Protein AF-A0A9D6YDX5-F1 (afdb_monomer_lite)

Foldseek 3Di:
DPVVVVVVVVVVVVVVVVVVVVVVPDDDPDDDDDDDDDDDDDDDDDDDDDPPPPPPCVPVVLLPDALVRQLVVVVVVPDDPLVNLVSSLCRLLVVLVVLVVVLVVVLVPDPPVVCPVCPPPSSVSGDPVSVLSNVVSVLNSVVVSCVPVNQCSVCVVCPQCVLLVVDPSRLSSVLVSLVVVLVSVVVNLCSVCVPPDDPVSVVVVVVSVVVSVVVCPVSDDPVSVVVVCCCPPLLVVLVVLLCLQLVDDPQLSVQLSVLLVVQCVVPPPPSSSVCVQVPVVPPPPVVSLVSSCVVLPDPSSVSSQLSLAQLLSLLSVCCVVQVHDSVLSNVLSVLVVVLLVVLQVLLPDPVDDQVRLLVVLLVSLVVNLVVLCVSRPPVRSVSRVVLPVVSVVSNRQWRWDGRRHDIDTDHSPDDPPPDPPDPPPDDDDD

Sequence (430 aa):
MKLPRLLLLGSLALNVVLLGWLVRRAPANAAVAAGGLPETNGHLTRSTGGSGAAPATSMSYWLGLDAAAMQQKLQPLNLPPEVVESLVISRIFARYNERRRELSTAAMKFPWWQTVTAWPARLALLTPAQQKELRELEAAARNEVLQRLGPGALDRDGTIATRYSFVPAKRAVLLGALLRDYEDIKAELKDETRGIRTAADREKEKFLEAERQRDIAALLSPAERDIFEHRTASAAAVMQNRLGVFEPTEAEYRAVFAIFREFEADHPGVMALQAWGQRLGASENGEYEEKIHQILGDARYADWMLSGQGYAQSLSRLAPQLNLSPATVKGVAVLLDNTLKRSREIGGDGAMEVPQKLSALANLAAQARSEVTARLGPTGAGALLSQLSWLDLIAQGNAVTVTGHATSWSPVNRVPPGRRPAPNVQTPRQ

pLDDT: mean 78.43, std 17.99, range [28.58, 98.19]

Structure (mmCIF, N/CA/C/O backbone):
data_AF-A0A9D6YDX5-F1
#
_entry.id   AF-A0A9D6YDX5-F1
#
loop_
_atom_site.group_PDB
_atom_site.id
_atom_site.type_symbol
_atom_site.label_atom_id
_atom_site.label_alt_id
_atom_site.label_comp_id
_atom_site.label_asym_id
_atom_site.label_entity_id
_atom_site.label_seq_id
_atom_site.pdbx_PDB_ins_code
_atom_site.Cartn_x
_atom_site.Cartn_y
_atom_site.Cartn_z
_atom_site.occupancy
_atom_site.B_iso_or_equiv
_atom_site.auth_seq_id
_atom_site.auth_comp_id
_atom_site.auth_asym_id
_atom_site.auth_atom_id
_atom_site.pdbx_PDB_model_num
ATOM 1 N N . MET A 1 1 ? 42.861 27.867 -4.071 1.00 44.00 1 MET A N 1
ATOM 2 C CA . MET A 1 1 ? 41.933 26.952 -4.788 1.00 44.00 1 MET A CA 1
ATOM 3 C C . MET A 1 1 ? 42.560 25.587 -5.164 1.00 44.00 1 MET A C 1
ATOM 5 O O . MET A 1 1 ? 42.292 25.085 -6.247 1.00 44.00 1 MET A O 1
ATOM 9 N N . LYS A 1 2 ? 43.368 24.932 -4.304 1.00 42.94 2 LYS A N 1
ATOM 10 C CA . LYS A 1 2 ? 43.976 23.608 -4.617 1.00 42.94 2 LYS A CA 1
ATOM 11 C C . LYS A 1 2 ? 43.556 22.458 -3.680 1.00 42.94 2 LYS A C 1
ATOM 13 O O . LYS A 1 2 ? 43.727 21.302 -4.044 1.00 42.94 2 LYS A O 1
ATOM 18 N N . LEU A 1 3 ? 42.917 22.756 -2.546 1.00 39.28 3 LEU A N 1
ATOM 19 C CA . LEU A 1 3 ? 42.404 21.752 -1.602 1.00 39.28 3 LEU A CA 1
ATOM 20 C C . LEU A 1 3 ? 41.284 20.828 -2.147 1.00 39.28 3 LEU A C 1
ATOM 22 O O . LEU A 1 3 ? 41.350 19.629 -1.888 1.00 39.28 3 LEU A O 1
ATOM 26 N N . PRO A 1 4 ? 40.290 21.296 -2.937 1.00 51.34 4 PRO A N 1
ATOM 27 C CA . PRO A 1 4 ? 39.169 20.431 -3.330 1.00 51.34 4 PRO A CA 1
ATOM 28 C C . PRO A 1 4 ? 39.546 19.370 -4.380 1.00 51.34 4 PRO A C 1
ATOM 30 O O . PRO A 1 4 ? 38.902 18.330 -4.462 1.00 51.34 4 PRO A O 1
ATOM 33 N N . ARG A 1 5 ? 40.621 19.585 -5.155 1.00 50.78 5 ARG A N 1
ATOM 34 C CA . ARG A 1 5 ? 41.106 18.608 -6.149 1.00 50.78 5 ARG A CA 1
ATOM 35 C C . ARG A 1 5 ? 41.888 17.455 -5.511 1.00 50.78 5 ARG A C 1
ATOM 37 O O . ARG A 1 5 ? 41.810 16.335 -6.002 1.00 50.78 5 ARG A O 1
ATOM 44 N N . LEU A 1 6 ? 42.583 17.708 -4.399 1.00 51.88 6 LEU A N 1
ATOM 45 C CA . LEU A 1 6 ? 43.300 16.673 -3.646 1.00 51.88 6 LEU A CA 1
ATOM 46 C C . LEU A 1 6 ? 42.338 15.751 -2.879 1.00 51.88 6 LEU A C 1
ATOM 48 O O . LEU A 1 6 ? 42.566 14.546 -2.825 1.00 51.88 6 LEU A O 1
ATOM 52 N N . LEU A 1 7 ? 41.219 16.284 -2.374 1.00 53.78 7 LEU A N 1
ATOM 53 C CA . LEU A 1 7 ? 40.188 15.487 -1.693 1.00 53.78 7 LEU A CA 1
ATOM 54 C C . LEU A 1 7 ? 39.414 14.564 -2.652 1.00 53.78 7 LEU A C 1
ATOM 56 O O . LEU A 1 7 ? 39.114 13.424 -2.301 1.00 53.78 7 LEU A O 1
ATOM 60 N N . LEU A 1 8 ? 39.148 15.013 -3.884 1.00 55.00 8 LEU A N 1
ATOM 61 C CA . LEU A 1 8 ? 38.507 14.185 -4.915 1.00 55.00 8 LEU A CA 1
ATOM 62 C C . LEU A 1 8 ? 39.412 13.046 -5.407 1.00 55.00 8 LEU A C 1
ATOM 64 O O . LEU A 1 8 ? 38.940 11.922 -5.563 1.00 55.00 8 LEU A O 1
ATOM 68 N N . LEU A 1 9 ? 40.711 13.307 -5.593 1.00 54.41 9 LEU A N 1
ATOM 69 C CA . LEU A 1 9 ? 41.678 12.266 -5.964 1.00 54.41 9 LEU A CA 1
ATOM 70 C C . LEU A 1 9 ? 41.889 11.246 -4.833 1.00 54.41 9 LEU A C 1
ATOM 72 O O . LEU A 1 9 ? 41.983 10.051 -5.106 1.00 54.41 9 LEU A O 1
ATOM 76 N N . GLY A 1 10 ? 41.876 11.694 -3.572 1.00 50.62 10 GLY A N 1
ATOM 77 C CA . GLY A 1 10 ? 41.927 10.806 -2.407 1.00 50.62 10 GLY A CA 1
ATOM 78 C C . GLY A 1 10 ? 40.703 9.890 -2.294 1.00 50.62 10 GLY A C 1
ATOM 79 O O . GLY A 1 10 ? 40.853 8.694 -2.062 1.00 50.62 10 GLY A O 1
ATOM 80 N N . SER A 1 11 ? 39.498 10.420 -2.533 1.00 55.69 11 SER A N 1
ATOM 81 C CA . SER A 1 11 ? 38.244 9.647 -2.512 1.00 55.69 11 SER A CA 1
ATOM 82 C C . SER A 1 11 ? 38.195 8.571 -3.605 1.00 55.69 11 SER A C 1
ATOM 84 O O . SER A 1 11 ? 37.779 7.437 -3.360 1.00 55.69 11 SER A O 1
ATOM 86 N N . LEU A 1 12 ? 38.687 8.887 -4.807 1.00 56.47 12 LEU A N 1
ATOM 87 C CA . LEU A 1 12 ? 38.668 7.951 -5.931 1.00 56.47 12 LEU A CA 1
ATOM 88 C C . LEU A 1 12 ? 39.662 6.795 -5.735 1.00 56.47 12 LEU A C 1
ATOM 90 O O . LEU A 1 12 ? 39.328 5.647 -6.021 1.00 56.47 12 LEU A O 1
ATOM 94 N N . ALA A 1 13 ? 40.839 7.074 -5.164 1.00 57.22 13 ALA A N 1
ATOM 95 C CA . ALA A 1 13 ? 41.800 6.040 -4.781 1.00 57.22 13 ALA A CA 1
ATOM 96 C C . ALA A 1 13 ? 41.257 5.132 -3.661 1.00 57.22 13 ALA A C 1
ATOM 98 O O . ALA A 1 13 ? 41.429 3.914 -3.721 1.00 57.22 13 ALA A O 1
ATOM 99 N N . LEU A 1 14 ? 40.540 5.700 -2.684 1.00 56.59 14 LEU A N 1
ATOM 100 C CA . LEU A 1 14 ? 39.949 4.937 -1.582 1.00 56.59 14 LEU A CA 1
ATOM 101 C C . LEU A 1 14 ? 38.867 3.961 -2.073 1.00 56.59 14 LEU A C 1
ATOM 103 O O . LEU A 1 14 ? 38.840 2.808 -1.647 1.00 56.59 14 LEU A O 1
ATOM 107 N N . ASN A 1 15 ? 38.025 4.390 -3.018 1.00 61.69 15 ASN A N 1
ATOM 108 C CA . ASN A 1 15 ? 36.965 3.552 -3.586 1.00 61.69 15 ASN A CA 1
ATOM 109 C C . ASN A 1 15 ? 37.515 2.380 -4.415 1.00 61.69 15 ASN A C 1
ATOM 111 O O . ASN A 1 15 ? 36.969 1.281 -4.349 1.00 61.69 15 ASN A O 1
ATOM 115 N N . VAL A 1 16 ? 38.622 2.572 -5.144 1.00 68.06 16 VAL A N 1
ATOM 116 C CA . VAL A 1 16 ? 39.278 1.495 -5.913 1.00 68.06 16 VAL A CA 1
ATOM 117 C C . VAL A 1 16 ? 39.936 0.466 -4.988 1.00 68.06 16 VAL A C 1
ATOM 119 O O . VAL A 1 16 ? 39.831 -0.737 -5.233 1.00 68.06 16 VAL A O 1
ATOM 122 N N . VAL A 1 17 ? 40.552 0.911 -3.888 1.00 73.44 17 VAL A N 1
ATOM 123 C CA . VAL A 1 17 ? 41.122 0.011 -2.870 1.00 73.44 17 VAL A CA 1
ATOM 124 C C . VAL A 1 17 ? 40.023 -0.785 -2.160 1.00 73.44 17 VAL A C 1
ATOM 126 O O . VAL A 1 17 ? 40.185 -1.987 -1.951 1.00 73.44 17 VAL A O 1
ATOM 129 N N . LEU A 1 18 ? 38.882 -0.158 -1.850 1.00 62.31 18 LEU A N 1
ATOM 130 C CA . LEU A 1 18 ? 37.748 -0.830 -1.210 1.00 62.31 18 LEU A CA 1
ATOM 131 C C . LEU A 1 18 ? 37.125 -1.902 -2.122 1.00 62.31 18 LEU A C 1
ATOM 133 O O . LEU A 1 18 ? 36.820 -3.000 -1.658 1.00 62.31 18 LEU A O 1
ATOM 137 N N . LEU A 1 19 ? 37.001 -1.616 -3.424 1.00 59.59 19 LEU A N 1
ATOM 138 C CA . LEU A 1 19 ? 36.507 -2.571 -4.422 1.00 59.59 19 LEU A CA 1
ATOM 139 C C . LEU A 1 19 ? 37.469 -3.755 -4.597 1.00 59.59 19 LEU A C 1
ATOM 141 O O . LEU A 1 19 ? 37.036 -4.906 -4.606 1.00 59.59 19 LEU A O 1
ATOM 145 N N . GLY A 1 20 ? 38.778 -3.490 -4.659 1.00 60.62 20 GLY A N 1
ATOM 146 C CA . GLY A 1 20 ? 39.800 -4.538 -4.712 1.00 60.62 20 GLY A CA 1
ATOM 147 C C . GLY A 1 20 ? 39.833 -5.407 -3.450 1.00 60.62 20 GLY A C 1
ATOM 148 O O . GLY A 1 20 ? 40.055 -6.613 -3.534 1.00 60.62 20 GLY A O 1
ATOM 149 N N . TRP A 1 21 ? 39.564 -4.822 -2.281 1.00 73.38 21 TRP A N 1
ATOM 150 C CA . TRP A 1 21 ? 39.498 -5.548 -1.014 1.00 73.38 21 TRP A CA 1
ATOM 151 C C . TRP A 1 21 ? 38.234 -6.410 -0.889 1.00 73.38 21 TRP A C 1
ATOM 153 O O . TRP A 1 21 ? 38.330 -7.552 -0.446 1.00 73.38 21 TRP A O 1
ATOM 163 N N . LEU A 1 22 ? 37.074 -5.920 -1.343 1.00 59.09 22 LEU A N 1
ATOM 164 C CA . LEU A 1 22 ? 35.812 -6.676 -1.364 1.00 59.09 22 LEU A CA 1
ATOM 165 C C . LEU A 1 22 ? 35.863 -7.879 -2.315 1.00 59.09 22 LEU A C 1
ATOM 167 O O . LEU A 1 22 ? 35.433 -8.967 -1.940 1.00 59.09 22 LEU A O 1
ATOM 171 N N . VAL A 1 23 ? 36.470 -7.723 -3.496 1.00 67.12 23 VAL A N 1
ATOM 172 C CA . VAL A 1 23 ? 36.681 -8.832 -4.448 1.00 67.12 23 VAL A CA 1
ATOM 173 C C . VAL A 1 23 ? 37.625 -9.895 -3.875 1.00 67.12 23 VAL A C 1
ATOM 175 O O . VAL A 1 23 ? 37.469 -11.082 -4.148 1.00 67.12 23 VAL A O 1
ATOM 178 N N . ARG A 1 24 ? 38.574 -9.497 -3.022 1.00 61.38 24 ARG A N 1
ATOM 179 C CA . ARG A 1 24 ? 39.544 -10.408 -2.398 1.00 61.38 24 ARG A CA 1
ATOM 180 C C . ARG A 1 24 ? 39.019 -11.101 -1.132 1.00 61.38 24 ARG A C 1
ATOM 182 O O . ARG A 1 24 ? 39.686 -12.004 -0.633 1.00 61.38 24 ARG A O 1
ATOM 189 N N . ARG A 1 25 ? 37.858 -10.690 -0.605 1.00 47.09 25 ARG A N 1
ATOM 190 C CA . ARG A 1 25 ? 37.268 -11.212 0.645 1.00 47.09 25 ARG A CA 1
ATOM 191 C C . ARG A 1 25 ? 35.988 -12.030 0.468 1.00 47.09 25 ARG A C 1
ATOM 193 O O . ARG A 1 25 ? 35.411 -12.433 1.476 1.00 47.09 25 ARG A O 1
ATOM 200 N N . ALA A 1 26 ? 35.551 -12.304 -0.760 1.00 39.41 26 ALA A N 1
ATOM 201 C CA . ALA A 1 26 ? 34.449 -13.236 -0.981 1.00 39.41 26 ALA A CA 1
ATOM 202 C C . ALA A 1 26 ? 34.843 -14.640 -0.458 1.00 39.41 26 ALA A C 1
ATOM 204 O O . ALA A 1 26 ? 35.875 -15.169 -0.878 1.00 39.41 26 ALA A O 1
ATOM 205 N N . PRO A 1 27 ? 34.086 -15.239 0.482 1.00 36.31 27 PRO A N 1
ATOM 206 C CA . PRO A 1 27 ? 34.429 -16.535 1.046 1.00 36.31 27 PRO A CA 1
ATOM 207 C C . PRO A 1 27 ? 34.172 -17.640 0.018 1.00 36.31 27 PRO A C 1
ATOM 209 O O . PRO A 1 27 ? 33.046 -17.850 -0.429 1.00 36.31 27 PRO A O 1
ATOM 212 N N . ALA A 1 28 ? 35.230 -18.370 -0.328 1.00 39.97 28 ALA A N 1
ATOM 213 C CA . ALA A 1 28 ? 35.133 -19.640 -1.025 1.00 39.97 28 ALA A CA 1
ATOM 214 C C . ALA A 1 28 ? 34.564 -20.689 -0.060 1.00 39.97 28 ALA A C 1
ATOM 216 O O . ALA A 1 28 ? 35.298 -21.257 0.739 1.00 39.97 28 ALA A O 1
ATOM 217 N N . ASN A 1 29 ? 33.257 -20.935 -0.131 1.00 35.91 29 ASN A N 1
ATOM 218 C CA . ASN A 1 29 ? 32.634 -22.129 0.431 1.00 35.91 29 ASN A CA 1
ATOM 219 C C . ASN A 1 29 ? 31.702 -22.749 -0.612 1.00 35.91 29 ASN A C 1
ATOM 221 O O . ASN A 1 29 ? 30.505 -22.489 -0.640 1.00 35.91 29 ASN A O 1
ATOM 225 N N . ALA A 1 30 ? 32.292 -23.585 -1.460 1.00 34.34 30 ALA A N 1
ATOM 226 C CA . ALA A 1 30 ? 31.651 -24.752 -2.055 1.00 34.34 30 ALA A CA 1
ATOM 227 C C . ALA A 1 30 ? 32.771 -25.727 -2.441 1.00 34.34 30 ALA A C 1
ATOM 229 O O . ALA A 1 30 ? 33.290 -25.717 -3.554 1.00 34.34 30 ALA A O 1
ATOM 230 N N . ALA A 1 31 ? 33.212 -26.509 -1.458 1.00 32.56 31 ALA A N 1
ATOM 231 C CA . ALA A 1 31 ? 34.087 -27.647 -1.670 1.00 32.56 31 ALA A CA 1
ATOM 232 C C . ALA A 1 31 ? 33.276 -28.804 -2.263 1.00 32.56 31 ALA A C 1
ATOM 234 O O . ALA A 1 31 ? 32.309 -29.225 -1.636 1.00 32.56 31 ALA A O 1
ATOM 235 N N . VAL A 1 32 ? 33.716 -29.362 -3.396 1.00 31.34 32 VAL A N 1
ATOM 236 C CA . VAL A 1 32 ? 33.567 -30.795 -3.693 1.00 31.34 32 VAL A CA 1
ATOM 237 C C . VAL A 1 32 ? 34.824 -31.302 -4.412 1.00 31.34 32 VAL A C 1
ATOM 239 O O . VAL A 1 32 ? 35.166 -30.845 -5.496 1.00 31.34 32 VAL A O 1
ATOM 242 N N . ALA A 1 33 ? 35.437 -32.286 -3.751 1.00 30.83 33 ALA A N 1
ATOM 243 C CA . ALA A 1 33 ? 36.289 -33.372 -4.234 1.00 30.83 33 ALA A CA 1
ATOM 244 C C . ALA A 1 33 ? 37.685 -33.066 -4.810 1.00 30.83 33 ALA A C 1
ATOM 246 O O . ALA A 1 33 ? 37.884 -32.708 -5.966 1.00 30.83 33 ALA A O 1
ATOM 247 N N . ALA A 1 34 ? 38.660 -33.373 -3.953 1.00 33.81 34 ALA A N 1
ATOM 248 C CA . ALA A 1 34 ? 40.052 -33.641 -4.260 1.00 33.81 34 ALA A CA 1
ATOM 249 C C . ALA A 1 34 ? 40.237 -34.846 -5.200 1.00 33.81 34 ALA A C 1
ATOM 251 O O . ALA A 1 34 ? 39.536 -35.850 -5.089 1.00 33.81 34 ALA A O 1
ATOM 252 N N . GLY A 1 35 ? 41.271 -34.769 -6.037 1.00 28.58 35 GLY A N 1
ATOM 253 C CA . GLY A 1 35 ? 41.788 -35.899 -6.799 1.00 28.58 35 GLY A CA 1
ATOM 254 C C . GLY A 1 35 ? 43.079 -35.555 -7.542 1.00 28.58 35 GLY A C 1
ATOM 255 O O . GLY A 1 35 ? 43.017 -35.149 -8.691 1.00 28.58 35 GLY A O 1
ATOM 256 N N . GLY A 1 36 ? 44.221 -35.732 -6.866 1.00 28.66 36 GLY A N 1
ATOM 257 C CA . GLY A 1 36 ? 45.515 -36.124 -7.451 1.00 28.66 36 GLY A CA 1
ATOM 258 C C . GLY A 1 36 ? 46.243 -35.153 -8.392 1.00 28.66 36 GLY A C 1
ATOM 259 O O . GLY A 1 36 ? 45.898 -35.023 -9.560 1.00 28.66 36 GLY A O 1
ATOM 260 N N . LEU A 1 37 ? 47.356 -34.585 -7.913 1.00 32.78 37 LEU A N 1
ATOM 261 C CA . LEU A 1 37 ? 48.461 -34.123 -8.768 1.00 32.78 37 LEU A CA 1
ATOM 262 C C . LEU A 1 37 ? 49.157 -35.334 -9.426 1.00 32.78 37 LEU A C 1
ATOM 264 O O . LEU A 1 37 ? 49.139 -36.433 -8.866 1.00 32.78 37 LEU A O 1
ATOM 268 N N . PRO A 1 38 ? 49.858 -35.117 -10.551 1.00 37.09 38 PRO A N 1
ATOM 269 C CA . PRO A 1 38 ? 51.302 -35.022 -10.381 1.00 37.09 38 PRO A CA 1
ATOM 270 C C . PRO A 1 38 ? 51.949 -33.840 -11.106 1.00 37.09 38 PRO A C 1
ATOM 272 O O . PRO A 1 38 ? 51.473 -33.312 -12.110 1.00 37.09 38 PRO A O 1
ATOM 275 N N . GLU A 1 39 ? 53.077 -33.460 -10.522 1.00 37.47 39 GLU A N 1
ATOM 276 C CA . GLU A 1 39 ? 54.054 -32.483 -10.970 1.00 37.47 39 GLU A CA 1
ATOM 277 C C . GLU A 1 39 ? 54.495 -32.699 -12.421 1.00 37.47 39 GLU A C 1
ATOM 279 O O . GLU A 1 39 ? 54.775 -33.815 -12.853 1.00 37.47 39 GLU A O 1
ATOM 284 N N . THR A 1 40 ? 54.686 -31.599 -13.147 1.00 35.19 40 THR A N 1
AT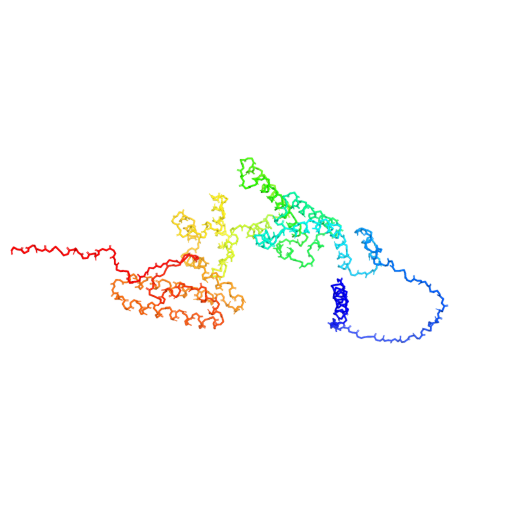OM 285 C CA . THR A 1 40 ? 55.653 -31.551 -14.245 1.00 35.19 40 THR A CA 1
ATOM 286 C C . THR A 1 40 ? 56.418 -30.236 -14.187 1.00 35.19 40 THR A C 1
ATOM 288 O O . THR A 1 40 ? 55.889 -29.151 -14.420 1.00 35.19 40 THR A O 1
ATOM 291 N N . ASN A 1 41 ? 57.700 -30.366 -13.846 1.00 40.75 41 ASN A N 1
ATOM 292 C CA . ASN A 1 41 ? 58.721 -29.342 -13.988 1.00 40.75 41 ASN A CA 1
ATOM 293 C C . ASN A 1 41 ? 58.885 -28.995 -15.474 1.00 40.75 41 ASN A C 1
ATOM 295 O O . ASN A 1 41 ? 59.467 -29.761 -16.239 1.00 40.75 41 ASN A O 1
ATOM 299 N N . GLY A 1 42 ? 58.371 -27.832 -15.875 1.00 33.16 42 GLY A N 1
ATOM 300 C CA . GLY A 1 42 ? 58.569 -27.244 -17.195 1.00 33.16 42 GLY A CA 1
ATOM 301 C C . GLY A 1 42 ? 59.388 -25.966 -17.082 1.00 33.16 42 GLY A C 1
ATOM 302 O O . GLY A 1 42 ? 58.869 -24.907 -16.738 1.00 33.16 42 GLY A O 1
ATOM 303 N N . HIS A 1 43 ? 60.681 -26.083 -17.360 1.00 37.25 43 HIS A N 1
ATOM 304 C CA . HIS A 1 43 ? 61.642 -24.993 -17.475 1.00 37.25 43 HIS A CA 1
ATOM 305 C C . HIS A 1 43 ? 61.143 -23.966 -18.515 1.00 37.25 43 HIS A C 1
ATOM 307 O O . HIS A 1 43 ? 61.219 -24.215 -19.714 1.00 37.25 43 HIS A O 1
ATOM 313 N N . LEU A 1 44 ? 60.644 -22.803 -18.083 1.00 35.56 44 LEU A N 1
ATOM 314 C CA . LEU A 1 44 ? 60.426 -21.666 -18.982 1.00 35.56 44 LEU A CA 1
ATOM 315 C C . LEU A 1 44 ? 61.603 -20.703 -18.854 1.00 35.56 44 LEU A C 1
ATOM 317 O O . LEU A 1 44 ? 61.714 -19.896 -17.932 1.00 35.56 44 LEU A O 1
ATOM 321 N N . THR A 1 45 ? 62.514 -20.856 -19.809 1.00 35.53 45 THR A N 1
ATOM 322 C CA . THR A 1 45 ? 63.542 -19.899 -20.208 1.00 35.53 45 THR A CA 1
ATOM 323 C C . THR A 1 45 ? 63.005 -18.470 -20.190 1.00 35.53 45 THR A C 1
ATOM 325 O O . THR A 1 45 ? 62.076 -18.117 -20.916 1.00 35.53 45 THR A O 1
ATOM 328 N N . ARG A 1 46 ? 63.637 -17.633 -19.363 1.00 36.03 46 ARG A N 1
ATOM 329 C CA . ARG A 1 46 ? 63.467 -16.181 -19.337 1.00 36.03 46 ARG A CA 1
ATOM 330 C C . ARG A 1 46 ? 63.959 -15.615 -20.672 1.00 36.03 46 ARG A C 1
ATOM 332 O O . ARG A 1 46 ? 65.150 -15.384 -20.843 1.00 36.03 46 ARG A O 1
ATOM 339 N N . SER A 1 47 ? 63.038 -15.412 -21.611 1.00 38.66 47 SER A N 1
ATOM 340 C CA . SER A 1 47 ? 63.289 -14.612 -22.808 1.00 38.66 47 SER A CA 1
ATOM 341 C C . SER A 1 47 ? 63.357 -13.140 -22.407 1.00 38.66 47 SER A C 1
ATOM 343 O O . SER A 1 47 ? 62.362 -12.511 -22.052 1.00 38.66 47 SER A O 1
ATOM 345 N N . THR A 1 48 ? 64.573 -12.610 -22.399 1.00 42.22 48 THR A N 1
ATOM 346 C CA . THR A 1 48 ? 64.857 -11.179 -22.439 1.00 42.22 48 THR A CA 1
ATOM 347 C C . THR A 1 48 ? 64.663 -10.700 -23.874 1.00 42.22 48 THR A C 1
ATOM 349 O O . THR A 1 48 ? 65.516 -10.947 -24.724 1.00 42.22 48 THR A O 1
ATOM 352 N N . GLY A 1 49 ? 63.557 -10.017 -24.160 1.00 38.16 49 GLY A N 1
ATOM 353 C CA . GLY A 1 49 ? 63.346 -9.422 -25.477 1.00 38.16 49 GLY A CA 1
ATOM 354 C C . GLY A 1 49 ? 61.995 -8.735 -25.610 1.00 38.16 49 GLY A C 1
ATOM 355 O O . GLY A 1 49 ? 60.964 -9.393 -25.616 1.00 38.16 49 GLY A O 1
ATOM 356 N N . GLY A 1 50 ? 62.021 -7.410 -25.755 1.00 32.88 50 GLY A N 1
ATOM 357 C CA . GLY A 1 50 ? 60.866 -6.618 -26.169 1.00 32.88 50 GLY A CA 1
ATOM 358 C C . GLY A 1 50 ? 60.167 -5.892 -25.029 1.00 32.88 50 GLY A C 1
ATOM 359 O O . GLY A 1 50 ? 59.122 -6.317 -24.548 1.00 32.88 50 GLY A O 1
ATOM 360 N N . SER A 1 51 ? 60.699 -4.722 -24.672 1.00 43.16 51 SER A N 1
ATOM 361 C CA . SER A 1 51 ? 59.906 -3.632 -24.101 1.00 43.16 51 SER A CA 1
ATOM 362 C C . SER A 1 51 ? 58.895 -3.168 -25.160 1.00 43.16 51 SER A C 1
ATOM 364 O O . SER A 1 51 ? 59.087 -2.167 -25.845 1.00 43.16 51 SER A O 1
ATOM 366 N N . GLY A 1 52 ? 57.849 -3.964 -25.372 1.00 36.16 52 GLY A N 1
ATOM 367 C CA . GLY A 1 52 ? 56.626 -3.514 -26.008 1.00 36.16 52 GLY A CA 1
ATOM 368 C C . GLY A 1 52 ? 55.859 -2.762 -24.940 1.00 36.16 52 GLY A C 1
ATOM 369 O O . GLY A 1 52 ? 55.302 -3.381 -24.036 1.00 36.16 52 GLY A O 1
ATOM 370 N N . ALA A 1 53 ? 55.892 -1.433 -25.000 1.00 39.31 53 ALA A N 1
ATOM 371 C CA . ALA A 1 53 ? 55.046 -0.589 -24.177 1.00 39.31 53 ALA A CA 1
ATOM 372 C C . ALA A 1 53 ? 53.614 -1.142 -24.225 1.00 39.31 53 ALA A C 1
ATOM 374 O O . ALA A 1 53 ? 52.983 -1.133 -25.282 1.00 39.31 53 ALA A O 1
ATOM 375 N N . ALA A 1 54 ? 53.116 -1.654 -23.095 1.00 40.56 54 ALA A N 1
ATOM 376 C CA . ALA A 1 54 ? 51.698 -1.926 -22.950 1.00 40.56 54 ALA A CA 1
ATOM 377 C C . ALA A 1 54 ? 50.991 -0.601 -23.263 1.00 40.56 54 ALA A C 1
ATOM 379 O O . ALA A 1 54 ? 51.269 0.401 -22.592 1.00 40.56 54 ALA A O 1
ATOM 380 N N . PRO A 1 55 ? 50.168 -0.535 -24.320 1.00 46.66 55 PRO A N 1
ATOM 381 C CA . PRO A 1 55 ? 49.625 0.733 -24.740 1.00 46.66 55 PRO A CA 1
ATOM 382 C C . PRO A 1 55 ? 48.748 1.250 -23.600 1.00 46.66 55 PRO A C 1
ATOM 384 O O . PRO A 1 55 ? 47.845 0.553 -23.130 1.00 46.66 55 PRO A O 1
ATOM 387 N N . ALA A 1 56 ? 48.978 2.493 -23.177 1.00 43.53 56 ALA A N 1
ATOM 388 C CA . ALA A 1 56 ? 48.105 3.262 -22.285 1.00 43.53 56 ALA A CA 1
ATOM 389 C C . ALA A 1 56 ? 46.730 3.572 -22.935 1.00 43.53 56 ALA A C 1
ATOM 391 O O . ALA A 1 56 ? 46.098 4.591 -22.670 1.00 43.53 56 ALA A O 1
ATOM 392 N N . THR A 1 57 ? 46.270 2.683 -23.814 1.00 53.88 57 THR A N 1
ATOM 393 C CA . THR A 1 57 ? 45.123 2.797 -24.710 1.00 53.88 57 THR A CA 1
ATOM 394 C C . THR A 1 57 ? 44.031 1.796 -24.337 1.00 53.88 57 THR A C 1
ATOM 396 O O . THR A 1 57 ? 43.045 1.695 -25.051 1.00 53.88 57 THR A O 1
ATOM 399 N N . SER A 1 58 ? 44.155 1.040 -23.240 1.00 66.25 58 SER A N 1
ATOM 400 C CA . SER A 1 58 ? 43.174 -0.005 -22.931 1.00 66.25 58 SER A CA 1
ATOM 401 C C . SER A 1 58 ? 41.798 0.583 -22.604 1.00 66.25 58 SER A C 1
ATOM 403 O O . SER A 1 58 ? 40.826 0.255 -23.271 1.00 66.25 58 SER A O 1
ATOM 405 N N . MET A 1 59 ? 41.682 1.507 -21.648 1.00 67.00 59 MET A N 1
ATOM 406 C CA . MET A 1 59 ? 40.364 1.975 -21.192 1.00 67.00 59 MET A CA 1
ATOM 407 C C . MET A 1 59 ? 39.690 2.972 -22.148 1.00 67.00 59 MET A C 1
ATOM 409 O O . MET A 1 59 ? 38.486 2.883 -22.376 1.00 67.00 59 MET A O 1
ATOM 413 N N . SER A 1 60 ? 40.448 3.886 -22.755 1.00 77.44 60 SER A N 1
ATOM 414 C CA . SER A 1 60 ? 39.933 4.847 -23.743 1.00 77.44 60 SER A CA 1
ATOM 415 C C . SER A 1 60 ? 39.464 4.169 -25.033 1.00 77.44 60 SER A C 1
ATOM 417 O O . SER A 1 60 ? 38.468 4.599 -25.611 1.00 77.44 60 SER A O 1
ATOM 419 N N . TYR A 1 61 ? 40.109 3.070 -25.439 1.00 83.31 61 TYR A N 1
ATOM 420 C CA . TYR A 1 61 ? 39.640 2.231 -26.541 1.00 83.31 61 TYR A CA 1
ATOM 421 C C . TYR A 1 61 ? 38.267 1.623 -26.243 1.00 83.31 61 TYR A C 1
ATOM 423 O O . TYR A 1 61 ? 37.339 1.803 -27.028 1.00 83.31 61 TYR A O 1
ATOM 431 N N . TRP A 1 62 ? 38.101 0.977 -25.082 1.00 80.56 62 TRP A N 1
ATOM 432 C CA . TRP A 1 62 ? 36.821 0.370 -24.695 1.00 80.56 62 TRP A CA 1
ATOM 433 C C . TRP A 1 62 ? 35.697 1.402 -24.547 1.00 80.56 62 TRP A C 1
ATOM 435 O O . TRP A 1 62 ? 34.568 1.135 -24.950 1.00 80.56 62 TRP A O 1
ATOM 445 N N . LEU A 1 63 ? 36.001 2.596 -24.030 1.00 80.06 63 LEU A N 1
ATOM 446 C CA . LEU A 1 63 ? 35.034 3.694 -23.907 1.00 80.06 63 LEU A CA 1
ATOM 447 C C . LEU A 1 63 ? 34.650 4.325 -25.257 1.00 80.06 63 LEU A C 1
ATOM 449 O O . LEU A 1 63 ? 33.603 4.966 -25.344 1.00 80.06 63 LEU A O 1
ATOM 453 N N . GLY A 1 64 ? 35.475 4.156 -26.294 1.00 81.00 64 GLY A N 1
ATOM 454 C CA . GLY A 1 64 ? 35.217 4.654 -27.647 1.00 81.00 64 GLY A CA 1
ATOM 455 C C . GLY A 1 64 ? 34.326 3.741 -28.495 1.00 81.00 64 GLY A C 1
ATOM 456 O O . GLY A 1 64 ? 33.648 4.231 -29.393 1.00 81.00 64 GLY A O 1
ATOM 457 N N . LEU A 1 65 ? 34.275 2.438 -28.199 1.00 86.25 65 LEU A N 1
ATOM 458 C CA . LEU A 1 65 ? 33.456 1.468 -28.941 1.00 86.25 65 LEU A CA 1
ATOM 459 C C . LEU A 1 65 ? 31.968 1.759 -28.778 1.00 86.25 65 LEU A C 1
ATOM 461 O O . LEU A 1 65 ? 31.546 2.134 -27.693 1.00 86.25 65 LEU A O 1
ATOM 465 N N . ASP A 1 66 ? 31.146 1.560 -29.803 1.00 86.31 66 ASP A N 1
ATOM 466 C CA . ASP A 1 66 ? 29.692 1.544 -29.620 1.00 86.31 66 ASP A CA 1
ATOM 467 C C . ASP A 1 66 ? 29.233 0.244 -28.922 1.00 86.31 66 ASP A C 1
ATOM 469 O O . ASP A 1 66 ? 30.027 -0.661 -28.654 1.00 86.31 66 ASP A O 1
ATOM 473 N N . ALA A 1 67 ? 27.948 0.155 -28.570 1.00 85.62 67 ALA A N 1
ATOM 474 C CA . ALA A 1 67 ? 27.410 -1.001 -27.852 1.00 85.62 67 ALA A CA 1
ATOM 475 C C . ALA A 1 67 ? 27.574 -2.321 -28.636 1.00 85.62 67 ALA A C 1
ATOM 477 O O . ALA A 1 67 ? 27.864 -3.359 -28.040 1.00 85.62 67 ALA A O 1
ATOM 478 N N . ALA A 1 68 ? 27.443 -2.279 -29.967 1.00 86.19 68 ALA A N 1
ATOM 479 C CA . ALA A 1 68 ? 27.544 -3.451 -30.834 1.00 86.19 68 ALA A CA 1
ATOM 480 C C . ALA A 1 68 ? 28.991 -3.949 -30.966 1.00 86.19 68 ALA A C 1
ATOM 482 O O . ALA A 1 68 ? 29.268 -5.131 -30.759 1.00 86.19 68 ALA A O 1
ATOM 483 N N . ALA A 1 69 ? 29.930 -3.044 -31.243 1.00 87.62 69 ALA A N 1
ATOM 484 C CA . ALA A 1 69 ? 31.351 -3.346 -31.321 1.00 87.62 69 ALA A CA 1
ATOM 485 C C . ALA A 1 69 ? 31.903 -3.786 -29.959 1.00 87.62 69 ALA A C 1
ATOM 487 O O . ALA A 1 69 ? 32.772 -4.657 -29.898 1.00 87.62 69 ALA A O 1
ATOM 488 N N . MET A 1 70 ? 31.381 -3.228 -28.861 1.00 87.38 70 MET A N 1
ATOM 489 C CA . MET A 1 70 ? 31.698 -3.683 -27.510 1.00 87.38 70 MET A CA 1
ATOM 490 C C . MET A 1 70 ? 31.223 -5.122 -27.289 1.00 87.38 70 MET A C 1
ATOM 492 O O . MET A 1 70 ? 32.029 -5.960 -26.895 1.00 87.38 70 MET A O 1
ATOM 496 N N . GLN A 1 71 ? 29.967 -5.445 -27.605 1.00 86.19 71 GLN A N 1
ATOM 497 C CA . GLN A 1 71 ? 29.436 -6.804 -27.462 1.00 86.19 71 GLN A CA 1
ATOM 498 C C . GLN A 1 71 ? 30.254 -7.829 -28.263 1.00 86.19 71 GLN A C 1
ATOM 500 O O . GLN A 1 71 ? 30.687 -8.838 -27.707 1.00 86.19 71 GLN A O 1
ATOM 505 N N . GLN A 1 72 ? 30.535 -7.545 -29.538 1.00 87.62 72 GLN A N 1
ATOM 506 C CA . GLN A 1 72 ? 31.321 -8.427 -30.412 1.00 87.62 72 GLN A CA 1
ATOM 507 C C . GLN A 1 72 ? 32.740 -8.671 -29.885 1.00 87.62 72 GLN A C 1
ATOM 509 O O . GLN A 1 72 ? 33.263 -9.776 -29.998 1.00 87.62 72 GLN A O 1
ATOM 514 N N . LYS A 1 73 ? 33.371 -7.653 -29.291 1.00 88.19 73 LYS A N 1
ATOM 515 C CA . LYS A 1 73 ? 34.729 -7.766 -28.738 1.00 88.19 73 LYS A CA 1
ATOM 516 C C . LYS A 1 73 ? 34.776 -8.429 -27.366 1.00 88.19 73 LYS A C 1
ATOM 518 O O . LYS A 1 73 ? 35.812 -8.987 -27.020 1.00 88.19 73 LYS A O 1
ATOM 523 N N . LEU A 1 74 ? 33.687 -8.378 -26.599 1.00 87.69 74 LEU A N 1
ATOM 524 C CA . LEU A 1 74 ? 33.587 -9.027 -25.290 1.00 87.69 74 LEU A CA 1
ATOM 525 C C . LEU A 1 74 ? 33.218 -10.516 -25.393 1.00 87.69 74 LEU A C 1
ATOM 527 O O . LEU A 1 74 ? 33.665 -11.297 -24.558 1.00 87.69 74 LEU A O 1
ATOM 531 N N . GLN A 1 75 ? 32.466 -10.924 -26.422 1.00 83.50 75 GLN A N 1
ATOM 532 C CA . GLN A 1 75 ? 32.084 -12.325 -26.658 1.00 83.50 75 GLN A CA 1
ATOM 533 C C . GLN A 1 75 ? 33.252 -13.336 -26.649 1.00 83.50 75 GLN A C 1
ATOM 535 O O . GLN A 1 75 ? 33.125 -14.355 -25.970 1.00 83.50 75 GLN A O 1
ATOM 540 N N . PRO A 1 76 ? 34.397 -13.102 -27.324 1.00 89.81 76 PRO A N 1
ATOM 541 C CA . PRO A 1 76 ? 35.498 -14.069 -27.337 1.00 89.81 76 PRO A CA 1
ATOM 542 C C . PRO A 1 76 ? 36.301 -14.117 -26.027 1.00 89.81 76 PRO A C 1
ATOM 544 O O . PRO A 1 76 ? 37.142 -14.996 -25.869 1.00 89.81 76 PRO A O 1
ATOM 547 N N . LEU A 1 77 ? 36.074 -13.194 -25.084 1.00 87.00 77 LEU A N 1
ATOM 548 C CA . LEU A 1 77 ? 36.860 -13.090 -23.846 1.00 87.00 77 LEU A CA 1
ATOM 549 C C . LEU A 1 77 ? 36.408 -14.063 -22.743 1.00 87.00 77 LEU A C 1
ATOM 551 O O . LEU A 1 77 ? 36.942 -14.006 -21.638 1.00 87.00 77 LEU A O 1
ATOM 555 N N . ASN A 1 78 ? 35.434 -14.936 -23.031 1.00 85.00 78 ASN A N 1
ATOM 556 C CA . ASN A 1 78 ? 34.877 -15.927 -22.102 1.00 85.00 78 ASN A CA 1
ATOM 557 C C . ASN A 1 78 ? 34.463 -15.328 -20.740 1.00 85.00 78 ASN A C 1
ATOM 559 O O . ASN A 1 78 ? 34.609 -15.948 -19.687 1.00 85.00 78 ASN A O 1
ATOM 563 N N . LEU A 1 79 ? 33.984 -14.081 -20.764 1.00 88.62 79 LEU A N 1
ATOM 564 C CA . LEU A 1 79 ? 33.444 -13.407 -19.590 1.00 88.62 79 LEU A CA 1
ATOM 565 C C . LEU A 1 79 ? 32.057 -13.975 -19.257 1.00 88.62 79 LEU A C 1
ATOM 567 O O . LEU A 1 79 ? 31.338 -14.386 -20.172 1.00 88.62 79 LEU A O 1
ATOM 571 N N . PRO A 1 80 ? 31.633 -13.937 -17.981 1.00 89.38 80 PRO A N 1
ATOM 572 C CA . PRO A 1 80 ? 30.264 -14.284 -17.624 1.00 89.38 80 PRO A CA 1
ATOM 573 C C . PRO A 1 80 ? 29.258 -13.455 -18.450 1.00 89.38 80 PRO A C 1
ATOM 575 O O . PRO A 1 80 ? 29.452 -12.238 -18.567 1.00 89.38 80 PRO A O 1
ATOM 578 N N . PRO A 1 81 ? 28.178 -14.058 -18.991 1.00 85.06 81 PRO A N 1
ATOM 579 C CA . PRO A 1 81 ? 27.196 -13.355 -19.825 1.00 85.06 81 PRO A CA 1
ATOM 580 C C . PRO A 1 81 ? 26.642 -12.091 -19.161 1.00 85.06 81 PRO A C 1
ATOM 582 O O . PRO A 1 81 ? 26.554 -11.037 -19.783 1.00 85.06 81 PRO A O 1
ATOM 585 N N . GLU A 1 82 ? 26.399 -12.160 -17.853 1.00 85.50 82 GLU A N 1
ATOM 586 C CA . GLU A 1 82 ? 25.926 -11.044 -17.033 1.00 85.50 82 GLU A CA 1
ATOM 587 C C . GLU A 1 82 ? 26.891 -9.848 -17.032 1.00 85.50 82 GLU A C 1
ATOM 589 O O . GLU A 1 82 ? 26.465 -8.691 -16.989 1.00 85.50 82 GLU A O 1
ATOM 594 N N . VAL A 1 83 ? 28.203 -10.095 -17.077 1.00 87.19 83 VAL A N 1
ATOM 595 C CA . VAL A 1 83 ? 29.220 -9.034 -17.125 1.00 87.19 83 VAL A CA 1
ATOM 596 C C . VAL A 1 83 ? 29.202 -8.366 -18.495 1.00 87.19 83 VAL A C 1
ATOM 598 O O . VAL A 1 83 ? 29.217 -7.137 -18.571 1.00 87.19 83 VAL A O 1
ATOM 601 N N . VAL A 1 84 ? 29.105 -9.157 -19.569 1.00 87.75 84 VAL A N 1
ATOM 602 C CA . VAL A 1 84 ? 29.006 -8.643 -20.943 1.00 87.75 84 VAL A CA 1
ATOM 603 C C . VAL A 1 84 ? 27.749 -7.792 -21.106 1.00 87.75 84 VAL A C 1
ATOM 605 O O . VAL A 1 84 ? 27.841 -6.649 -21.549 1.00 87.75 84 VAL A O 1
ATOM 608 N N . GLU A 1 85 ? 26.594 -8.294 -20.670 1.00 88.88 85 GLU A N 1
ATOM 609 C CA . GLU A 1 85 ? 25.331 -7.552 -20.691 1.00 88.88 85 GLU A CA 1
ATOM 610 C C . GLU A 1 85 ? 25.421 -6.256 -19.883 1.00 88.88 85 GLU A C 1
ATOM 612 O O . GLU A 1 85 ? 25.024 -5.202 -20.370 1.00 88.88 85 GLU A O 1
ATOM 617 N N . SER A 1 86 ? 26.014 -6.290 -18.684 1.00 87.88 86 SER A N 1
ATOM 618 C CA . SER A 1 86 ? 26.190 -5.093 -17.851 1.00 87.88 86 SER A CA 1
ATOM 619 C C . SER A 1 86 ? 26.983 -3.994 -18.550 1.00 87.88 86 SER A C 1
ATOM 621 O O . SER A 1 86 ? 26.618 -2.817 -18.490 1.00 87.88 86 SER A O 1
ATOM 623 N N . LEU A 1 87 ? 28.071 -4.377 -19.220 1.00 88.88 87 LEU A N 1
ATOM 624 C CA . LEU A 1 87 ? 28.936 -3.450 -19.942 1.00 88.88 87 LEU A CA 1
ATOM 625 C C . LEU A 1 87 ? 28.224 -2.873 -21.167 1.00 88.88 87 LEU A C 1
ATOM 627 O O . LEU A 1 87 ? 28.265 -1.660 -21.377 1.00 88.88 87 LEU A O 1
ATOM 631 N N . VAL A 1 88 ? 27.502 -3.708 -21.918 1.00 90.06 88 VAL A N 1
ATOM 632 C CA . VAL A 1 88 ? 26.725 -3.274 -23.087 1.00 90.06 88 VAL A CA 1
ATOM 633 C C . VAL A 1 88 ? 25.576 -2.348 -22.675 1.00 90.06 88 VAL A C 1
ATOM 635 O O . VAL A 1 88 ? 25.442 -1.269 -23.248 1.00 90.06 88 VAL A O 1
ATOM 638 N N . ILE A 1 89 ? 24.804 -2.691 -21.637 1.00 89.81 89 ILE A N 1
ATOM 639 C CA . ILE A 1 89 ? 23.754 -1.825 -21.070 1.00 89.81 89 ILE A CA 1
ATOM 640 C C . ILE A 1 89 ? 24.360 -0.493 -20.630 1.00 89.81 89 ILE A C 1
ATOM 642 O O . ILE A 1 89 ? 23.882 0.571 -21.023 1.00 89.81 89 ILE A O 1
ATOM 646 N N . SER A 1 90 ? 25.447 -0.534 -19.856 1.00 88.50 90 SER A N 1
ATOM 647 C CA . SER A 1 90 ? 26.132 0.678 -19.394 1.00 88.50 90 S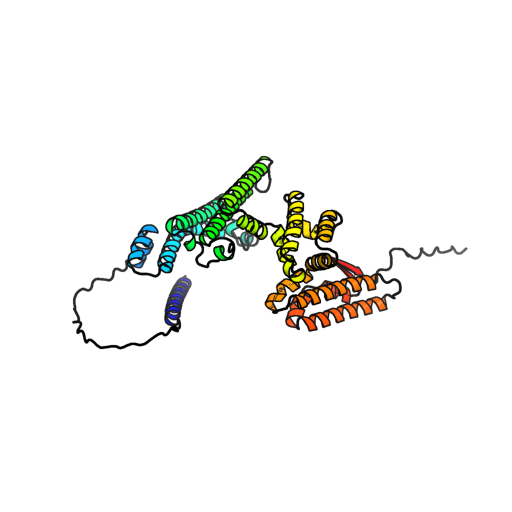ER A CA 1
ATOM 648 C C . SER A 1 90 ? 26.565 1.551 -20.566 1.00 88.50 90 SER A C 1
ATOM 650 O O . SER A 1 90 ? 26.470 2.776 -20.487 1.00 88.50 90 SER A O 1
ATOM 652 N N . ARG A 1 91 ? 26.994 0.939 -21.675 1.00 89.75 91 ARG A N 1
ATOM 653 C CA . ARG A 1 91 ? 27.398 1.661 -22.877 1.00 89.75 91 ARG A CA 1
ATOM 654 C C . ARG A 1 91 ? 26.223 2.294 -23.616 1.00 89.75 91 ARG A C 1
ATOM 656 O O . ARG A 1 91 ? 26.338 3.455 -24.006 1.00 89.75 91 ARG A O 1
ATOM 663 N N . ILE A 1 92 ? 25.111 1.573 -23.757 1.00 90.69 92 ILE A N 1
ATOM 664 C CA . ILE A 1 92 ? 23.860 2.107 -24.312 1.00 90.69 92 ILE A CA 1
ATOM 665 C C . ILE A 1 92 ? 23.451 3.338 -23.501 1.00 90.69 92 ILE A C 1
ATOM 667 O O . ILE A 1 92 ? 23.408 4.444 -24.034 1.00 90.69 92 ILE A O 1
ATOM 671 N N . PHE A 1 93 ? 23.284 3.196 -22.183 1.00 88.88 93 PHE A N 1
ATOM 672 C CA . PHE A 1 93 ? 22.883 4.308 -21.320 1.00 88.88 93 PHE A CA 1
ATOM 673 C C . PHE A 1 93 ? 23.906 5.450 -21.287 1.00 88.88 93 PHE A C 1
ATOM 675 O O . PHE A 1 93 ? 23.503 6.606 -21.187 1.00 88.88 93 PHE A O 1
ATOM 682 N N . ALA A 1 94 ? 25.212 5.180 -21.399 1.00 88.06 94 ALA A N 1
ATOM 683 C CA . ALA A 1 94 ? 26.239 6.224 -21.422 1.00 88.06 94 ALA A CA 1
ATOM 684 C C . ALA A 1 94 ? 26.029 7.237 -22.558 1.00 88.06 94 ALA A C 1
ATOM 686 O O . ALA A 1 94 ? 26.227 8.429 -22.331 1.00 88.06 94 ALA A O 1
ATOM 687 N N . ARG A 1 95 ? 25.570 6.783 -23.733 1.00 85.50 95 ARG A N 1
ATOM 688 C CA . ARG A 1 95 ? 25.263 7.650 -24.882 1.00 85.50 95 ARG A CA 1
ATOM 689 C C . ARG A 1 95 ? 24.129 8.631 -24.578 1.00 85.50 95 ARG A C 1
ATOM 691 O O . ARG A 1 95 ? 24.212 9.800 -24.931 1.00 85.50 95 ARG A O 1
ATOM 698 N N . TYR A 1 96 ? 23.092 8.166 -23.890 1.00 89.12 96 TYR A N 1
ATOM 699 C CA . TYR A 1 96 ? 21.951 8.999 -23.504 1.00 89.12 96 TYR A CA 1
ATOM 700 C C . TYR A 1 96 ? 22.248 9.847 -22.254 1.00 89.12 96 TYR A C 1
ATOM 702 O O . TYR A 1 96 ? 21.680 10.922 -22.067 1.00 89.12 96 TYR A O 1
ATOM 710 N N . ASN A 1 97 ? 23.164 9.395 -21.392 1.00 85.56 97 ASN A N 1
ATOM 711 C CA . ASN A 1 97 ? 23.475 10.045 -20.120 1.00 85.56 97 ASN A CA 1
ATOM 712 C C . ASN A 1 97 ? 24.139 11.416 -20.268 1.00 85.56 97 ASN A C 1
ATOM 714 O O . ASN A 1 97 ? 23.987 12.232 -19.362 1.00 85.56 97 ASN A O 1
ATOM 718 N N . GLU A 1 98 ? 24.856 11.688 -21.359 1.00 85.12 98 GLU A N 1
ATOM 719 C CA . GLU A 1 98 ? 25.415 13.021 -21.620 1.00 85.12 98 GLU A CA 1
ATOM 720 C C . GLU A 1 98 ? 24.296 14.065 -21.675 1.00 85.12 98 GLU A C 1
ATOM 722 O O . GLU A 1 98 ? 24.236 14.963 -20.832 1.00 85.12 98 GLU A O 1
ATOM 727 N N . ARG A 1 99 ? 23.313 13.848 -22.553 1.00 89.62 99 ARG A N 1
ATOM 728 C CA . ARG A 1 99 ? 22.169 14.746 -22.690 1.00 89.62 99 ARG A CA 1
ATOM 729 C C . ARG A 1 99 ? 21.308 14.810 -21.428 1.00 89.62 99 ARG A C 1
ATOM 731 O O . ARG A 1 99 ? 20.904 15.888 -20.996 1.00 89.62 99 ARG A O 1
ATOM 738 N N . ARG A 1 100 ? 21.093 13.675 -20.752 1.00 87.00 100 ARG A N 1
ATOM 739 C CA . ARG A 1 100 ? 20.372 13.653 -19.464 1.00 87.00 100 ARG A CA 1
ATOM 740 C C . ARG A 1 100 ? 21.072 14.487 -18.391 1.00 87.00 100 ARG A C 1
ATOM 742 O O . ARG A 1 100 ? 20.396 15.146 -17.598 1.00 87.00 100 ARG A O 1
ATOM 749 N N . ARG A 1 101 ? 22.410 14.474 -18.342 1.00 86.06 101 ARG A N 1
ATOM 750 C CA . ARG A 1 101 ? 23.196 15.279 -17.392 1.00 86.06 101 ARG A CA 1
ATOM 751 C C . ARG A 1 101 ? 23.111 16.763 -17.707 1.00 86.06 101 ARG A C 1
ATOM 753 O O . ARG A 1 101 ? 23.037 17.549 -16.766 1.00 86.06 101 ARG A O 1
ATOM 760 N N . GLU A 1 102 ? 23.083 17.150 -18.978 1.00 88.12 102 GLU A N 1
ATOM 761 C CA . GLU A 1 102 ? 22.867 18.545 -19.380 1.00 88.12 102 GLU A CA 1
ATOM 762 C C . GLU A 1 102 ? 21.513 19.057 -18.885 1.00 88.12 102 GLU A C 1
ATOM 764 O O . GLU A 1 102 ? 21.458 20.076 -18.193 1.00 88.12 102 GLU A O 1
ATOM 769 N N . LEU A 1 103 ? 20.440 18.303 -19.153 1.00 86.25 103 LEU A N 1
ATOM 770 C CA . LEU A 1 103 ? 19.091 18.617 -18.678 1.00 86.25 103 LEU A CA 1
ATOM 771 C C . LEU A 1 103 ? 19.040 18.665 -17.143 1.00 86.25 103 LEU A C 1
ATOM 773 O O . LEU A 1 103 ? 18.584 19.646 -16.559 1.00 86.25 103 LEU A O 1
ATOM 777 N N . SER A 1 104 ? 19.603 17.664 -16.464 1.00 81.00 104 SER A N 1
ATOM 778 C CA . SER A 1 104 ? 19.645 17.630 -14.994 1.00 81.00 104 SER A CA 1
ATOM 779 C C . SER A 1 104 ? 20.436 18.802 -14.402 1.00 81.00 104 SER A C 1
ATOM 781 O O . SER A 1 104 ? 20.049 19.360 -13.380 1.00 81.00 104 SER A O 1
ATOM 783 N N . THR A 1 105 ? 21.529 19.211 -15.049 1.00 84.38 105 THR A N 1
ATOM 784 C CA . THR A 1 105 ? 22.349 20.353 -14.622 1.00 84.38 105 THR A CA 1
ATOM 785 C C . THR A 1 105 ? 21.614 21.670 -14.854 1.00 84.38 105 THR A C 1
ATOM 787 O O . THR A 1 105 ? 21.711 22.576 -14.028 1.00 84.38 105 THR A O 1
ATOM 790 N N . ALA A 1 106 ? 20.835 21.783 -15.933 1.00 81.31 106 ALA A N 1
ATOM 791 C CA . ALA A 1 106 ? 19.951 22.923 -16.153 1.00 81.31 106 ALA A CA 1
ATOM 792 C C . ALA A 1 106 ? 18.909 23.046 -15.027 1.00 81.31 106 ALA A C 1
ATOM 794 O O . ALA A 1 106 ? 18.725 24.139 -14.494 1.00 81.31 106 ALA A O 1
ATOM 795 N N . ALA A 1 107 ? 18.341 21.924 -14.569 1.00 75.75 107 ALA A N 1
ATOM 796 C CA . ALA A 1 107 ? 17.451 21.876 -13.403 1.00 75.75 107 ALA A CA 1
ATOM 797 C C . ALA A 1 107 ? 18.134 22.228 -12.062 1.00 75.75 107 ALA A C 1
ATOM 799 O O . ALA A 1 107 ? 17.456 22.537 -11.085 1.00 75.75 107 ALA A O 1
ATOM 800 N N . MET A 1 108 ? 19.470 22.209 -11.985 1.00 72.31 108 MET A N 1
ATOM 801 C CA . MET A 1 108 ? 20.229 22.599 -10.786 1.00 72.31 108 MET A CA 1
ATOM 802 C C . MET A 1 108 ? 20.611 24.084 -10.753 1.00 72.31 108 MET A C 1
ATOM 804 O O . MET A 1 108 ? 21.082 24.559 -9.724 1.00 72.31 108 MET A O 1
ATOM 808 N N . LYS A 1 109 ? 20.419 24.827 -11.852 1.00 79.81 109 LYS A N 1
ATOM 809 C CA . LYS A 1 109 ? 20.741 26.265 -11.927 1.00 79.81 109 LYS A CA 1
ATOM 810 C C . LYS A 1 109 ? 19.681 27.163 -11.284 1.00 79.81 109 LYS A C 1
ATOM 812 O O . LYS A 1 109 ? 19.896 28.369 -11.179 1.00 79.81 109 LYS A O 1
ATOM 817 N N . PHE A 1 110 ? 18.555 26.597 -10.860 1.00 75.94 110 PHE A N 1
ATOM 818 C CA . PHE A 1 110 ? 17.505 27.346 -10.186 1.00 75.94 110 PHE A CA 1
ATOM 819 C C . PHE A 1 110 ? 17.974 27.794 -8.787 1.00 75.94 110 PHE A C 1
ATOM 821 O O . PHE A 1 110 ? 18.574 27.000 -8.056 1.00 75.94 110 PHE A O 1
ATOM 828 N N . PRO A 1 111 ? 17.718 29.054 -8.388 1.00 79.06 111 PRO A N 1
ATOM 829 C CA . PRO A 1 111 ? 17.984 29.535 -7.037 1.00 79.06 111 PRO A CA 1
ATOM 830 C C . PRO A 1 111 ? 17.367 28.634 -5.963 1.00 79.06 111 PRO A C 1
ATOM 832 O O . PRO A 1 111 ? 16.278 28.094 -6.151 1.00 79.06 111 PRO A O 1
ATOM 835 N N . TRP A 1 112 ? 18.020 28.522 -4.800 1.00 75.25 112 TRP A N 1
ATOM 836 C CA . TRP A 1 112 ? 17.604 27.590 -3.743 1.00 75.25 112 TRP A CA 1
ATOM 837 C C . TRP A 1 112 ? 16.127 27.753 -3.339 1.00 75.25 112 TRP A C 1
ATOM 839 O O . TRP A 1 112 ? 15.447 26.750 -3.143 1.00 75.25 112 TRP A O 1
ATOM 849 N N . TRP A 1 113 ? 15.598 28.981 -3.320 1.00 76.12 113 TRP A N 1
ATOM 850 C CA . TRP A 1 113 ? 14.200 29.284 -2.987 1.00 76.12 113 TRP A CA 1
ATOM 851 C C . TRP A 1 113 ? 13.181 28.773 -4.023 1.00 76.12 113 TRP A C 1
ATOM 853 O O . TRP A 1 113 ? 12.044 28.497 -3.658 1.00 76.12 113 TRP A O 1
ATOM 863 N N . GLN A 1 114 ? 13.581 28.567 -5.283 1.00 69.38 114 GLN A N 1
ATOM 864 C CA . GLN A 1 114 ? 12.760 27.902 -6.309 1.00 69.38 114 GLN A CA 1
ATOM 865 C C . GLN A 1 114 ? 12.862 26.371 -6.235 1.00 69.38 114 GLN A C 1
ATOM 867 O O . GLN A 1 114 ? 12.028 25.662 -6.788 1.00 69.38 114 GLN A O 1
ATOM 872 N N . THR A 1 115 ? 13.867 25.841 -5.530 1.00 64.81 115 THR A N 1
ATOM 873 C CA . THR A 1 115 ? 14.073 24.392 -5.374 1.00 64.81 115 THR A CA 1
ATOM 874 C C . THR A 1 115 ? 13.388 23.793 -4.143 1.00 64.81 115 THR A C 1
ATOM 876 O O . THR A 1 115 ? 13.297 22.570 -4.054 1.00 64.81 115 THR A O 1
ATOM 879 N N . VAL A 1 116 ? 12.895 24.625 -3.211 1.00 59.34 116 VAL A N 1
ATOM 880 C CA . VAL A 1 116 ? 12.233 24.174 -1.969 1.00 59.34 116 VAL A CA 1
ATOM 881 C C . VAL A 1 116 ? 10.882 23.515 -2.259 1.00 59.34 116 VAL A C 1
ATOM 883 O O . VAL A 1 116 ? 10.582 22.464 -1.704 1.00 59.34 116 VAL A O 1
ATOM 886 N N . THR A 1 117 ? 10.084 24.089 -3.162 1.00 58.19 117 THR A N 1
ATOM 887 C CA . THR A 1 117 ? 8.766 23.554 -3.553 1.00 58.19 117 THR A CA 1
ATOM 888 C C . THR A 1 117 ? 8.856 22.356 -4.497 1.00 58.19 117 THR A C 1
ATOM 890 O O . THR A 1 117 ? 7.918 21.572 -4.584 1.00 58.19 117 THR A O 1
ATOM 893 N N . ALA A 1 118 ? 9.986 22.192 -5.186 1.00 56.72 118 ALA A N 1
ATOM 894 C CA . ALA A 1 118 ? 10.232 21.105 -6.131 1.00 56.72 118 ALA A CA 1
ATOM 895 C C . ALA A 1 118 ? 10.955 19.903 -5.500 1.00 56.72 118 ALA A C 1
ATOM 897 O O . ALA A 1 118 ? 11.472 19.050 -6.217 1.00 56.72 118 ALA A O 1
ATOM 898 N N . TRP A 1 119 ? 11.044 19.817 -4.171 1.00 47.75 119 TRP A N 1
ATOM 899 C CA . TRP A 1 119 ? 11.635 18.660 -3.499 1.00 47.75 119 TRP A CA 1
ATOM 900 C C . TRP A 1 119 ? 10.551 17.610 -3.197 1.00 47.75 119 TRP A C 1
ATOM 902 O O . TRP A 1 119 ? 9.504 17.977 -2.669 1.00 47.75 119 TRP A O 1
ATOM 912 N N . PRO A 1 120 ? 10.747 16.316 -3.527 1.00 52.88 120 PRO A N 1
ATOM 913 C CA . PRO A 1 120 ? 11.980 15.674 -4.004 1.00 52.88 120 PRO A CA 1
ATOM 914 C C . PRO A 1 120 ? 12.204 15.718 -5.533 1.00 52.88 120 PRO A C 1
ATOM 916 O O . PRO A 1 120 ? 13.285 15.365 -6.005 1.00 52.88 120 PRO A O 1
ATOM 919 N N . ALA A 1 121 ? 11.224 16.154 -6.325 1.00 65.19 121 ALA A N 1
ATOM 920 C CA . ALA A 1 121 ? 11.236 16.06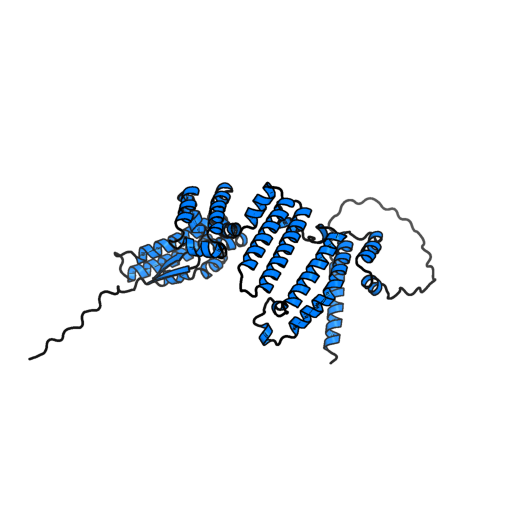4 -7.788 1.00 65.19 121 ALA A CA 1
ATOM 921 C C . ALA A 1 121 ? 11.844 17.296 -8.498 1.00 65.19 121 ALA A C 1
ATOM 923 O O . ALA A 1 121 ? 11.159 17.979 -9.252 1.00 65.19 121 ALA A O 1
ATOM 924 N N . ARG A 1 122 ? 13.149 17.570 -8.331 1.00 68.50 122 ARG A N 1
ATOM 925 C CA . ARG A 1 122 ? 13.817 18.732 -8.978 1.00 68.50 122 ARG A CA 1
ATOM 926 C C . ARG A 1 122 ? 13.706 18.754 -10.507 1.00 68.50 122 ARG A C 1
ATOM 928 O O . ARG A 1 122 ? 13.774 19.817 -11.111 1.00 68.50 122 ARG A O 1
ATOM 935 N N . LEU A 1 123 ? 13.513 17.593 -11.131 1.00 71.00 123 LEU A N 1
ATOM 936 C CA . LEU A 1 123 ? 13.267 17.473 -12.570 1.00 71.00 123 LEU A CA 1
ATOM 937 C C . LEU A 1 123 ? 11.917 18.077 -12.997 1.00 71.00 123 LEU A C 1
ATOM 939 O O . LEU A 1 123 ? 11.752 18.399 -14.167 1.00 71.00 123 LEU A O 1
ATOM 943 N N . ALA A 1 124 ? 10.991 18.317 -12.064 1.00 71.62 124 ALA A N 1
ATOM 944 C CA . ALA A 1 124 ? 9.748 19.043 -12.321 1.00 71.62 124 ALA A CA 1
ATOM 945 C C . ALA A 1 124 ? 9.976 20.531 -12.655 1.00 71.62 124 ALA A C 1
ATOM 947 O O . ALA A 1 124 ? 9.078 21.175 -13.184 1.00 71.62 124 ALA A O 1
ATOM 948 N N . LEU A 1 125 ? 11.172 21.075 -12.379 1.00 76.88 125 LEU A N 1
ATOM 949 C CA . LEU A 1 125 ? 11.566 22.441 -12.759 1.00 76.88 125 LEU A CA 1
ATOM 950 C C . LEU A 1 125 ? 11.963 22.567 -14.239 1.00 76.88 125 LEU A C 1
ATOM 952 O O . LEU A 1 125 ? 12.143 23.677 -14.736 1.00 76.88 125 LEU A O 1
ATOM 956 N N . LEU A 1 126 ? 12.138 21.442 -14.939 1.00 81.75 126 LEU A N 1
ATOM 957 C CA . LEU A 1 126 ? 12.382 21.432 -16.378 1.00 81.75 126 LEU A CA 1
ATOM 958 C C . LEU A 1 126 ? 11.151 21.925 -17.139 1.00 81.75 126 LEU A C 1
ATOM 960 O O . LEU A 1 126 ? 10.017 21.718 -16.706 1.00 81.75 126 LEU A O 1
ATOM 964 N N . THR A 1 127 ? 11.371 22.528 -18.308 1.00 84.06 127 THR A N 1
ATOM 965 C CA . THR A 1 127 ? 10.262 22.872 -19.207 1.00 84.06 127 THR A CA 1
ATOM 966 C C . THR A 1 127 ? 9.559 21.599 -19.701 1.00 84.06 127 THR A C 1
ATOM 968 O O . THR A 1 127 ? 10.199 20.547 -19.772 1.00 84.06 127 THR A O 1
ATOM 971 N N . PRO A 1 128 ? 8.281 21.662 -20.120 1.00 80.88 128 PRO A N 1
ATOM 972 C CA . PRO A 1 128 ? 7.583 20.495 -20.670 1.00 80.88 128 PRO A CA 1
ATOM 973 C C . PRO A 1 128 ? 8.345 19.820 -21.821 1.00 80.88 128 PRO A C 1
ATOM 975 O O . PRO A 1 128 ? 8.438 18.598 -21.876 1.00 80.88 128 PRO A O 1
ATOM 978 N N . ALA A 1 129 ? 8.991 20.609 -22.689 1.00 84.94 129 ALA A N 1
ATOM 979 C CA . ALA A 1 129 ? 9.827 20.092 -23.772 1.00 84.94 129 ALA A CA 1
ATOM 980 C C . ALA A 1 129 ? 11.061 19.327 -23.257 1.00 84.94 129 ALA A C 1
ATOM 982 O O . ALA A 1 129 ? 11.395 18.271 -23.781 1.00 84.94 129 ALA A O 1
ATOM 983 N N . GLN A 1 130 ? 11.715 19.824 -22.204 1.00 86.81 130 GLN A N 1
ATOM 984 C CA . GLN A 1 130 ? 12.856 19.147 -21.580 1.00 86.81 130 GLN A CA 1
ATOM 985 C C . GLN A 1 130 ? 12.439 17.880 -20.820 1.00 86.81 130 GLN A C 1
ATOM 987 O O . GLN A 1 130 ? 13.192 16.909 -20.782 1.00 86.81 130 GLN A O 1
ATOM 992 N N . GLN A 1 131 ? 11.250 17.874 -20.211 1.00 83.75 131 GLN A N 1
ATOM 993 C CA . GLN A 1 131 ? 10.690 16.681 -19.574 1.00 83.75 131 GLN A CA 1
ATOM 994 C C . GLN A 1 131 ? 10.342 15.612 -20.614 1.00 83.75 131 GLN A C 1
ATOM 996 O O . GLN A 1 131 ? 10.685 14.448 -20.419 1.00 83.75 131 GLN A O 1
ATOM 1001 N N . LYS A 1 132 ? 9.732 16.013 -21.737 1.00 86.38 132 LYS A N 1
ATOM 1002 C CA . LYS A 1 132 ? 9.487 15.139 -22.889 1.00 86.38 132 LYS A CA 1
ATOM 1003 C C . LYS A 1 132 ? 10.790 14.558 -23.435 1.00 86.38 132 LYS A C 1
ATOM 1005 O O . LYS A 1 132 ? 10.907 13.343 -23.529 1.00 86.38 132 LYS A O 1
ATOM 1010 N N . GLU A 1 133 ? 11.798 15.396 -23.675 1.00 89.62 133 GLU A N 1
ATOM 1011 C CA . GLU A 1 133 ? 13.117 14.945 -24.133 1.00 89.62 133 GLU A CA 1
ATOM 1012 C C . GLU A 1 133 ? 13.743 13.934 -23.153 1.00 89.62 133 GLU A C 1
ATOM 1014 O O . GLU A 1 133 ? 14.298 12.918 -23.563 1.00 89.62 133 GLU A O 1
ATOM 1019 N N . LEU A 1 134 ? 13.620 14.157 -21.840 1.00 87.12 134 LEU A N 1
ATOM 1020 C CA . LEU A 1 134 ? 14.123 13.215 -20.839 1.00 87.12 134 LEU A CA 1
ATOM 1021 C C . LEU A 1 134 ? 13.423 11.847 -20.913 1.00 87.12 134 LEU A C 1
ATOM 1023 O O . LEU A 1 134 ? 14.104 10.824 -20.794 1.00 87.12 134 LEU A O 1
ATOM 1027 N N . ARG A 1 135 ? 12.097 11.831 -21.115 1.00 85.81 135 ARG A N 1
ATOM 1028 C CA . ARG A 1 135 ? 11.308 10.601 -21.311 1.00 85.81 135 ARG A CA 1
ATOM 1029 C C . ARG A 1 135 ? 11.725 9.881 -22.594 1.00 85.81 135 ARG A C 1
ATOM 1031 O O . ARG A 1 135 ? 12.029 8.693 -22.545 1.00 85.81 135 ARG A O 1
ATOM 1038 N N . GLU A 1 136 ? 11.857 10.605 -23.704 1.00 89.00 136 GLU A N 1
ATOM 1039 C CA . GLU A 1 136 ? 12.294 10.061 -24.998 1.00 89.00 136 GLU A CA 1
ATOM 1040 C C . GLU A 1 136 ? 13.693 9.433 -24.929 1.00 89.00 136 GLU A C 1
ATOM 1042 O O . GLU A 1 136 ? 13.914 8.344 -25.457 1.00 89.00 136 GLU A O 1
ATOM 1047 N N . LEU A 1 137 ? 14.640 10.074 -24.233 1.00 90.81 137 LEU A N 1
ATOM 1048 C CA . LEU A 1 137 ? 15.986 9.527 -24.030 1.00 90.81 137 LEU A CA 1
ATOM 1049 C C . LEU A 1 137 ? 15.962 8.229 -23.210 1.00 90.81 137 LEU A C 1
ATOM 1051 O O . LEU A 1 137 ? 16.737 7.312 -23.489 1.00 90.81 137 LEU A O 1
ATOM 1055 N N . GLU A 1 138 ? 15.101 8.139 -22.192 1.00 87.81 138 GLU A N 1
ATOM 1056 C CA . GLU A 1 138 ? 14.956 6.918 -21.396 1.00 87.81 138 GLU A CA 1
ATOM 1057 C C . GLU A 1 138 ? 14.276 5.795 -22.190 1.00 87.81 138 GLU A C 1
ATOM 1059 O O . GLU A 1 138 ? 14.764 4.660 -22.172 1.00 87.81 138 GLU A O 1
ATOM 1064 N N . ALA A 1 139 ? 13.208 6.109 -22.925 1.00 87.25 139 ALA A N 1
ATOM 1065 C CA . ALA A 1 139 ? 12.518 5.167 -23.800 1.00 87.25 139 ALA A CA 1
ATOM 1066 C C . ALA A 1 139 ? 13.456 4.631 -24.894 1.00 87.25 139 ALA A C 1
ATOM 1068 O O . ALA A 1 139 ? 13.562 3.419 -25.085 1.00 87.25 139 ALA A O 1
ATOM 1069 N N . ALA A 1 140 ? 14.224 5.507 -25.551 1.00 90.38 140 ALA A N 1
ATOM 1070 C CA . ALA A 1 140 ? 15.182 5.122 -26.586 1.00 90.38 140 ALA A CA 1
ATOM 1071 C C . ALA A 1 140 ? 16.274 4.180 -26.053 1.00 90.38 140 ALA A C 1
ATOM 1073 O O . ALA A 1 140 ? 16.552 3.151 -26.670 1.00 90.38 140 ALA A O 1
ATOM 1074 N N . ALA A 1 141 ? 16.848 4.480 -24.881 1.00 90.00 141 ALA A N 1
ATOM 1075 C CA . ALA A 1 141 ? 17.847 3.617 -24.252 1.00 90.00 141 ALA A CA 1
ATOM 1076 C C . ALA A 1 141 ? 17.280 2.228 -23.910 1.00 90.00 141 ALA A C 1
ATOM 1078 O O . ALA A 1 141 ? 17.925 1.210 -24.164 1.00 90.00 141 ALA A O 1
ATOM 1079 N N . ARG A 1 142 ? 16.063 2.169 -23.353 1.00 87.62 142 ARG A N 1
ATOM 1080 C CA . ARG A 1 142 ? 15.389 0.905 -23.005 1.00 87.62 142 ARG A CA 1
ATOM 1081 C C . ARG A 1 142 ? 15.044 0.081 -24.240 1.00 87.62 142 ARG A C 1
ATOM 1083 O O . ARG A 1 142 ? 15.278 -1.125 -24.232 1.00 87.62 142 ARG A O 1
ATOM 1090 N N . ASN A 1 143 ? 14.548 0.721 -25.294 1.00 89.38 143 ASN A N 1
ATOM 1091 C CA . ASN A 1 143 ? 14.246 0.065 -26.563 1.00 89.38 143 ASN A CA 1
ATOM 1092 C C . ASN A 1 143 ? 15.506 -0.510 -27.209 1.00 89.38 143 ASN A C 1
ATOM 1094 O O . ASN A 1 143 ? 15.482 -1.644 -27.682 1.00 89.38 143 ASN A O 1
ATOM 1098 N N . GLU A 1 144 ? 16.628 0.210 -27.158 1.00 90.94 144 GLU A N 1
ATOM 1099 C CA . GLU A 1 144 ? 17.905 -0.319 -27.636 1.00 90.94 144 GLU A CA 1
ATOM 1100 C C . GLU A 1 144 ? 18.355 -1.546 -26.820 1.00 90.94 144 GLU A C 1
ATOM 1102 O O . GLU A 1 144 ? 18.807 -2.536 -27.399 1.00 90.94 144 GLU A O 1
ATOM 1107 N N . VAL A 1 145 ? 18.174 -1.541 -25.493 1.00 90.44 145 VAL A N 1
ATOM 1108 C CA . VAL A 1 145 ? 18.445 -2.725 -24.656 1.00 90.44 145 VAL A CA 1
ATOM 1109 C C . VAL A 1 145 ? 17.528 -3.893 -25.028 1.00 90.44 145 VAL A C 1
ATOM 1111 O O . VAL A 1 145 ? 18.024 -5.001 -25.231 1.00 90.44 145 VAL A O 1
ATOM 1114 N N . LEU A 1 146 ? 16.219 -3.662 -25.170 1.00 87.62 146 LEU A N 1
ATOM 1115 C CA . LEU A 1 146 ? 15.255 -4.697 -25.561 1.00 87.62 146 LEU A CA 1
ATOM 1116 C C . LEU A 1 146 ? 15.591 -5.321 -26.913 1.00 87.62 146 LEU A C 1
ATOM 1118 O O . LEU A 1 146 ? 15.571 -6.542 -27.041 1.00 87.62 146 LEU A O 1
ATOM 1122 N N . GLN A 1 147 ? 15.923 -4.501 -27.909 1.00 88.19 147 GLN A N 1
ATOM 1123 C CA . GLN A 1 147 ? 16.247 -4.970 -29.255 1.00 88.19 147 GLN A CA 1
ATOM 1124 C C . GLN A 1 147 ? 17.555 -5.767 -29.298 1.00 88.19 147 GLN A C 1
ATOM 1126 O O . GLN A 1 147 ? 17.657 -6.733 -30.050 1.00 88.19 147 GLN A O 1
ATOM 1131 N N . ARG A 1 148 ? 18.564 -5.370 -28.509 1.00 88.50 148 ARG A N 1
ATOM 1132 C CA . ARG A 1 148 ? 19.907 -5.972 -28.569 1.00 88.50 148 ARG A CA 1
ATOM 1133 C C . ARG A 1 148 ? 20.104 -7.156 -27.633 1.00 88.50 148 ARG A C 1
ATOM 1135 O O . ARG A 1 148 ? 20.775 -8.115 -28.002 1.00 88.50 148 ARG A O 1
ATOM 1142 N N . LEU A 1 149 ? 19.589 -7.054 -26.414 1.00 88.19 149 LEU A N 1
ATOM 1143 C CA . LEU A 1 149 ? 19.847 -8.002 -25.327 1.00 88.19 149 LEU A CA 1
ATOM 1144 C C . LEU A 1 149 ? 18.584 -8.764 -24.905 1.00 88.19 149 LEU A C 1
ATOM 1146 O O . LEU A 1 149 ? 18.662 -9.761 -24.192 1.00 88.19 149 LEU A O 1
ATOM 1150 N N . GLY A 1 150 ? 17.413 -8.329 -25.372 1.00 86.75 150 GLY A N 1
ATOM 1151 C CA . GLY A 1 150 ? 16.139 -8.948 -25.045 1.00 86.75 150 GLY A CA 1
ATOM 1152 C C . GLY A 1 150 ? 15.584 -8.541 -23.672 1.00 86.75 150 GLY A C 1
ATOM 1153 O O . GLY A 1 150 ? 16.183 -7.749 -22.942 1.00 86.75 150 GLY A O 1
ATOM 1154 N N . PRO A 1 151 ? 14.418 -9.093 -23.290 1.00 84.00 151 PRO A N 1
ATOM 1155 C CA . PRO A 1 151 ? 13.696 -8.669 -22.090 1.00 84.00 151 PRO A CA 1
ATOM 1156 C C . PRO A 1 151 ? 14.431 -8.951 -20.772 1.00 84.00 151 PRO A C 1
ATOM 1158 O O . PRO A 1 151 ? 14.342 -8.157 -19.842 1.00 84.00 151 PRO A O 1
ATOM 1161 N N . GLY A 1 152 ? 15.202 -10.040 -20.685 1.00 83.06 152 GLY A N 1
ATOM 1162 C CA . GLY A 1 152 ? 15.927 -10.396 -19.453 1.00 83.06 152 GLY A CA 1
ATOM 1163 C C . GLY A 1 152 ? 16.941 -9.333 -19.012 1.00 83.06 152 GLY A C 1
ATOM 1164 O O . GLY A 1 152 ? 17.136 -9.120 -17.820 1.00 83.06 152 GLY A O 1
ATOM 1165 N N . ALA A 1 153 ? 17.511 -8.591 -19.964 1.00 86.06 153 ALA A N 1
ATOM 1166 C CA . ALA A 1 153 ? 18.480 -7.535 -19.690 1.00 86.06 153 ALA A CA 1
ATOM 1167 C C . ALA A 1 153 ? 17.869 -6.292 -19.016 1.00 86.06 153 ALA A C 1
ATOM 1169 O O . ALA A 1 153 ? 18.588 -5.540 -18.356 1.00 86.06 153 ALA A O 1
ATOM 1170 N N . LEU A 1 154 ? 16.555 -6.070 -19.161 1.00 83.94 154 LEU A N 1
ATOM 1171 C CA . LEU A 1 154 ? 15.839 -4.983 -18.483 1.00 83.94 154 LEU A CA 1
ATOM 1172 C C . LEU A 1 154 ? 15.387 -5.336 -17.058 1.00 83.94 154 LEU A C 1
ATOM 1174 O O . LEU A 1 154 ? 15.001 -4.428 -16.324 1.00 83.94 154 LEU A O 1
ATOM 1178 N N . ASP A 1 155 ? 15.436 -6.613 -16.672 1.00 86.88 155 ASP A N 1
ATOM 1179 C CA . ASP A 1 155 ? 14.902 -7.122 -15.403 1.00 86.88 155 ASP A CA 1
ATOM 1180 C C . ASP A 1 155 ? 15.915 -8.013 -14.674 1.00 86.88 155 ASP A C 1
ATOM 1182 O O . ASP A 1 155 ? 15.647 -9.157 -14.311 1.00 86.88 155 ASP A O 1
ATOM 1186 N N . ARG A 1 156 ? 17.131 -7.494 -14.496 1.00 80.31 156 ARG A N 1
ATOM 1187 C CA . ARG A 1 156 ? 18.261 -8.265 -13.948 1.00 80.31 156 ARG A CA 1
ATOM 1188 C C . ARG A 1 156 ? 18.062 -8.696 -12.498 1.00 80.31 156 ARG A C 1
ATOM 1190 O O . ARG A 1 156 ? 18.624 -9.701 -12.082 1.00 80.31 156 ARG A O 1
ATOM 1197 N N . ASP A 1 157 ? 17.300 -7.921 -11.737 1.00 82.38 157 ASP A N 1
ATOM 1198 C CA . ASP A 1 157 ? 16.933 -8.220 -10.354 1.00 82.38 157 ASP A CA 1
ATOM 1199 C C . ASP A 1 157 ? 15.631 -9.034 -10.249 1.00 82.38 157 ASP A C 1
ATOM 1201 O O . ASP A 1 157 ? 15.215 -9.389 -9.147 1.00 82.38 157 ASP A O 1
ATOM 1205 N N . GLY A 1 158 ? 14.988 -9.343 -11.383 1.00 85.50 158 GLY A N 1
ATOM 1206 C CA . GLY A 1 158 ? 13.726 -10.075 -11.442 1.00 85.50 158 GLY A CA 1
ATOM 1207 C C . GLY A 1 158 ? 12.552 -9.322 -10.815 1.00 85.50 158 GLY A C 1
ATOM 1208 O O . GLY A 1 158 ? 11.535 -9.940 -10.486 1.00 85.50 158 GLY A O 1
ATOM 1209 N N . THR A 1 159 ? 12.669 -8.011 -10.586 1.00 86.94 159 THR A N 1
ATOM 1210 C CA . THR A 1 159 ? 11.624 -7.218 -9.928 1.00 86.94 159 THR A CA 1
ATOM 1211 C C . THR A 1 159 ? 10.353 -7.130 -10.766 1.00 86.94 159 THR A C 1
ATOM 1213 O O . THR A 1 159 ? 9.248 -7.211 -10.218 1.00 86.94 159 THR A O 1
ATOM 1216 N N . ILE A 1 160 ? 10.478 -7.006 -12.088 1.00 85.94 160 ILE A N 1
ATOM 1217 C CA . ILE A 1 160 ? 9.346 -6.952 -13.016 1.00 85.94 160 ILE A CA 1
ATOM 1218 C C . ILE A 1 160 ? 8.699 -8.335 -13.124 1.00 85.94 160 ILE A C 1
ATOM 1220 O O . ILE A 1 160 ? 7.478 -8.448 -12.997 1.00 85.94 160 ILE A O 1
ATOM 1224 N N . ALA A 1 161 ? 9.500 -9.391 -13.277 1.00 88.25 161 ALA A N 1
ATOM 1225 C CA . ALA A 1 161 ? 9.030 -10.772 -13.285 1.00 88.25 161 ALA A CA 1
ATOM 1226 C C . ALA A 1 161 ? 8.313 -11.144 -11.979 1.00 88.25 161 ALA A C 1
ATOM 1228 O O . ALA A 1 161 ? 7.266 -11.783 -12.015 1.00 88.25 161 ALA A O 1
ATOM 1229 N N . THR A 1 162 ? 8.813 -10.686 -10.830 1.00 87.81 162 THR A N 1
ATOM 1230 C CA . THR A 1 162 ? 8.167 -10.908 -9.528 1.00 87.81 162 THR A CA 1
ATOM 1231 C C . THR A 1 162 ? 6.835 -10.164 -9.430 1.00 87.81 162 THR A C 1
ATOM 1233 O O . THR A 1 162 ? 5.836 -10.731 -8.985 1.00 87.81 162 THR A O 1
ATOM 1236 N N . ARG A 1 163 ? 6.785 -8.903 -9.884 1.00 84.75 163 ARG A N 1
ATOM 1237 C CA . ARG A 1 163 ? 5.554 -8.094 -9.897 1.00 84.75 163 ARG A CA 1
ATOM 1238 C C . ARG A 1 163 ? 4.456 -8.745 -10.742 1.00 84.75 163 ARG A C 1
ATOM 1240 O O . ARG A 1 163 ? 3.296 -8.784 -10.325 1.00 84.75 163 ARG A O 1
ATOM 1247 N N . TYR A 1 164 ? 4.827 -9.283 -11.900 1.00 90.56 164 TYR A N 1
ATOM 1248 C CA . TYR A 1 164 ? 3.916 -9.955 -12.825 1.00 90.56 164 TYR A CA 1
ATOM 1249 C C . TYR A 1 164 ? 4.144 -11.471 -12.852 1.00 90.56 164 TYR A C 1
ATOM 1251 O O . TYR A 1 164 ? 4.149 -12.091 -13.908 1.00 90.56 164 TYR A O 1
ATOM 1259 N N . SER A 1 165 ? 4.287 -12.087 -11.676 1.00 90.44 165 SER A N 1
ATOM 1260 C CA . SER A 1 165 ? 4.577 -13.523 -11.522 1.00 90.44 165 SER A CA 1
ATOM 1261 C C . SER A 1 165 ? 3.517 -14.476 -12.089 1.00 90.44 165 SER A C 1
ATOM 1263 O O . SER A 1 165 ? 3.766 -15.671 -12.210 1.00 90.44 165 SER A O 1
ATOM 1265 N N . PHE A 1 166 ? 2.338 -13.959 -12.443 1.00 90.19 166 PHE A N 1
ATOM 1266 C CA . PHE A 1 166 ? 1.260 -14.708 -13.095 1.00 90.19 166 PHE A CA 1
ATOM 1267 C C . PHE A 1 166 ? 1.476 -14.889 -14.607 1.00 90.19 166 PHE A C 1
ATOM 1269 O O . PHE A 1 166 ? 0.718 -15.621 -15.234 1.00 90.19 166 PHE A O 1
ATOM 1276 N N . VAL A 1 167 ? 2.493 -14.244 -15.193 1.00 93.00 167 VAL A N 1
ATOM 1277 C CA . VAL A 1 167 ? 2.912 -14.440 -16.588 1.00 93.00 167 VAL A CA 1
ATOM 1278 C C . VAL A 1 167 ? 4.376 -14.893 -16.652 1.00 93.00 167 VAL A C 1
ATOM 1280 O O . VAL A 1 167 ? 5.166 -14.584 -15.759 1.00 93.00 167 VAL A O 1
ATOM 1283 N N . PRO A 1 168 ? 4.799 -15.589 -17.723 1.00 93.12 168 PRO A N 1
ATOM 1284 C CA . PRO A 1 168 ? 6.203 -15.933 -17.934 1.00 93.12 168 PRO A CA 1
ATOM 1285 C C . PRO A 1 168 ? 7.109 -14.696 -17.918 1.00 93.12 168 PRO A C 1
ATOM 1287 O O . PRO A 1 168 ? 6.762 -13.674 -18.510 1.00 93.12 168 PRO A O 1
ATOM 1290 N N . ALA A 1 169 ? 8.308 -14.811 -17.338 1.00 87.69 169 ALA A N 1
ATOM 1291 C CA . ALA A 1 169 ? 9.222 -13.685 -17.094 1.00 87.69 169 ALA A CA 1
ATOM 1292 C C . ALA A 1 169 ? 9.464 -12.784 -18.322 1.00 87.69 169 ALA A C 1
ATOM 1294 O O . ALA A 1 169 ? 9.423 -11.562 -18.222 1.00 87.69 169 ALA A O 1
ATOM 1295 N N . LYS A 1 170 ? 9.630 -13.361 -19.520 1.00 87.88 170 LYS A N 1
ATOM 1296 C CA . LYS A 1 170 ? 9.786 -12.563 -20.751 1.00 87.88 170 LYS A CA 1
ATOM 1297 C C . LYS A 1 170 ? 8.548 -11.708 -21.061 1.00 87.88 170 LYS A C 1
ATOM 1299 O O . LYS A 1 170 ? 8.699 -10.552 -21.442 1.00 87.88 170 LYS A O 1
ATOM 1304 N N . ARG A 1 171 ? 7.336 -12.250 -20.875 1.00 91.31 171 ARG A N 1
ATOM 1305 C CA . ARG A 1 171 ? 6.073 -11.510 -21.057 1.00 91.31 171 ARG A CA 1
ATOM 1306 C C . ARG A 1 171 ? 5.826 -10.509 -19.928 1.00 91.31 171 ARG A C 1
ATOM 1308 O O . ARG A 1 171 ? 5.298 -9.444 -20.212 1.00 91.31 171 ARG A O 1
ATOM 1315 N N . ALA A 1 172 ? 6.267 -10.791 -18.700 1.00 89.50 172 ALA A N 1
ATOM 1316 C CA . ALA A 1 172 ? 6.233 -9.830 -17.592 1.00 89.50 172 ALA A CA 1
ATOM 1317 C C . ALA A 1 172 ? 6.988 -8.538 -17.932 1.00 89.50 172 ALA A C 1
ATOM 1319 O O . ALA A 1 172 ? 6.473 -7.441 -17.722 1.00 89.50 172 ALA A O 1
ATOM 1320 N N . VAL A 1 173 ? 8.191 -8.664 -18.499 1.00 89.25 173 VAL A N 1
ATOM 1321 C CA . VAL A 1 173 ? 8.992 -7.503 -18.909 1.00 89.25 173 VAL A CA 1
ATOM 1322 C C . VAL A 1 173 ? 8.332 -6.739 -20.054 1.00 89.25 173 VAL A C 1
ATOM 1324 O O . VAL A 1 173 ? 8.276 -5.513 -20.001 1.00 89.25 173 VAL A O 1
ATOM 1327 N N . LEU A 1 174 ? 7.785 -7.441 -21.052 1.00 89.75 174 LEU A N 1
ATOM 1328 C CA . LEU A 1 174 ? 7.046 -6.804 -22.148 1.00 89.75 174 LEU A CA 1
ATOM 1329 C C . LEU A 1 174 ? 5.789 -6.080 -21.651 1.00 89.75 174 LEU A C 1
ATOM 1331 O O . LEU A 1 174 ? 5.540 -4.957 -22.069 1.00 89.75 174 LEU A O 1
ATOM 1335 N N . LEU A 1 175 ? 5.045 -6.672 -20.713 1.00 91.44 175 LEU A N 1
ATOM 1336 C CA . LEU A 1 175 ? 3.891 -6.031 -20.080 1.00 91.44 175 LEU A CA 1
ATOM 1337 C C . LEU A 1 175 ? 4.322 -4.781 -19.304 1.00 91.44 175 LEU A C 1
ATOM 1339 O O . LEU A 1 175 ? 3.686 -3.737 -19.398 1.00 91.44 175 LEU A O 1
ATOM 1343 N N . GLY A 1 176 ? 5.426 -4.865 -18.560 1.00 89.31 176 GLY A N 1
ATOM 1344 C CA . GLY A 1 176 ? 5.989 -3.725 -17.842 1.00 89.31 176 GLY A CA 1
ATOM 1345 C C . GLY A 1 176 ? 6.468 -2.592 -18.757 1.00 89.31 176 GLY A C 1
ATOM 1346 O O . GLY A 1 176 ? 6.353 -1.430 -18.368 1.00 89.31 176 GLY A O 1
ATOM 1347 N N . ALA A 1 177 ? 6.990 -2.917 -19.943 1.00 88.44 177 ALA A N 1
ATOM 1348 C CA . ALA A 1 177 ? 7.348 -1.941 -20.971 1.00 88.44 177 ALA A CA 1
ATOM 1349 C C . ALA A 1 177 ? 6.092 -1.299 -21.579 1.00 88.44 177 ALA A C 1
ATOM 1351 O O . ALA A 1 177 ? 5.948 -0.085 -21.502 1.00 88.44 177 ALA A O 1
ATOM 1352 N N . LEU A 1 178 ? 5.132 -2.114 -22.031 1.00 91.00 178 LEU A N 1
ATOM 1353 C CA . LEU A 1 178 ? 3.858 -1.662 -22.596 1.00 91.00 178 LEU A CA 1
ATOM 1354 C C . LEU A 1 178 ? 3.135 -0.675 -21.672 1.00 91.00 178 LEU A C 1
ATOM 1356 O O . LEU A 1 178 ? 2.756 0.416 -22.080 1.00 91.00 178 LEU A O 1
ATOM 1360 N N . LEU A 1 179 ? 2.961 -1.041 -20.398 1.00 91.19 179 LEU A N 1
ATOM 1361 C CA . LEU A 1 179 ? 2.263 -0.189 -19.433 1.00 91.19 179 LEU A CA 1
ATOM 1362 C C . LEU A 1 179 ? 2.982 1.141 -19.213 1.00 91.19 179 LEU A C 1
ATOM 1364 O O . LEU A 1 179 ? 2.326 2.155 -19.008 1.00 91.19 179 LEU A O 1
ATOM 1368 N N . ARG A 1 180 ? 4.315 1.147 -19.262 1.00 88.12 180 ARG A N 1
ATOM 1369 C CA . ARG A 1 180 ? 5.102 2.371 -19.129 1.00 88.12 180 ARG A CA 1
ATOM 1370 C C . ARG A 1 180 ? 4.924 3.288 -20.330 1.00 88.12 180 ARG A C 1
ATOM 1372 O O . ARG A 1 180 ? 4.715 4.474 -20.118 1.00 88.12 180 ARG A O 1
ATOM 1379 N N . ASP A 1 181 ? 4.944 2.738 -21.540 1.00 88.19 181 ASP A N 1
ATOM 1380 C CA . ASP A 1 181 ? 4.751 3.516 -22.766 1.00 88.19 181 ASP A CA 1
ATOM 1381 C C . ASP A 1 181 ? 3.387 4.230 -22.743 1.00 88.19 181 ASP A C 1
ATOM 1383 O O . ASP A 1 181 ? 3.293 5.422 -23.030 1.00 88.19 181 ASP A O 1
ATOM 1387 N N . TYR A 1 182 ? 2.333 3.543 -22.287 1.00 91.00 182 TYR A N 1
ATOM 1388 C CA . TYR A 1 182 ? 1.017 4.164 -22.097 1.00 91.00 182 TYR A CA 1
ATOM 1389 C C . TYR A 1 182 ? 0.997 5.240 -21.004 1.00 91.00 182 TYR A C 1
ATOM 1391 O O . TYR A 1 182 ? 0.320 6.255 -21.171 1.00 91.00 182 TYR A O 1
ATOM 1399 N N . GLU A 1 183 ? 1.713 5.053 -19.891 1.00 88.00 183 GLU A N 1
ATOM 1400 C CA . GLU A 1 183 ? 1.844 6.097 -18.865 1.00 88.00 183 GLU A CA 1
ATOM 1401 C C . GLU A 1 183 ? 2.603 7.326 -19.392 1.00 88.00 183 GLU A C 1
ATOM 1403 O O . GLU A 1 183 ? 2.226 8.454 -19.072 1.00 88.00 183 GLU A O 1
ATOM 1408 N N . ASP A 1 184 ? 3.610 7.136 -20.250 1.00 85.25 184 ASP A N 1
ATOM 1409 C CA . ASP A 1 184 ? 4.343 8.230 -20.892 1.00 85.25 184 ASP A CA 1
ATOM 1410 C C . ASP A 1 184 ? 3.446 9.021 -21.863 1.00 85.25 184 ASP A C 1
ATOM 1412 O O . ASP A 1 184 ? 3.435 10.255 -21.814 1.00 85.25 184 ASP A O 1
ATOM 1416 N N . ILE A 1 185 ? 2.619 8.339 -22.668 1.00 87.94 185 ILE A N 1
ATOM 1417 C CA . ILE A 1 185 ? 1.627 8.990 -23.548 1.00 87.94 185 ILE A CA 1
ATOM 1418 C C . ILE A 1 185 ? 0.565 9.732 -22.719 1.00 87.94 185 ILE A C 1
ATOM 1420 O O . ILE A 1 185 ? 0.203 10.869 -23.032 1.00 87.94 185 ILE A O 1
ATOM 1424 N N . LYS A 1 186 ? 0.079 9.132 -21.621 1.00 86.69 186 LYS A N 1
ATOM 1425 C CA . LYS A 1 186 ? -0.864 9.791 -20.697 1.00 86.69 186 LYS A CA 1
ATOM 1426 C C . LYS A 1 186 ? -0.249 11.039 -20.060 1.00 86.69 186 LYS A C 1
ATOM 1428 O O . LYS A 1 186 ? -0.942 12.047 -19.902 1.00 86.69 186 LYS A O 1
ATOM 1433 N N . ALA A 1 187 ? 1.032 10.992 -19.700 1.00 83.50 187 ALA A N 1
ATOM 1434 C CA . ALA A 1 187 ? 1.748 12.144 -19.165 1.00 83.50 187 ALA A CA 1
ATOM 1435 C C . ALA A 1 187 ? 1.865 13.269 -20.205 1.00 83.50 187 ALA A C 1
ATOM 1437 O O . ALA A 1 187 ? 1.606 14.422 -19.869 1.00 83.50 187 ALA A O 1
ATOM 1438 N N . GLU A 1 188 ? 2.173 12.945 -21.463 1.00 83.75 188 GLU A N 1
ATOM 1439 C CA . GLU A 1 188 ? 2.208 13.925 -22.555 1.00 83.75 188 GLU A CA 1
ATOM 1440 C C . GLU A 1 188 ? 0.843 14.590 -22.774 1.00 83.75 188 GLU A C 1
ATOM 1442 O O . GLU A 1 188 ? 0.754 15.816 -22.788 1.00 83.75 188 GLU A O 1
ATOM 1447 N N . LEU A 1 189 ? -0.238 13.808 -22.826 1.00 85.44 189 LEU A N 1
ATOM 1448 C CA . LEU A 1 189 ? -1.593 14.346 -22.966 1.00 85.44 189 LEU A CA 1
ATOM 1449 C C . LEU A 1 189 ? -1.975 15.269 -21.792 1.00 85.44 189 LEU A C 1
ATOM 1451 O O . LEU A 1 189 ? -2.613 16.313 -21.962 1.00 85.44 189 LEU A O 1
ATOM 1455 N N . LYS A 1 190 ? -1.555 14.921 -20.573 1.00 83.81 190 LYS A N 1
ATOM 1456 C CA . LYS A 1 190 ? -1.751 15.769 -19.392 1.00 83.81 190 LYS A CA 1
ATOM 1457 C C . LYS A 1 190 ? -0.948 17.075 -19.475 1.00 83.81 190 LYS A C 1
ATOM 1459 O O . LYS A 1 190 ? -1.461 18.125 -19.080 1.00 83.81 190 LYS A O 1
ATOM 1464 N N . ASP A 1 191 ? 0.279 17.021 -19.986 1.00 81.12 191 ASP A N 1
ATOM 1465 C CA . ASP A 1 191 ? 1.128 18.198 -20.187 1.00 81.12 191 ASP A CA 1
ATOM 1466 C C . ASP A 1 191 ? 0.529 19.136 -21.258 1.00 81.12 191 ASP A C 1
ATOM 1468 O O . ASP A 1 191 ? 0.504 20.357 -21.069 1.00 81.12 191 ASP A O 1
ATOM 1472 N N . GLU A 1 192 ? -0.022 18.579 -22.344 1.00 82.38 192 GLU A N 1
ATOM 1473 C CA . GLU A 1 192 ? -0.697 19.326 -23.417 1.00 82.38 192 GLU A CA 1
ATOM 1474 C C . GLU A 1 192 ? -1.945 20.065 -22.922 1.00 82.38 192 GLU A C 1
ATOM 1476 O O . GLU A 1 192 ? -2.143 21.242 -23.232 1.00 82.38 192 GLU A O 1
ATOM 1481 N N . THR A 1 193 ? -2.763 19.399 -22.105 1.00 81.94 193 THR A N 1
ATOM 1482 C CA . THR A 1 193 ? -4.014 19.969 -21.578 1.00 81.94 193 THR A CA 1
ATOM 1483 C C . THR A 1 193 ? -3.790 21.053 -20.523 1.00 81.94 193 THR A C 1
ATOM 1485 O O . THR A 1 193 ? -4.712 21.808 -20.212 1.00 81.94 193 THR A O 1
ATOM 1488 N N . ARG A 1 194 ? -2.581 21.164 -19.946 1.00 76.06 194 ARG A N 1
ATOM 1489 C CA . ARG A 1 194 ? -2.239 22.120 -18.866 1.00 76.06 194 ARG A CA 1
ATOM 1490 C C . ARG A 1 194 ? -3.266 22.140 -17.721 1.00 76.06 194 ARG A C 1
ATOM 1492 O O . ARG A 1 194 ? -3.479 23.168 -17.080 1.00 76.06 194 ARG A O 1
ATOM 1499 N N . GLY A 1 195 ? -3.914 21.002 -17.469 1.00 71.31 195 GLY A N 1
ATOM 1500 C CA . GLY A 1 195 ? -4.946 20.843 -16.443 1.00 71.31 195 GLY A CA 1
ATOM 1501 C C . GLY A 1 195 ? -6.374 21.231 -16.852 1.00 71.31 195 GLY A C 1
ATOM 1502 O O . GLY A 1 195 ? -7.287 21.001 -16.063 1.00 71.31 195 GLY A O 1
ATOM 1503 N N . ILE A 1 196 ? -6.605 21.757 -18.061 1.00 78.25 196 ILE A N 1
ATOM 1504 C CA . ILE A 1 196 ? -7.948 22.042 -18.587 1.00 78.25 196 ILE A CA 1
ATOM 1505 C C . ILE A 1 196 ? -8.296 20.993 -19.642 1.00 78.25 196 ILE A C 1
ATOM 1507 O O . ILE A 1 196 ? -7.723 20.967 -20.725 1.00 78.25 196 ILE A O 1
ATOM 1511 N N . ARG A 1 197 ? -9.266 20.130 -19.328 1.00 81.50 197 ARG A N 1
ATOM 1512 C CA . ARG A 1 197 ? -9.704 19.054 -20.225 1.00 81.50 197 ARG A CA 1
ATOM 1513 C C . ARG A 1 197 ? -10.821 19.528 -21.146 1.00 81.50 197 ARG A C 1
ATOM 1515 O O . ARG A 1 197 ? -11.902 19.889 -20.675 1.00 81.50 197 ARG A O 1
ATOM 1522 N N . THR A 1 198 ? -10.603 19.465 -22.454 1.00 86.94 198 THR A N 1
ATOM 1523 C CA . THR A 1 198 ? -11.660 19.692 -23.446 1.00 86.94 198 THR A CA 1
ATOM 1524 C C . THR A 1 198 ? -12.479 18.416 -23.691 1.00 86.94 198 THR A C 1
ATOM 1526 O O . THR A 1 198 ? -12.198 17.344 -23.149 1.00 86.94 198 THR A O 1
ATOM 1529 N N . ALA A 1 199 ? -13.548 18.509 -24.489 1.00 85.19 199 ALA A N 1
ATOM 1530 C CA . ALA A 1 199 ? -14.274 17.322 -24.947 1.00 85.19 199 ALA A CA 1
ATOM 1531 C C . ALA A 1 199 ? -13.413 16.446 -25.878 1.00 85.19 199 ALA A C 1
ATOM 1533 O O . ALA A 1 199 ? -13.474 15.225 -25.785 1.00 85.19 199 ALA A O 1
ATOM 1534 N N . ALA A 1 200 ? -12.571 17.061 -26.716 1.00 85.50 200 ALA A N 1
ATOM 1535 C CA . ALA A 1 200 ? -11.666 16.342 -27.608 1.00 85.50 200 ALA A CA 1
ATOM 1536 C C . ALA A 1 200 ? -10.597 15.557 -26.831 1.00 85.50 200 ALA A C 1
ATOM 1538 O O . ALA A 1 200 ? -10.295 14.421 -27.186 1.00 85.50 200 ALA A O 1
ATOM 1539 N N . ASP A 1 201 ? -10.078 16.119 -25.735 1.00 85.19 201 ASP A N 1
ATOM 1540 C CA . ASP A 1 201 ? -9.097 15.424 -24.890 1.00 85.19 201 ASP A CA 1
ATOM 1541 C C . ASP A 1 201 ? -9.705 14.192 -24.217 1.00 85.19 201 ASP A C 1
ATOM 1543 O O . ASP A 1 201 ? -9.065 13.149 -24.156 1.00 85.19 201 ASP A O 1
ATOM 1547 N N . ARG A 1 202 ? -10.974 14.270 -23.794 1.00 83.69 202 ARG A N 1
ATOM 1548 C CA . ARG A 1 202 ? -11.699 13.113 -23.245 1.00 83.69 202 ARG A CA 1
ATOM 1549 C C . ARG A 1 202 ? -11.866 11.989 -24.266 1.00 83.69 202 ARG A C 1
ATOM 1551 O O . ARG A 1 202 ? -11.760 10.823 -23.901 1.00 83.69 202 ARG A O 1
ATOM 1558 N N . GLU A 1 203 ? -12.113 12.313 -25.533 1.00 88.12 203 GLU A N 1
ATOM 1559 C CA . GLU A 1 203 ? -12.188 11.299 -26.593 1.00 88.12 203 GLU A CA 1
ATOM 1560 C C . GLU A 1 203 ? -10.812 10.689 -26.901 1.00 88.12 203 GLU A C 1
ATOM 1562 O O . GLU A 1 203 ? -10.713 9.474 -27.066 1.00 88.12 203 GLU A O 1
ATOM 1567 N N . LYS A 1 204 ? -9.733 11.487 -26.877 1.00 87.62 204 LYS A N 1
ATOM 1568 C CA . LYS A 1 204 ? -8.358 10.964 -26.967 1.00 87.62 204 LYS A CA 1
ATOM 1569 C C . LYS A 1 204 ? -8.023 10.028 -25.803 1.00 87.62 204 LYS A C 1
ATOM 1571 O O . LYS A 1 204 ? -7.471 8.959 -26.035 1.00 87.62 204 LYS A O 1
ATOM 1576 N N . GLU A 1 205 ? -8.380 10.394 -24.571 1.00 85.56 205 GLU A N 1
ATOM 1577 C CA . GLU A 1 205 ? -8.183 9.547 -23.385 1.00 85.56 205 GLU A CA 1
ATOM 1578 C C . GLU A 1 205 ? -8.936 8.214 -23.516 1.00 85.56 205 GLU A C 1
ATOM 1580 O O . GLU A 1 205 ? -8.365 7.159 -23.245 1.00 85.56 205 GLU A O 1
ATOM 1585 N N . LYS A 1 206 ? -10.196 8.242 -23.976 1.00 87.50 206 LYS A N 1
ATOM 1586 C CA . LYS A 1 206 ? -10.980 7.021 -24.227 1.00 87.50 206 LYS A CA 1
ATOM 1587 C C . LYS A 1 206 ? -10.351 6.144 -25.304 1.00 87.50 206 LYS A C 1
ATOM 1589 O O . LYS A 1 206 ? -10.285 4.930 -25.127 1.00 87.50 206 LYS A O 1
ATOM 1594 N N . PHE A 1 207 ? -9.903 6.744 -26.406 1.00 89.94 207 PHE A N 1
ATOM 1595 C CA . PHE A 1 207 ? -9.231 6.018 -27.480 1.00 89.94 207 PHE A CA 1
ATOM 1596 C C . PHE A 1 207 ? -7.950 5.349 -26.971 1.00 89.94 207 PHE A C 1
ATOM 1598 O O . PHE A 1 207 ? -7.769 4.151 -27.169 1.00 89.94 207 PHE A O 1
ATOM 1605 N N . LEU A 1 208 ? -7.120 6.096 -26.238 1.00 90.94 208 LEU A N 1
ATOM 1606 C CA . LEU A 1 208 ? -5.882 5.593 -25.650 1.00 90.94 208 LEU A CA 1
ATOM 1607 C C . LEU A 1 208 ? -6.139 4.441 -24.670 1.00 90.94 208 LEU A C 1
ATOM 1609 O O . LEU A 1 208 ? -5.402 3.462 -24.646 1.00 90.94 208 LEU A O 1
ATOM 1613 N N . GLU A 1 209 ? -7.198 4.534 -23.865 1.00 87.38 209 GLU A N 1
ATOM 1614 C CA . GLU A 1 209 ? -7.580 3.471 -22.936 1.00 87.38 209 GLU A CA 1
ATOM 1615 C C . GLU A 1 209 ? -8.088 2.213 -23.666 1.00 87.38 209 GLU A C 1
ATOM 1617 O O . GLU A 1 209 ? -7.772 1.094 -23.261 1.00 87.38 209 GLU A O 1
ATOM 1622 N N . ALA A 1 210 ? -8.819 2.376 -24.773 1.00 89.62 210 ALA A N 1
ATOM 1623 C CA . ALA A 1 210 ? -9.255 1.260 -25.611 1.00 89.62 210 ALA A CA 1
ATOM 1624 C C . ALA A 1 210 ? -8.075 0.562 -26.311 1.00 89.62 210 ALA A C 1
ATOM 1626 O O . ALA A 1 210 ? -8.040 -0.669 -26.375 1.00 89.62 210 ALA A O 1
ATOM 1627 N N . GLU A 1 211 ? -7.099 1.331 -26.800 1.00 93.81 211 GLU A N 1
ATOM 1628 C CA . GLU A 1 211 ? -5.864 0.804 -27.393 1.00 93.81 211 GLU A CA 1
ATOM 1629 C C . GLU A 1 211 ? -5.040 0.046 -26.347 1.00 93.81 211 GLU A C 1
ATOM 1631 O O . GLU A 1 211 ? -4.697 -1.120 -26.554 1.00 93.81 211 GLU A O 1
ATOM 1636 N N . ARG A 1 212 ? -4.874 0.635 -25.154 1.00 92.38 212 ARG A N 1
ATOM 1637 C CA . ARG A 1 212 ? -4.220 -0.008 -24.008 1.00 92.38 212 ARG A CA 1
ATOM 1638 C C . ARG A 1 212 ? -4.837 -1.363 -23.696 1.00 92.38 212 ARG A C 1
ATOM 1640 O O . ARG A 1 212 ? -4.122 -2.354 -23.550 1.00 92.38 212 ARG A O 1
ATOM 1647 N N . GLN A 1 213 ? -6.164 -1.425 -23.611 1.00 90.00 213 GLN A N 1
ATOM 1648 C CA . GLN A 1 213 ? -6.857 -2.672 -23.307 1.00 90.00 213 GLN A CA 1
ATOM 1649 C C . GLN A 1 213 ? -6.707 -3.703 -24.435 1.00 90.00 213 GLN A C 1
ATOM 1651 O O . GLN A 1 213 ? -6.592 -4.901 -24.159 1.00 90.00 213 GLN A O 1
ATOM 1656 N N . ARG A 1 214 ? -6.671 -3.260 -25.697 1.00 93.12 214 ARG A N 1
ATOM 1657 C CA . ARG A 1 214 ? -6.434 -4.130 -26.856 1.00 93.12 214 ARG A CA 1
ATOM 1658 C C . ARG A 1 214 ? -5.041 -4.754 -26.818 1.00 93.12 214 ARG A C 1
ATOM 1660 O O . ARG A 1 214 ? -4.927 -5.964 -27.010 1.00 93.12 214 ARG A O 1
ATOM 1667 N N . ASP A 1 215 ? -4.013 -3.966 -26.529 1.00 93.44 215 ASP A N 1
ATOM 1668 C CA . ASP A 1 215 ? -2.632 -4.452 -26.478 1.00 93.44 215 ASP A CA 1
ATOM 1669 C C . ASP A 1 215 ? -2.398 -5.387 -25.289 1.00 93.44 215 ASP A C 1
ATOM 1671 O O . ASP A 1 215 ? -1.768 -6.438 -25.429 1.00 93.44 215 ASP A O 1
ATOM 1675 N N . ILE A 1 216 ? -2.981 -5.068 -24.127 1.00 91.94 216 ILE A N 1
ATOM 1676 C CA . ILE A 1 216 ? -2.976 -5.969 -22.967 1.00 91.94 216 ILE A CA 1
ATOM 1677 C C . ILE A 1 216 ? -3.663 -7.293 -23.327 1.00 91.94 216 ILE A C 1
ATOM 1679 O O . ILE A 1 216 ? -3.140 -8.361 -23.009 1.00 91.94 216 ILE A O 1
ATOM 1683 N N . ALA A 1 217 ? -4.801 -7.253 -24.026 1.00 91.69 217 ALA A N 1
ATOM 1684 C CA . ALA A 1 217 ? -5.514 -8.453 -24.457 1.00 91.69 217 ALA A CA 1
ATOM 1685 C C . ALA A 1 217 ? -4.754 -9.274 -25.514 1.00 91.69 217 ALA A C 1
ATOM 1687 O O . ALA A 1 217 ? -4.946 -10.487 -25.576 1.00 91.69 217 ALA A O 1
ATOM 1688 N N . ALA A 1 218 ? -3.901 -8.640 -26.324 1.00 93.81 218 ALA A N 1
ATOM 1689 C CA . ALA A 1 218 ? -3.026 -9.327 -27.272 1.00 93.81 218 ALA A CA 1
ATOM 1690 C C . ALA A 1 218 ? -1.832 -10.009 -26.578 1.00 93.81 218 ALA A C 1
ATOM 1692 O O . ALA A 1 218 ? -1.364 -11.052 -27.036 1.00 93.81 218 ALA A O 1
ATOM 1693 N N . LEU A 1 219 ? -1.346 -9.439 -25.470 1.00 92.12 219 LEU A N 1
ATOM 1694 C CA . LEU A 1 219 ? -0.197 -9.958 -24.721 1.00 92.12 219 LEU A CA 1
ATOM 1695 C C . LEU A 1 219 ? -0.577 -11.023 -23.672 1.00 92.12 219 LEU A C 1
ATOM 1697 O O . LEU A 1 219 ? 0.213 -11.936 -23.389 1.00 92.12 219 LEU A O 1
ATOM 1701 N N . LEU A 1 220 ? -1.768 -10.899 -23.080 1.00 94.12 220 LEU A N 1
ATOM 1702 C CA . LEU A 1 220 ? -2.257 -11.732 -21.981 1.00 94.12 220 LEU A CA 1
ATOM 1703 C C . LEU A 1 220 ? -3.385 -12.665 -22.425 1.00 94.12 220 LEU A C 1
ATOM 1705 O O . LEU A 1 220 ? -4.349 -12.249 -23.072 1.00 94.12 220 LEU A O 1
ATOM 1709 N N . SER A 1 221 ? -3.321 -13.924 -21.988 1.00 93.19 221 SER A N 1
ATOM 1710 C CA . SER A 1 221 ? -4.468 -14.831 -22.084 1.00 93.19 221 SER A CA 1
ATOM 1711 C C . SER A 1 221 ? -5.656 -14.303 -21.260 1.00 93.19 221 SER A C 1
ATOM 1713 O O . SER A 1 221 ? -5.461 -13.494 -20.349 1.00 93.19 221 SER A O 1
ATOM 1715 N N . PRO A 1 222 ? -6.896 -14.759 -21.522 1.00 91.44 222 PRO A N 1
ATOM 1716 C CA . PRO A 1 222 ? -8.059 -14.334 -20.741 1.00 91.44 222 PRO A CA 1
ATOM 1717 C C . PRO A 1 222 ? -7.892 -14.539 -19.226 1.00 91.44 222 PRO A C 1
ATOM 1719 O O . PRO A 1 222 ? -8.226 -13.646 -18.455 1.00 91.44 222 PRO A O 1
ATOM 1722 N N . ALA A 1 223 ? -7.302 -15.662 -18.802 1.00 88.75 223 ALA A N 1
ATOM 1723 C CA . ALA A 1 223 ? -7.048 -15.945 -17.387 1.00 88.75 223 ALA A CA 1
ATOM 1724 C C . ALA A 1 223 ? -5.965 -15.031 -16.782 1.00 88.75 223 ALA A C 1
ATOM 1726 O O . ALA A 1 223 ? -6.108 -14.542 -15.666 1.00 88.75 223 ALA A O 1
ATOM 1727 N N . GLU A 1 224 ? -4.885 -14.756 -17.519 1.00 91.94 224 GLU A N 1
ATOM 1728 C CA . GLU A 1 224 ? -3.833 -13.834 -17.063 1.00 91.94 224 GLU A CA 1
ATOM 1729 C C . GLU A 1 224 ? -4.337 -12.392 -16.973 1.00 91.94 224 GLU A C 1
ATOM 1731 O O . GLU A 1 224 ? -3.913 -11.642 -16.097 1.00 91.94 224 GLU A O 1
ATOM 1736 N N . ARG A 1 225 ? -5.250 -12.008 -17.868 1.00 89.69 225 ARG A N 1
ATOM 1737 C CA . ARG A 1 225 ? -5.884 -10.690 -17.866 1.00 89.69 225 ARG A CA 1
ATOM 1738 C C . ARG A 1 225 ? -6.790 -10.500 -16.658 1.00 89.69 225 ARG A C 1
ATOM 1740 O O . ARG A 1 225 ? -6.708 -9.454 -16.033 1.00 89.69 225 ARG A O 1
ATOM 1747 N N . ASP A 1 226 ? -7.576 -11.510 -16.298 1.00 86.25 226 ASP A N 1
ATOM 1748 C CA . ASP A 1 226 ? -8.401 -11.492 -15.083 1.00 86.25 226 ASP A CA 1
ATOM 1749 C C . ASP A 1 226 ? -7.537 -11.251 -13.832 1.00 86.25 226 ASP A C 1
ATOM 1751 O O . ASP A 1 226 ? -7.792 -10.349 -13.034 1.00 86.25 226 ASP A O 1
ATOM 1755 N N . ILE A 1 227 ? -6.417 -11.976 -13.715 1.00 87.19 227 ILE A N 1
ATOM 1756 C CA . ILE A 1 227 ? -5.455 -11.775 -12.621 1.00 87.19 227 ILE A CA 1
ATOM 1757 C C . ILE A 1 227 ? -4.837 -10.373 -12.674 1.00 87.19 227 ILE A C 1
ATOM 1759 O O . ILE A 1 227 ? -4.671 -9.732 -11.634 1.00 87.19 227 ILE A O 1
ATOM 1763 N N . PHE A 1 228 ? -4.470 -9.895 -13.865 1.00 87.69 228 PHE A N 1
ATOM 1764 C CA . PHE A 1 228 ? -3.921 -8.555 -14.045 1.00 87.69 228 PHE A CA 1
ATOM 1765 C C . PHE A 1 228 ? -4.912 -7.485 -13.577 1.00 87.69 228 PHE A C 1
ATOM 1767 O O . PHE A 1 228 ? -4.551 -6.652 -12.749 1.00 87.69 228 PHE A O 1
ATOM 1774 N N . GLU A 1 229 ? -6.166 -7.557 -14.019 1.00 84.19 229 GLU A N 1
ATOM 1775 C CA . GLU A 1 229 ? -7.231 -6.630 -13.639 1.00 84.19 229 GLU A CA 1
ATOM 1776 C C . GLU A 1 229 ? -7.456 -6.632 -12.122 1.00 84.19 229 GLU A C 1
ATOM 1778 O O . GLU A 1 229 ? -7.458 -5.564 -11.503 1.00 84.19 229 GLU A O 1
ATOM 1783 N N . HIS A 1 230 ? -7.509 -7.809 -11.493 1.00 80.31 230 HIS A N 1
ATOM 1784 C CA . HIS A 1 230 ? -7.590 -7.938 -10.036 1.00 80.31 230 HIS A CA 1
ATOM 1785 C C . HIS A 1 230 ? -6.370 -7.384 -9.289 1.00 80.31 230 HIS A C 1
ATOM 1787 O O . HIS A 1 230 ? -6.484 -7.021 -8.122 1.00 80.31 230 HIS A O 1
ATOM 1793 N N . ARG A 1 231 ? -5.195 -7.293 -9.920 1.00 79.44 231 ARG A N 1
ATOM 1794 C CA . ARG A 1 231 ? -3.989 -6.725 -9.293 1.00 79.44 231 ARG A CA 1
ATOM 1795 C C . ARG A 1 231 ? -3.839 -5.225 -9.521 1.00 79.44 231 ARG A C 1
ATOM 1797 O O . ARG A 1 231 ? -3.259 -4.555 -8.668 1.00 79.44 231 ARG A O 1
ATOM 1804 N N . THR A 1 232 ? -4.306 -4.705 -10.655 1.00 72.88 232 THR A N 1
ATOM 1805 C CA . THR A 1 232 ? -4.054 -3.313 -11.064 1.00 72.88 232 THR A CA 1
ATOM 1806 C C . THR A 1 232 ? -5.248 -2.383 -10.939 1.00 72.88 232 THR A C 1
ATOM 1808 O O . THR A 1 232 ? -5.058 -1.169 -10.987 1.00 72.88 232 THR A O 1
ATOM 1811 N N . ALA A 1 233 ? -6.468 -2.905 -10.798 1.00 74.31 233 ALA A N 1
ATOM 1812 C CA . ALA A 1 233 ? -7.636 -2.056 -10.597 1.00 74.31 233 ALA A CA 1
ATOM 1813 C C . ALA A 1 233 ? -7.501 -1.233 -9.307 1.00 74.31 233 ALA A C 1
ATOM 1815 O O . ALA A 1 233 ? -6.974 -1.708 -8.299 1.00 74.31 233 ALA A O 1
ATOM 1816 N N . SER A 1 234 ? -8.032 -0.010 -9.299 1.00 62.84 234 SER A N 1
ATOM 1817 C CA . SER A 1 234 ? -8.109 0.808 -8.082 1.00 62.84 234 SER A CA 1
ATOM 1818 C C . SER A 1 234 ? -8.885 0.103 -6.965 1.00 62.84 234 SER A C 1
ATOM 1820 O O . SER A 1 234 ? -8.489 0.192 -5.801 1.00 62.84 234 SER A O 1
ATOM 1822 N N . ALA A 1 235 ? -9.899 -0.691 -7.320 1.00 64.31 235 ALA A N 1
ATOM 1823 C CA . ALA A 1 235 ? -10.585 -1.629 -6.433 1.00 64.31 235 ALA A CA 1
ATOM 1824 C C . ALA A 1 235 ? -9.627 -2.568 -5.666 1.00 64.31 235 ALA A C 1
ATOM 1826 O O . ALA A 1 235 ? -9.813 -2.816 -4.473 1.00 64.31 235 ALA A O 1
ATOM 1827 N N . ALA A 1 236 ? -8.548 -3.034 -6.303 1.00 70.00 236 ALA A N 1
ATOM 1828 C CA . ALA A 1 236 ? -7.559 -3.910 -5.678 1.00 70.00 236 ALA A CA 1
ATOM 1829 C C . ALA A 1 236 ? -6.818 -3.219 -4.527 1.00 70.00 236 ALA A C 1
ATOM 1831 O O . ALA A 1 236 ? -6.572 -3.842 -3.495 1.00 70.00 236 ALA A O 1
ATOM 1832 N N . ALA A 1 237 ? -6.510 -1.925 -4.665 1.00 69.25 237 ALA A N 1
ATOM 1833 C CA . ALA A 1 237 ? -5.876 -1.141 -3.606 1.00 69.25 237 ALA A CA 1
ATOM 1834 C C . ALA A 1 237 ? -6.802 -0.975 -2.389 1.00 69.25 237 ALA A C 1
ATOM 1836 O O . ALA A 1 237 ? -6.336 -0.999 -1.247 1.00 69.25 237 ALA A O 1
ATOM 1837 N N . VAL A 1 238 ? -8.119 -0.853 -2.608 1.00 68.81 238 VAL A N 1
ATOM 1838 C CA . VAL A 1 238 ? -9.096 -0.820 -1.507 1.00 68.81 238 VAL A CA 1
ATOM 1839 C C . VAL A 1 238 ? -9.075 -2.146 -0.754 1.00 68.81 238 VAL A C 1
ATOM 1841 O O . VAL A 1 238 ? -9.016 -2.157 0.476 1.00 68.81 238 VAL A O 1
ATOM 1844 N N . MET A 1 239 ? -9.081 -3.255 -1.498 1.00 74.75 239 MET A N 1
ATOM 1845 C CA . MET A 1 239 ? -9.071 -4.596 -0.924 1.00 74.75 239 MET A CA 1
ATOM 1846 C C . MET A 1 239 ? -7.777 -4.869 -0.165 1.00 74.75 239 MET A C 1
ATOM 1848 O O . MET A 1 239 ? -7.848 -5.314 0.975 1.00 74.75 239 MET A O 1
ATOM 1852 N N . GLN A 1 240 ? -6.615 -4.524 -0.731 1.00 73.62 240 GLN A N 1
ATOM 1853 C CA . GLN A 1 240 ? -5.301 -4.688 -0.093 1.00 73.62 240 GLN A CA 1
ATOM 1854 C C . GLN A 1 240 ? -5.229 -4.028 1.286 1.00 73.62 240 GLN A C 1
ATOM 1856 O O . GLN A 1 240 ? -4.711 -4.627 2.226 1.00 73.62 240 GLN A O 1
ATOM 1861 N N . ASN A 1 241 ? -5.814 -2.838 1.439 1.00 71.75 241 ASN A N 1
ATOM 1862 C CA . ASN A 1 241 ? -5.858 -2.145 2.728 1.00 71.75 241 ASN A CA 1
ATOM 1863 C C . ASN A 1 241 ? -6.752 -2.838 3.774 1.00 71.75 241 ASN A C 1
ATOM 1865 O O . ASN A 1 241 ? -6.663 -2.508 4.954 1.00 71.75 241 ASN A O 1
ATOM 1869 N N . ARG A 1 242 ? -7.596 -3.792 3.366 1.00 75.56 242 ARG A N 1
ATOM 1870 C CA . ARG A 1 242 ? -8.557 -4.508 4.220 1.00 75.56 242 ARG A CA 1
ATOM 1871 C C . ARG A 1 242 ? -8.177 -5.970 4.499 1.00 75.56 242 ARG A C 1
ATOM 1873 O O . ARG A 1 242 ? -8.728 -6.561 5.425 1.00 75.56 242 ARG A O 1
ATOM 1880 N N . LEU A 1 243 ? -7.210 -6.537 3.764 1.00 70.44 243 LEU A N 1
ATOM 1881 C CA . LEU A 1 243 ? -6.855 -7.969 3.808 1.00 70.44 243 LEU A CA 1
ATOM 1882 C C . LEU A 1 243 ? -6.411 -8.487 5.188 1.00 70.44 243 LEU A C 1
ATOM 1884 O O . LEU A 1 243 ? -6.537 -9.679 5.430 1.00 70.44 243 LEU A O 1
ATOM 1888 N N . GLY A 1 244 ? -5.928 -7.629 6.096 1.00 72.38 244 GLY A N 1
ATOM 1889 C CA . GLY A 1 244 ? -5.379 -8.074 7.385 1.00 72.38 244 GLY A CA 1
ATOM 1890 C C . GLY A 1 244 ? -6.418 -8.486 8.434 1.00 72.38 244 GLY A C 1
ATOM 1891 O O . GLY A 1 244 ? -6.245 -9.509 9.083 1.00 72.38 244 GLY A O 1
ATOM 1892 N N . VAL A 1 245 ? -7.492 -7.709 8.618 1.00 80.44 245 VAL A N 1
ATOM 1893 C CA . VAL A 1 245 ? -8.551 -8.041 9.599 1.00 80.44 245 VAL A CA 1
ATOM 1894 C C . VAL A 1 245 ? -9.687 -8.840 8.965 1.00 80.44 245 VAL A C 1
ATOM 1896 O O . VAL A 1 245 ? -10.301 -9.663 9.640 1.00 80.44 245 VAL A O 1
ATOM 1899 N N . PHE A 1 246 ? -9.979 -8.595 7.685 1.00 86.38 246 PHE A N 1
ATOM 1900 C CA . PHE A 1 246 ? -11.097 -9.243 7.005 1.00 86.38 246 PHE A CA 1
ATOM 1901 C C . PHE A 1 246 ? -10.758 -10.658 6.526 1.00 86.38 246 PHE A C 1
ATOM 1903 O O . PHE A 1 246 ? -11.628 -11.525 6.575 1.00 86.38 246 PHE A O 1
ATOM 1910 N N . GLU A 1 247 ? -9.513 -10.889 6.088 1.00 85.94 247 GLU A N 1
ATOM 1911 C CA . GLU A 1 247 ? -9.048 -12.164 5.520 1.00 85.94 247 GLU A CA 1
ATOM 1912 C C . GLU A 1 247 ? -10.071 -12.769 4.538 1.00 85.94 247 GLU A C 1
ATOM 1914 O O . GLU A 1 247 ? -10.707 -13.781 4.842 1.00 85.94 247 GLU A O 1
ATOM 1919 N N . PRO A 1 248 ? -10.328 -12.113 3.391 1.00 86.88 248 PRO A N 1
ATOM 1920 C CA . PRO A 1 248 ? -11.330 -12.596 2.452 1.00 86.88 248 PRO A CA 1
ATOM 1921 C C . PRO A 1 248 ? -10.917 -13.926 1.824 1.00 86.88 248 PRO A C 1
ATOM 1923 O O . PRO A 1 248 ? -9.764 -14.116 1.430 1.00 86.88 248 PRO A O 1
ATOM 1926 N N . THR A 1 249 ? -11.892 -14.811 1.636 1.00 89.88 249 THR A N 1
ATOM 1927 C CA . THR A 1 249 ? -11.772 -15.929 0.693 1.00 89.88 249 THR A CA 1
ATOM 1928 C C . THR A 1 249 ? -11.729 -15.409 -0.749 1.00 89.88 249 THR A C 1
ATOM 1930 O O . THR A 1 249 ? -12.126 -14.277 -1.027 1.00 89.88 249 THR A O 1
ATOM 1933 N N . GLU A 1 250 ? -11.286 -16.233 -1.704 1.00 86.44 250 GLU A N 1
ATOM 1934 C CA . GLU A 1 250 ? -11.272 -15.833 -3.120 1.00 86.44 250 GLU A CA 1
ATOM 1935 C C . GLU A 1 250 ? -12.677 -15.466 -3.632 1.00 86.44 250 GLU A C 1
ATOM 1937 O O . GLU A 1 250 ? -12.833 -14.483 -4.355 1.00 86.44 250 GLU A O 1
ATOM 1942 N N . ALA A 1 251 ? -13.706 -16.210 -3.216 1.00 88.81 251 ALA A N 1
ATOM 1943 C CA . ALA A 1 251 ? -15.091 -15.939 -3.595 1.00 88.81 251 ALA A CA 1
ATOM 1944 C C . ALA A 1 251 ? -15.579 -14.585 -3.051 1.00 88.81 251 ALA A C 1
ATOM 1946 O O . ALA A 1 251 ? -16.117 -13.779 -3.810 1.00 88.81 251 ALA A O 1
ATOM 1947 N N . GLU A 1 252 ? -15.329 -14.300 -1.768 1.00 89.88 252 GLU A N 1
ATOM 1948 C CA . GLU A 1 252 ? -15.661 -13.007 -1.154 1.00 89.88 252 GLU A CA 1
ATOM 1949 C C . GLU A 1 252 ? -14.894 -11.863 -1.822 1.00 89.88 252 GLU A C 1
ATOM 1951 O O . GLU A 1 252 ? -15.470 -10.817 -2.116 1.00 89.88 252 GLU A O 1
ATOM 1956 N N . TYR A 1 253 ? -13.605 -12.068 -2.112 1.00 87.75 253 TYR A N 1
ATOM 1957 C CA . TYR A 1 253 ? -12.780 -11.082 -2.800 1.00 87.75 253 TYR A CA 1
ATOM 1958 C C . TYR A 1 253 ? -13.357 -10.736 -4.174 1.00 87.75 253 TYR A C 1
ATOM 1960 O O . TYR A 1 253 ? -13.552 -9.559 -4.470 1.00 87.75 253 TYR A O 1
ATOM 1968 N N . ARG A 1 254 ? -13.658 -11.745 -5.002 1.00 87.12 254 ARG A N 1
ATOM 1969 C CA . ARG A 1 254 ? -14.199 -11.542 -6.355 1.00 87.12 254 ARG A CA 1
ATOM 1970 C C . ARG A 1 254 ? -15.572 -10.875 -6.324 1.00 87.12 254 ARG A C 1
ATOM 1972 O O . ARG A 1 254 ? -15.813 -9.966 -7.114 1.00 87.12 254 ARG A O 1
ATOM 1979 N N . ALA A 1 255 ? -16.440 -11.281 -5.399 1.00 89.25 255 ALA A N 1
ATOM 1980 C CA . ALA A 1 255 ? -17.780 -10.721 -5.282 1.00 89.25 255 ALA A CA 1
ATOM 1981 C C . ALA A 1 255 ? -17.749 -9.247 -4.849 1.00 89.25 255 ALA A C 1
ATOM 1983 O O . ALA A 1 255 ? -18.365 -8.398 -5.490 1.00 89.25 255 ALA A O 1
ATOM 1984 N N . VAL A 1 256 ? -16.956 -8.913 -3.827 1.00 86.31 256 VAL A N 1
ATOM 1985 C CA . VAL A 1 256 ? -16.774 -7.520 -3.396 1.00 86.31 256 VAL A CA 1
ATOM 1986 C C . VAL A 1 256 ? -16.102 -6.697 -4.499 1.00 86.31 256 VAL A C 1
ATOM 1988 O O . VAL A 1 256 ? -16.534 -5.582 -4.783 1.00 86.31 256 VAL A O 1
ATOM 1991 N N . PHE A 1 257 ? -15.090 -7.246 -5.178 1.00 85.25 257 PHE A N 1
ATOM 1992 C CA . PHE A 1 257 ? -14.417 -6.587 -6.300 1.00 85.25 257 PHE A CA 1
ATOM 1993 C C . PHE A 1 257 ? -15.383 -6.222 -7.439 1.00 85.25 257 PHE A C 1
ATOM 1995 O O . PHE A 1 257 ? -15.268 -5.133 -8.000 1.00 85.25 257 PHE A O 1
ATOM 2002 N N . ALA A 1 258 ? -16.352 -7.084 -7.763 1.00 87.00 258 ALA A N 1
ATOM 2003 C CA . ALA A 1 258 ? -17.370 -6.786 -8.770 1.00 87.00 258 ALA A CA 1
ATOM 2004 C C . ALA A 1 258 ? -18.225 -5.565 -8.384 1.00 87.00 258 ALA A C 1
ATOM 2006 O O . ALA A 1 258 ? -18.430 -4.676 -9.207 1.00 87.00 258 ALA A O 1
ATOM 2007 N N . ILE A 1 259 ? -18.620 -5.453 -7.112 1.00 87.38 259 ILE A N 1
ATOM 2008 C CA . ILE A 1 259 ? -19.366 -4.289 -6.605 1.00 87.38 259 ILE A CA 1
ATOM 2009 C C . ILE A 1 259 ? -18.533 -3.005 -6.732 1.00 87.38 259 ILE A C 1
ATOM 2011 O O . ILE A 1 259 ? -19.037 -1.965 -7.153 1.00 87.38 259 ILE A O 1
ATOM 2015 N N . PHE A 1 260 ? -17.235 -3.062 -6.420 1.00 81.19 260 PHE A N 1
ATOM 2016 C CA . PHE A 1 260 ? -16.345 -1.914 -6.618 1.00 81.19 260 PHE A CA 1
ATOM 2017 C C . PHE A 1 260 ? -16.253 -1.476 -8.079 1.00 81.19 260 PHE A C 1
ATOM 2019 O O . PHE A 1 260 ? -16.159 -0.283 -8.359 1.00 81.19 260 PHE A O 1
ATOM 2026 N N . ARG A 1 261 ? -16.257 -2.434 -9.008 1.00 81.75 261 ARG A N 1
ATOM 2027 C CA . ARG A 1 261 ? -16.225 -2.159 -10.447 1.00 81.75 261 ARG A CA 1
ATOM 2028 C C . ARG A 1 261 ? -17.498 -1.459 -10.916 1.00 81.75 261 ARG A C 1
ATOM 2030 O O . ARG A 1 261 ? -17.389 -0.523 -11.703 1.00 81.75 261 ARG A O 1
ATOM 2037 N N . GLU A 1 262 ? -18.662 -1.873 -10.415 1.00 84.31 262 GLU A N 1
ATOM 2038 C CA . GLU A 1 262 ? -19.933 -1.165 -10.644 1.00 84.31 262 GLU A CA 1
ATOM 2039 C C . GLU A 1 262 ? -19.84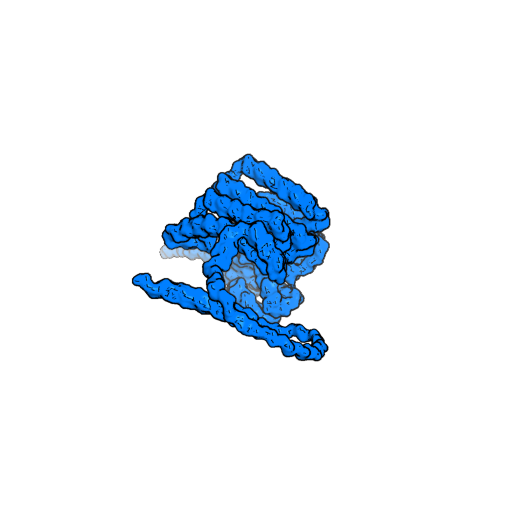6 0.277 -10.133 1.00 84.31 262 GLU A C 1
ATOM 2041 O O . GLU A 1 262 ? -20.091 1.222 -10.878 1.00 84.31 262 GLU A O 1
ATOM 2046 N N . PHE A 1 263 ? -19.368 0.459 -8.901 1.00 81.25 263 PHE A N 1
ATOM 2047 C CA . PHE A 1 263 ? -19.212 1.789 -8.319 1.00 81.25 263 PHE A CA 1
ATOM 2048 C C . PHE A 1 263 ? -18.268 2.698 -9.112 1.00 81.25 263 PHE A C 1
ATOM 2050 O O . PHE A 1 263 ? -18.564 3.879 -9.301 1.00 81.25 263 PHE A O 1
ATOM 2057 N N . GLU A 1 264 ? -17.128 2.172 -9.568 1.00 77.19 264 GLU A N 1
ATOM 2058 C CA . GLU A 1 264 ? -16.176 2.907 -10.409 1.00 77.19 264 GLU A CA 1
ATOM 2059 C C . GLU A 1 264 ? -16.793 3.329 -11.748 1.00 77.19 264 GLU A C 1
ATOM 2061 O O . GLU A 1 264 ? -16.502 4.427 -12.226 1.00 77.19 264 GLU A O 1
ATOM 2066 N N . ALA A 1 265 ? -17.638 2.480 -12.342 1.00 80.19 265 ALA A N 1
ATOM 2067 C CA . ALA A 1 265 ? -18.335 2.786 -13.588 1.00 80.19 265 ALA A CA 1
ATOM 2068 C C . ALA A 1 265 ? -19.354 3.924 -13.409 1.00 80.19 265 ALA A C 1
ATOM 2070 O O . ALA A 1 265 ? -19.427 4.810 -14.261 1.00 80.19 265 ALA A O 1
ATOM 2071 N N . ASP A 1 266 ? -20.062 3.942 -12.279 1.00 78.56 266 ASP A N 1
ATOM 2072 C CA . ASP A 1 266 ? -21.035 4.987 -11.940 1.00 78.56 266 ASP A CA 1
ATOM 2073 C C . ASP A 1 266 ? -20.374 6.309 -11.506 1.00 78.56 266 ASP A C 1
ATOM 2075 O O . ASP A 1 266 ? -20.983 7.378 -11.592 1.00 78.56 266 ASP A O 1
ATOM 2079 N N . HIS A 1 267 ? -19.106 6.269 -11.073 1.00 73.12 267 HIS A N 1
ATOM 2080 C CA . HIS A 1 267 ? -18.373 7.426 -10.541 1.00 73.12 267 HIS A CA 1
ATOM 2081 C C . HIS A 1 267 ? -17.042 7.701 -11.267 1.00 73.12 267 HIS A C 1
ATOM 2083 O O . HIS A 1 267 ? -15.978 7.747 -10.631 1.00 73.12 267 HIS A O 1
ATOM 2089 N N . PRO A 1 268 ? -17.060 7.955 -12.588 1.00 64.69 268 PRO A N 1
ATOM 2090 C CA . PRO A 1 268 ? -15.843 8.170 -13.356 1.00 64.69 268 PRO A CA 1
ATOM 2091 C C . PRO A 1 268 ? -15.113 9.455 -12.928 1.00 64.69 268 PRO A C 1
ATOM 2093 O O . PRO A 1 268 ? -15.707 10.519 -12.764 1.00 64.69 268 PRO A O 1
ATOM 2096 N N . GLY A 1 269 ? -13.786 9.381 -12.791 1.00 53.72 269 GLY A N 1
ATOM 2097 C CA . GLY A 1 269 ? -12.917 10.552 -12.593 1.00 53.72 269 GLY A CA 1
ATOM 2098 C C . GLY A 1 269 ? -12.804 11.082 -11.159 1.00 53.72 269 GLY A C 1
ATOM 2099 O O . GLY A 1 269 ? -11.969 11.952 -10.907 1.00 53.72 269 GLY A O 1
ATOM 2100 N N . VAL A 1 270 ? -13.567 10.544 -10.206 1.00 54.81 270 VAL A N 1
ATOM 2101 C CA . VAL A 1 270 ? -13.281 10.724 -8.776 1.00 54.81 270 VAL A CA 1
ATOM 2102 C C . VAL A 1 270 ? -12.217 9.699 -8.383 1.00 54.81 270 VAL A C 1
ATOM 2104 O O . VAL A 1 270 ? -12.219 8.591 -8.914 1.00 54.81 270 VAL A O 1
ATOM 2107 N N . MET A 1 271 ? -11.292 10.021 -7.467 1.00 57.22 271 MET A N 1
ATOM 2108 C CA . MET A 1 271 ? -10.436 8.982 -6.878 1.00 57.22 271 MET A CA 1
ATOM 2109 C C . MET A 1 271 ? -11.345 7.976 -6.167 1.00 57.22 271 MET A C 1
ATOM 2111 O O . MET A 1 271 ? -11.741 8.205 -5.024 1.00 57.22 271 MET A O 1
ATOM 2115 N N . ALA A 1 272 ? -11.704 6.893 -6.859 1.00 58.81 272 ALA A N 1
ATOM 2116 C CA . ALA A 1 272 ? -12.722 5.945 -6.424 1.00 58.81 272 ALA A CA 1
ATOM 2117 C C . ALA A 1 272 ? -12.405 5.390 -5.035 1.00 58.81 272 ALA A C 1
ATOM 2119 O O . ALA A 1 272 ? -13.288 5.308 -4.199 1.00 58.81 272 ALA A O 1
ATOM 2120 N N . LEU A 1 273 ? -11.124 5.161 -4.734 1.00 55.59 273 LEU A N 1
ATOM 2121 C CA . LEU A 1 273 ? -10.636 4.771 -3.410 1.00 55.59 273 LEU A CA 1
ATOM 2122 C C . LEU A 1 273 ? -10.984 5.791 -2.304 1.00 55.59 273 LEU A C 1
ATOM 2124 O O . LEU A 1 273 ? -11.399 5.408 -1.211 1.00 55.59 273 LEU A O 1
ATOM 2128 N N . GLN A 1 274 ? -10.828 7.089 -2.581 1.00 56.09 274 GLN A N 1
ATOM 2129 C CA . GLN A 1 274 ? -11.085 8.166 -1.621 1.00 56.09 274 GLN A CA 1
ATOM 2130 C C . GLN A 1 274 ? -12.586 8.430 -1.464 1.00 56.09 274 GLN A C 1
ATOM 2132 O O . GLN A 1 274 ? -13.066 8.591 -0.343 1.00 56.09 274 GLN A O 1
ATOM 2137 N N . ALA A 1 275 ? -13.331 8.417 -2.573 1.00 60.56 275 ALA A N 1
ATOM 2138 C CA . ALA A 1 275 ? -14.784 8.524 -2.556 1.00 60.56 275 ALA A CA 1
ATOM 2139 C C . ALA A 1 275 ? -15.423 7.323 -1.868 1.00 60.56 275 ALA A C 1
ATOM 2141 O O . ALA A 1 275 ? -16.257 7.511 -1.000 1.00 60.56 275 ALA A O 1
ATOM 2142 N N . TRP A 1 276 ? -14.993 6.106 -2.174 1.00 63.44 276 TRP A N 1
ATOM 2143 C CA . TRP A 1 276 ? -15.496 4.899 -1.535 1.00 63.44 276 TRP A CA 1
ATOM 2144 C C . TRP A 1 276 ? -15.264 4.914 -0.019 1.00 63.44 276 TRP A C 1
ATOM 2146 O O . TRP A 1 276 ? -16.189 4.685 0.754 1.00 63.44 276 TRP A O 1
ATOM 2156 N N . GLY A 1 277 ? -14.047 5.255 0.425 1.00 61.19 277 GLY A N 1
ATOM 2157 C CA . GLY A 1 277 ? -13.710 5.323 1.850 1.00 61.19 277 GLY A CA 1
ATOM 2158 C C . GLY A 1 277 ? -14.443 6.425 2.624 1.00 61.19 277 GLY A C 1
ATOM 2159 O O . GLY A 1 277 ? -14.818 6.205 3.771 1.00 61.19 277 GLY A O 1
ATOM 2160 N N . GLN A 1 278 ? -14.661 7.599 2.020 1.00 56.72 278 GLN A N 1
ATOM 2161 C CA . GLN A 1 278 ? -15.387 8.698 2.673 1.00 56.72 278 GLN A CA 1
ATOM 2162 C C . GLN A 1 278 ? -16.912 8.579 2.553 1.00 56.72 278 GLN A C 1
ATOM 2164 O O . GLN A 1 278 ? -17.621 9.026 3.450 1.00 56.72 278 GLN A O 1
ATOM 2169 N N . ARG A 1 279 ? -17.422 7.985 1.468 1.00 53.88 279 ARG A N 1
ATOM 2170 C CA . ARG A 1 279 ? -18.856 7.957 1.148 1.00 53.88 279 ARG A CA 1
ATOM 2171 C C . ARG A 1 279 ? -19.570 6.675 1.557 1.00 53.88 279 ARG A C 1
ATOM 2173 O O . ARG A 1 279 ? -20.777 6.730 1.682 1.00 53.88 279 ARG A O 1
ATOM 2180 N N . LEU A 1 280 ? -18.879 5.568 1.850 1.00 52.91 280 LEU A N 1
ATOM 2181 C CA . LEU A 1 280 ? -19.511 4.448 2.574 1.00 52.91 280 LEU A CA 1
ATOM 2182 C C . LEU A 1 280 ? -19.910 4.825 4.013 1.00 52.91 280 LEU A C 1
ATOM 2184 O O . LEU A 1 280 ? -20.681 4.123 4.641 1.00 52.91 280 LEU A O 1
ATOM 2188 N N . GLY A 1 281 ? -19.380 5.922 4.565 1.00 48.94 281 GLY A N 1
ATOM 2189 C CA . GLY A 1 281 ? -19.827 6.455 5.857 1.00 48.94 281 GLY A CA 1
ATOM 2190 C C . GLY A 1 281 ? -20.977 7.463 5.752 1.00 48.94 281 GLY A C 1
ATOM 2191 O O . GLY A 1 281 ? -21.451 7.936 6.783 1.00 48.94 281 GLY A O 1
ATOM 2192 N N . ALA A 1 282 ? -21.388 7.835 4.536 1.00 47.31 282 ALA A N 1
ATOM 2193 C CA . ALA A 1 282 ? -22.429 8.819 4.270 1.00 47.31 282 ALA A CA 1
ATOM 2194 C C . ALA A 1 282 ? -23.588 8.146 3.522 1.00 47.31 282 ALA A C 1
ATOM 2196 O O . ALA A 1 282 ? -23.378 7.314 2.648 1.00 47.31 282 ALA A O 1
ATOM 2197 N N . SER A 1 283 ? -24.824 8.526 3.837 1.00 51.19 283 SER A N 1
ATOM 2198 C CA . SER A 1 283 ? -26.065 7.898 3.355 1.00 51.19 283 SER A CA 1
ATOM 2199 C C . SER A 1 283 ? -26.248 7.831 1.826 1.00 51.19 283 SER A C 1
ATOM 2201 O O . SER A 1 283 ? -27.198 7.210 1.365 1.00 51.19 283 SER A O 1
ATOM 2203 N N . GLU A 1 284 ? -25.380 8.464 1.031 1.00 51.41 284 GLU A N 1
ATOM 2204 C CA . GLU A 1 284 ? -25.482 8.539 -0.434 1.00 51.41 284 GLU A CA 1
ATOM 2205 C C . GLU A 1 284 ? -25.086 7.235 -1.156 1.00 51.41 284 GLU A C 1
ATOM 2207 O O . GLU A 1 284 ? -25.512 7.038 -2.287 1.00 51.41 284 GLU A O 1
ATOM 2212 N N . ASN A 1 285 ? -24.349 6.316 -0.514 1.00 61.47 285 ASN A N 1
ATOM 2213 C CA . ASN A 1 285 ? -23.921 5.039 -1.118 1.00 61.47 285 ASN A CA 1
ATOM 2214 C C . ASN A 1 285 ? -24.476 3.787 -0.413 1.00 61.47 285 ASN A C 1
ATOM 2216 O O . ASN A 1 285 ? -23.914 2.700 -0.571 1.00 61.47 285 ASN A O 1
ATOM 2220 N N . GLY A 1 286 ? -25.573 3.917 0.344 1.00 69.00 286 GLY A N 1
ATOM 2221 C CA . GLY A 1 286 ? -26.162 2.802 1.098 1.00 69.00 286 GLY A CA 1
ATOM 2222 C C . GLY A 1 286 ? -26.493 1.570 0.243 1.00 69.00 286 GLY A C 1
ATOM 2223 O O . GLY A 1 286 ? -26.429 0.455 0.740 1.00 69.00 286 GLY A O 1
ATOM 2224 N N . GLU A 1 287 ? -26.755 1.739 -1.058 1.00 82.38 287 GLU A N 1
ATOM 2225 C CA . GLU A 1 287 ? -27.001 0.617 -1.977 1.00 82.38 287 GLU A CA 1
ATOM 2226 C C . GLU A 1 287 ? -25.783 -0.311 -2.124 1.00 82.38 287 GLU A C 1
ATOM 2228 O O . GLU A 1 287 ? -25.916 -1.531 -2.077 1.00 82.38 287 GLU A O 1
ATOM 2233 N N . TYR A 1 288 ? -24.582 0.249 -2.286 1.00 83.88 288 TYR A N 1
ATOM 2234 C CA . TYR A 1 288 ? -23.359 -0.541 -2.440 1.00 83.88 288 TYR A CA 1
ATOM 2235 C C . TYR A 1 288 ? -22.969 -1.236 -1.136 1.00 83.88 288 TYR A C 1
ATOM 2237 O O . TYR A 1 288 ? -22.468 -2.360 -1.152 1.00 83.88 288 TYR A O 1
ATOM 2245 N N . GLU A 1 289 ? -23.219 -0.571 -0.011 1.00 82.38 289 GLU A N 1
ATOM 2246 C CA . GLU A 1 289 ? -23.035 -1.131 1.322 1.00 82.38 289 GLU A CA 1
ATOM 2247 C C . GLU A 1 289 ? -23.977 -2.320 1.558 1.00 82.38 289 GLU A C 1
ATOM 2249 O O . GLU A 1 289 ? -23.528 -3.396 1.950 1.00 82.38 289 GLU A O 1
ATOM 2254 N N . GLU A 1 290 ? -25.253 -2.157 1.209 1.00 86.75 290 GLU A N 1
ATOM 2255 C CA . GLU A 1 290 ? -26.278 -3.195 1.291 1.00 86.75 290 GLU A CA 1
ATOM 2256 C C . GLU A 1 290 ? -25.955 -4.389 0.379 1.00 86.75 290 GLU A C 1
ATOM 2258 O O . GLU A 1 290 ? -26.029 -5.534 0.816 1.00 86.75 290 GLU A O 1
ATOM 2263 N N . LYS A 1 291 ? -25.498 -4.157 -0.862 1.00 90.44 291 LYS A N 1
ATOM 2264 C CA . LYS A 1 291 ? -25.025 -5.235 -1.754 1.00 90.44 291 LYS A CA 1
ATOM 2265 C C . LYS A 1 291 ? -23.884 -6.036 -1.116 1.00 90.44 291 LYS A C 1
ATOM 2267 O O . LYS A 1 291 ? -23.868 -7.264 -1.193 1.00 90.44 291 LYS A O 1
ATOM 2272 N N . ILE A 1 292 ? -22.929 -5.360 -0.470 1.00 89.19 292 ILE A N 1
ATOM 2273 C CA . ILE A 1 292 ? -21.823 -6.033 0.228 1.00 89.19 292 ILE A CA 1
ATOM 2274 C C . ILE A 1 292 ? -22.349 -6.819 1.428 1.00 89.19 292 ILE A C 1
ATOM 2276 O O . ILE A 1 292 ? -21.936 -7.960 1.633 1.00 89.19 292 ILE A O 1
ATOM 2280 N N . HIS A 1 293 ? -23.269 -6.243 2.200 1.00 91.00 293 HIS A N 1
ATOM 2281 C CA . HIS A 1 293 ? -23.884 -6.912 3.342 1.00 91.00 293 HIS A CA 1
ATOM 2282 C C . HIS A 1 293 ? -24.653 -8.168 2.915 1.00 91.00 293 HIS A C 1
ATOM 2284 O O . HIS A 1 293 ? -24.438 -9.226 3.499 1.00 91.00 293 HIS A O 1
ATOM 2290 N N . GLN A 1 294 ? -25.443 -8.105 1.843 1.00 93.06 294 GLN A N 1
ATOM 2291 C CA . GLN A 1 294 ? -26.192 -9.248 1.310 1.00 93.06 294 GLN A CA 1
ATOM 2292 C C . GLN A 1 294 ? -25.287 -10.389 0.830 1.00 93.06 294 GLN A C 1
ATOM 2294 O O . GLN A 1 294 ? -25.599 -11.556 1.060 1.00 93.06 294 GLN A O 1
ATOM 2299 N N . ILE A 1 295 ? -24.158 -10.073 0.186 1.00 93.25 295 ILE A N 1
ATOM 2300 C CA . ILE A 1 295 ? -23.211 -11.086 -0.305 1.00 93.25 295 ILE A CA 1
ATOM 2301 C C . ILE A 1 295 ? -22.413 -11.719 0.838 1.00 93.25 295 ILE A C 1
ATOM 2303 O O . ILE A 1 295 ? -22.177 -12.926 0.831 1.00 93.25 295 ILE A O 1
ATOM 2307 N N . LEU A 1 296 ? -21.953 -10.911 1.796 1.00 92.31 296 LEU A N 1
ATOM 2308 C CA . LEU A 1 296 ? -21.095 -11.381 2.885 1.00 92.31 296 LEU A CA 1
ATOM 2309 C C . LEU A 1 296 ? -21.895 -12.014 4.035 1.00 92.31 296 LEU A C 1
ATOM 2311 O O . LEU A 1 296 ? -21.388 -12.887 4.740 1.00 92.31 296 LEU A O 1
ATOM 2315 N N . GLY A 1 297 ? -23.134 -11.574 4.241 1.00 94.06 297 GLY A N 1
ATOM 2316 C CA . GLY A 1 297 ? -23.921 -11.863 5.436 1.00 94.06 297 GLY A CA 1
ATOM 2317 C C . GLY A 1 297 ? -23.409 -11.123 6.678 1.00 94.06 297 GLY A C 1
ATOM 2318 O O . GLY A 1 297 ? -22.307 -10.575 6.698 1.00 94.06 297 GLY A O 1
ATOM 2319 N N . ASP A 1 298 ? -24.204 -11.128 7.750 1.00 91.19 298 ASP A N 1
ATOM 2320 C CA . ASP A 1 298 ? -23.998 -10.280 8.938 1.00 91.19 298 ASP A CA 1
ATOM 2321 C C . ASP A 1 298 ? -22.596 -10.383 9.557 1.00 91.19 298 ASP A C 1
ATOM 2323 O O . ASP A 1 298 ? -21.939 -9.375 9.826 1.00 91.19 298 ASP A O 1
ATOM 2327 N N . ALA A 1 299 ? -22.116 -11.608 9.786 1.00 90.31 299 ALA A N 1
ATOM 2328 C CA . ALA A 1 299 ? -20.861 -11.834 10.500 1.00 90.31 299 ALA A CA 1
ATOM 2329 C C . ALA A 1 299 ? -19.642 -11.347 9.701 1.00 90.31 299 ALA A C 1
ATOM 2331 O O . ALA A 1 299 ? -18.763 -10.674 10.240 1.00 90.31 299 ALA A O 1
ATOM 2332 N N . ARG A 1 300 ? -19.593 -11.661 8.402 1.00 91.31 300 ARG A N 1
ATOM 2333 C CA . ARG A 1 300 ? -18.489 -11.243 7.527 1.00 91.31 300 ARG A CA 1
ATOM 2334 C C . ARG A 1 300 ? -18.602 -9.772 7.168 1.00 91.31 300 ARG A C 1
ATOM 2336 O O . ARG A 1 300 ? -17.584 -9.096 7.060 1.00 91.31 300 ARG A O 1
ATOM 2343 N N . TYR A 1 301 ? -19.817 -9.245 7.084 1.00 90.56 301 TYR A N 1
ATOM 2344 C CA . TYR A 1 301 ? -20.041 -7.819 6.932 1.00 90.56 301 TYR A CA 1
ATOM 2345 C C . TYR A 1 301 ? -19.493 -7.012 8.122 1.00 90.56 301 TYR A C 1
ATOM 2347 O O . TYR A 1 301 ? -18.826 -5.993 7.933 1.00 90.56 301 TYR A O 1
ATOM 2355 N N . ALA A 1 302 ? -19.663 -7.502 9.353 1.00 88.38 302 ALA A N 1
ATOM 2356 C CA . ALA A 1 302 ? -19.056 -6.878 10.528 1.00 88.38 302 ALA A CA 1
ATOM 2357 C C . ALA A 1 302 ? -17.515 -6.871 10.457 1.00 88.38 302 ALA A C 1
ATOM 2359 O O . ALA A 1 302 ? -16.890 -5.844 10.738 1.00 88.38 302 ALA A O 1
ATOM 2360 N N . ASP A 1 303 ? -16.898 -7.977 10.023 1.00 88.88 303 ASP A N 1
ATOM 2361 C CA . ASP A 1 303 ? -15.446 -8.050 9.798 1.00 88.88 303 ASP A CA 1
ATOM 2362 C C . ASP A 1 303 ? -14.989 -7.077 8.694 1.00 88.88 303 ASP A C 1
ATOM 2364 O O . ASP A 1 303 ? -13.958 -6.406 8.824 1.00 88.88 303 ASP A O 1
ATOM 2368 N N . TRP A 1 304 ? -15.771 -6.960 7.617 1.00 88.06 304 TRP A N 1
ATOM 2369 C CA . TRP A 1 304 ? -15.532 -6.018 6.526 1.00 88.06 304 TRP A CA 1
ATOM 2370 C C . TRP A 1 304 ? -15.542 -4.571 7.022 1.00 88.06 304 TRP A C 1
ATOM 2372 O O . TRP A 1 304 ? -14.620 -3.805 6.716 1.00 88.06 304 TRP A O 1
ATOM 2382 N N . MET A 1 305 ? -16.534 -4.200 7.831 1.00 86.12 305 MET A N 1
ATOM 2383 C CA . MET A 1 305 ? -16.634 -2.863 8.414 1.00 86.12 305 MET A CA 1
ATOM 2384 C C . MET A 1 305 ? -15.490 -2.569 9.377 1.00 86.12 305 MET A C 1
ATOM 2386 O O . MET A 1 305 ? -14.900 -1.486 9.324 1.00 86.12 305 MET A O 1
ATOM 2390 N N . LEU A 1 306 ? -15.109 -3.549 10.197 1.00 87.31 306 LEU A N 1
ATOM 2391 C CA . LEU A 1 306 ? -13.967 -3.431 11.096 1.00 87.31 306 LEU A CA 1
ATOM 2392 C C . LEU A 1 306 ? -12.657 -3.211 10.324 1.00 87.31 306 LEU A C 1
ATOM 2394 O O . LEU A 1 306 ? -11.862 -2.348 10.692 1.00 87.31 306 LEU A O 1
ATOM 2398 N N . SER A 1 307 ? -12.449 -3.931 9.218 1.00 87.44 307 SER A N 1
ATOM 2399 C CA . SER A 1 307 ? -11.251 -3.786 8.375 1.00 87.44 307 SER A CA 1
ATOM 2400 C C . SER A 1 307 ? -11.118 -2.406 7.716 1.00 87.44 307 SER A C 1
ATOM 2402 O O . SER A 1 307 ? -10.012 -1.979 7.380 1.00 87.44 307 SER A O 1
ATOM 2404 N N . GLY A 1 308 ? -12.233 -1.685 7.554 1.00 82.50 308 GLY A N 1
ATOM 2405 C CA . GLY A 1 308 ? -12.258 -0.321 7.030 1.00 82.50 308 GLY A CA 1
ATOM 2406 C C . GLY A 1 308 ? -11.783 0.742 8.026 1.00 82.50 308 GLY A C 1
ATOM 2407 O O . GLY A 1 308 ? -11.542 1.881 7.627 1.00 82.50 308 GLY A O 1
ATOM 2408 N N . GLN A 1 309 ? -11.634 0.397 9.308 1.00 84.75 309 GLN A N 1
ATOM 2409 C CA . GLN A 1 309 ? -11.245 1.348 10.346 1.00 84.75 309 GLN A CA 1
ATOM 2410 C C . GLN A 1 309 ? -9.746 1.658 10.300 1.00 84.75 309 GLN A C 1
ATOM 2412 O O . GLN A 1 309 ? -8.907 0.768 10.151 1.00 84.75 309 GLN A O 1
ATOM 2417 N N . GLY A 1 310 ? -9.375 2.925 10.502 1.00 84.06 310 GLY A N 1
ATOM 2418 C CA . GLY A 1 310 ? -7.979 3.360 10.413 1.00 84.06 310 GLY A CA 1
ATOM 2419 C C . GLY A 1 310 ? -7.048 2.639 11.395 1.00 84.06 310 GLY A C 1
ATOM 2420 O O . GLY A 1 310 ? -5.914 2.311 11.045 1.00 84.06 310 GLY A O 1
ATOM 2421 N N . TYR A 1 311 ? -7.536 2.318 12.599 1.00 88.00 311 TYR A N 1
ATOM 2422 C CA . TYR A 1 311 ? -6.767 1.566 13.597 1.00 88.00 311 TYR A CA 1
ATOM 2423 C C . TYR A 1 311 ? -6.560 0.092 13.205 1.00 88.00 311 TYR A C 1
ATOM 2425 O O . TYR A 1 311 ? -5.495 -0.464 13.472 1.00 88.00 311 TYR A O 1
ATOM 2433 N N . ALA A 1 312 ? -7.526 -0.530 12.519 1.00 89.38 312 ALA A N 1
ATOM 2434 C CA . ALA A 1 312 ? -7.418 -1.895 12.001 1.00 89.38 312 ALA A CA 1
ATOM 2435 C C . ALA A 1 312 ? -6.378 -1.988 10.871 1.00 89.38 312 ALA A C 1
ATOM 2437 O O . ALA A 1 312 ? -5.591 -2.938 10.805 1.00 89.38 312 ALA A O 1
ATOM 2438 N N . GLN A 1 313 ? -6.301 -0.957 10.027 1.00 86.12 313 GLN A N 1
ATOM 2439 C CA . GLN A 1 313 ? -5.262 -0.843 9.002 1.00 86.12 313 GLN A CA 1
ATOM 2440 C C . GLN A 1 313 ? -3.869 -0.666 9.616 1.00 86.12 313 GLN A C 1
ATOM 2442 O O . GLN A 1 313 ? -2.911 -1.301 9.176 1.00 86.12 313 GLN A O 1
ATOM 2447 N N . SER A 1 314 ? -3.736 0.171 10.650 1.00 88.56 314 SER A N 1
ATOM 2448 C CA . SER A 1 314 ? -2.464 0.331 11.365 1.00 88.56 314 SER A CA 1
ATOM 2449 C C . SER A 1 314 ? -2.005 -0.964 12.029 1.00 88.56 314 SER A C 1
ATOM 2451 O O . SER A 1 314 ? -0.840 -1.329 11.894 1.00 88.56 314 SER A O 1
ATOM 2453 N N . LEU A 1 315 ? -2.922 -1.702 12.657 1.00 90.06 315 LEU A N 1
ATOM 2454 C CA . LEU A 1 315 ? -2.656 -3.041 13.186 1.00 90.06 315 LEU A CA 1
ATOM 2455 C C . LEU A 1 315 ? -2.172 -4.008 12.099 1.00 90.06 315 LEU A C 1
ATOM 2457 O O . LEU A 1 315 ? -1.156 -4.674 12.282 1.00 90.06 315 LEU A O 1
ATOM 2461 N N . SER A 1 316 ? -2.847 -4.033 10.950 1.00 87.88 316 SER A N 1
ATOM 2462 C CA . SER A 1 316 ? -2.481 -4.899 9.821 1.00 87.88 316 SER A CA 1
ATOM 2463 C C . SER A 1 316 ? -1.081 -4.585 9.276 1.00 87.88 316 SER A C 1
ATOM 2465 O O . SER A 1 316 ? -0.346 -5.496 8.909 1.00 87.88 316 SER A O 1
ATOM 2467 N N . ARG A 1 317 ? -0.669 -3.308 9.273 1.00 87.31 317 ARG A N 1
ATOM 2468 C CA . ARG A 1 317 ? 0.692 -2.891 8.878 1.00 87.31 317 ARG A CA 1
ATOM 2469 C C . ARG A 1 317 ? 1.765 -3.289 9.894 1.00 87.31 317 ARG A C 1
ATOM 2471 O O . ARG A 1 317 ? 2.893 -3.572 9.501 1.00 87.31 317 ARG A O 1
ATOM 2478 N N . LEU A 1 318 ? 1.428 -3.295 11.183 1.00 89.44 318 LEU A N 1
ATOM 2479 C CA . LEU A 1 318 ? 2.346 -3.689 12.256 1.00 89.44 318 LEU A CA 1
ATOM 2480 C C . LEU A 1 318 ? 2.484 -5.213 12.377 1.00 89.44 318 LEU A C 1
ATOM 2482 O O . LEU A 1 318 ? 3.521 -5.692 12.833 1.00 89.44 318 LEU A O 1
ATOM 2486 N N . ALA A 1 319 ? 1.473 -5.975 11.952 1.00 90.62 319 ALA A N 1
ATOM 2487 C CA . ALA A 1 319 ? 1.418 -7.421 12.144 1.00 90.62 319 ALA A CA 1
ATOM 2488 C C . ALA A 1 319 ? 2.651 -8.183 11.619 1.00 90.62 319 ALA A C 1
ATOM 2490 O O . ALA A 1 319 ? 3.208 -8.955 12.400 1.00 90.62 319 ALA A O 1
ATOM 2491 N N . PRO A 1 320 ? 3.169 -7.937 10.395 1.00 89.25 320 PRO A N 1
ATOM 2492 C CA . PRO A 1 320 ? 4.368 -8.626 9.913 1.00 89.25 320 PRO A CA 1
ATOM 2493 C C . PRO A 1 320 ? 5.630 -8.263 10.704 1.00 89.25 320 PRO A C 1
ATOM 2495 O O . PRO A 1 320 ? 6.485 -9.112 10.927 1.00 89.25 320 PRO A O 1
ATOM 2498 N N . GLN A 1 321 ? 5.747 -7.009 11.157 1.00 89.94 321 GLN A N 1
ATOM 2499 C CA . GLN A 1 321 ? 6.918 -6.526 11.904 1.00 89.94 321 GLN A CA 1
ATOM 2500 C C . GLN A 1 321 ? 6.988 -7.121 13.312 1.00 89.94 321 GLN A C 1
ATOM 2502 O O . GLN A 1 321 ? 8.069 -7.320 13.858 1.00 89.94 321 GLN A O 1
ATOM 2507 N N . LEU A 1 322 ? 5.821 -7.392 13.893 1.00 89.69 322 LEU A N 1
ATOM 2508 C CA . LEU A 1 322 ? 5.658 -7.933 15.238 1.00 89.69 322 LEU A CA 1
ATOM 2509 C C . LEU A 1 322 ? 5.377 -9.445 15.235 1.00 89.69 322 LEU A C 1
ATOM 2511 O O . LEU A 1 322 ? 5.150 -10.018 16.298 1.00 89.69 322 LEU A O 1
ATOM 2515 N N . ASN A 1 323 ? 5.385 -10.079 14.056 1.00 90.44 323 ASN A N 1
ATOM 2516 C CA . ASN A 1 323 ? 5.052 -11.488 13.850 1.00 90.44 323 ASN A CA 1
ATOM 2517 C C . ASN A 1 323 ? 3.717 -11.895 14.517 1.00 90.44 323 ASN A C 1
ATOM 2519 O O . ASN A 1 323 ? 3.619 -12.931 15.178 1.00 90.44 323 ASN A O 1
ATOM 2523 N N . LEU A 1 324 ? 2.697 -11.037 14.399 1.00 90.12 324 LEU A N 1
ATOM 2524 C CA . LEU A 1 324 ? 1.381 -11.262 15.002 1.00 90.12 324 LEU A CA 1
ATOM 2525 C C . LEU A 1 324 ? 0.554 -12.214 14.142 1.00 90.12 324 LEU A C 1
ATOM 2527 O O . LEU A 1 324 ? 0.485 -12.061 12.923 1.00 90.12 324 LEU A O 1
ATOM 2531 N N . SER A 1 325 ? -0.146 -13.144 14.789 1.00 90.12 325 SER A N 1
ATOM 2532 C CA . SER A 1 325 ? -1.144 -13.964 14.107 1.00 90.12 325 SER A CA 1
ATOM 2533 C C . SER A 1 325 ? -2.368 -13.122 13.713 1.00 90.12 325 SER A C 1
ATOM 2535 O O . SER A 1 325 ? -2.715 -12.173 14.430 1.00 90.12 325 SER A O 1
ATOM 2537 N N . PRO A 1 326 ? -3.090 -13.488 12.639 1.00 86.94 326 PRO A N 1
ATOM 2538 C CA . PRO A 1 326 ? -4.317 -12.789 12.256 1.00 86.94 326 PRO A CA 1
ATOM 2539 C C . PRO A 1 326 ? -5.378 -12.764 13.359 1.00 86.94 326 PRO A C 1
ATOM 2541 O O . PRO A 1 326 ? -6.037 -11.748 13.580 1.00 86.94 326 PRO A O 1
ATOM 2544 N N . ALA A 1 327 ? -5.467 -13.842 14.144 1.00 89.06 327 ALA A N 1
ATOM 2545 C CA . ALA A 1 327 ? -6.344 -13.914 15.309 1.00 89.06 327 ALA A CA 1
ATOM 2546 C C . ALA A 1 327 ? -6.022 -12.829 16.355 1.00 89.06 327 ALA A C 1
ATOM 2548 O O . ALA A 1 327 ? -6.936 -12.210 16.903 1.00 89.06 327 ALA A O 1
ATOM 2549 N N . THR A 1 328 ? -4.738 -12.546 16.607 1.00 92.38 328 THR A N 1
ATOM 2550 C CA . THR A 1 328 ? -4.324 -11.460 17.510 1.00 92.38 328 THR A CA 1
ATOM 2551 C C . THR A 1 328 ? -4.681 -10.094 16.932 1.00 92.38 328 THR A C 1
ATOM 2553 O O . THR A 1 328 ? -5.233 -9.259 17.649 1.00 92.38 328 THR A O 1
ATOM 2556 N N . VAL A 1 329 ? -4.428 -9.872 15.637 1.00 91.44 329 VAL A N 1
ATOM 2557 C CA . VAL A 1 329 ? -4.764 -8.618 14.937 1.00 91.44 329 VAL A CA 1
ATOM 2558 C C . VAL A 1 329 ? -6.266 -8.339 15.030 1.00 91.44 329 VAL A C 1
ATOM 2560 O O . VAL A 1 329 ? -6.666 -7.268 15.493 1.00 91.44 329 VAL A O 1
ATOM 2563 N N . LYS A 1 330 ? -7.099 -9.325 14.673 1.00 90.75 330 LYS A N 1
ATOM 2564 C CA . LYS A 1 330 ? -8.560 -9.239 14.771 1.00 90.75 330 LYS A CA 1
ATOM 2565 C C . LYS A 1 330 ? -9.013 -9.016 16.212 1.00 90.75 330 LYS A C 1
ATOM 2567 O O . LYS A 1 330 ? -9.830 -8.136 16.464 1.00 90.75 330 LYS A O 1
ATOM 2572 N N . GLY A 1 331 ? -8.449 -9.751 17.171 1.00 93.38 331 GLY A N 1
ATOM 2573 C CA . GLY A 1 331 ? -8.790 -9.618 18.588 1.00 93.38 331 GLY A CA 1
ATOM 2574 C C . GLY A 1 331 ? -8.526 -8.216 19.147 1.00 93.38 331 GLY A C 1
ATOM 2575 O O . GLY A 1 331 ? -9.352 -7.691 19.892 1.00 93.38 331 GLY A O 1
ATOM 2576 N N . VAL A 1 332 ? -7.411 -7.582 18.766 1.00 95.56 332 VAL A N 1
ATOM 2577 C CA . VAL A 1 332 ? -7.121 -6.196 19.169 1.00 95.56 332 VAL A CA 1
ATOM 2578 C C . VAL A 1 332 ? -8.024 -5.202 18.437 1.00 95.56 332 VAL A C 1
ATOM 2580 O O . VAL A 1 332 ? -8.507 -4.259 19.059 1.00 95.56 332 VAL A O 1
ATOM 2583 N N . ALA A 1 333 ? -8.313 -5.413 17.151 1.00 93.94 333 ALA A N 1
ATOM 2584 C CA . ALA A 1 333 ? -9.241 -4.554 16.416 1.00 93.94 333 ALA A CA 1
ATOM 2585 C C . ALA A 1 333 ? -10.649 -4.569 17.044 1.00 93.94 333 ALA A C 1
ATOM 2587 O O . ALA A 1 333 ? -11.216 -3.506 17.289 1.00 93.94 333 ALA A O 1
ATOM 2588 N N . VAL A 1 334 ? -11.172 -5.751 17.394 1.00 94.75 334 VAL A N 1
ATOM 2589 C CA . VAL A 1 334 ? -12.467 -5.909 18.083 1.00 94.75 334 VAL A CA 1
ATOM 2590 C C . VAL A 1 334 ? -12.463 -5.233 19.457 1.00 94.75 334 VAL A C 1
ATOM 2592 O O . VAL A 1 334 ? -13.429 -4.562 19.814 1.00 94.75 334 VAL A O 1
ATOM 2595 N N . LEU A 1 335 ? -11.377 -5.362 20.227 1.00 97.00 335 LEU A N 1
ATOM 2596 C CA . LEU A 1 335 ? -11.228 -4.678 21.517 1.00 97.00 335 LEU A CA 1
ATOM 2597 C C . LEU A 1 335 ? -11.357 -3.152 21.373 1.00 97.00 335 LEU A C 1
ATOM 2599 O O . LEU A 1 335 ? -12.070 -2.507 22.146 1.00 97.00 335 LEU A O 1
ATOM 2603 N N . LEU A 1 336 ? -10.681 -2.569 20.381 1.00 95.88 336 LEU A N 1
ATOM 2604 C CA . LEU A 1 336 ? -10.728 -1.128 20.126 1.00 95.88 336 LEU A CA 1
ATOM 2605 C C . LEU A 1 336 ? -12.117 -0.680 19.650 1.00 95.88 336 LEU A C 1
ATOM 2607 O O . LEU A 1 336 ? -12.622 0.337 20.128 1.00 95.88 336 LEU A O 1
ATOM 2611 N N . ASP A 1 337 ? -12.767 -1.457 18.781 1.00 94.19 337 ASP A N 1
ATOM 2612 C CA . ASP A 1 337 ? -14.135 -1.182 18.330 1.00 94.19 337 ASP A CA 1
ATOM 2613 C C . ASP A 1 337 ? -15.141 -1.199 19.492 1.00 94.19 337 ASP A C 1
ATOM 2615 O O . ASP A 1 337 ? -15.945 -0.278 19.659 1.00 94.19 337 ASP A O 1
ATOM 2619 N N . ASN A 1 338 ? -15.040 -2.204 20.364 1.00 95.94 338 ASN A N 1
ATOM 2620 C CA . ASN A 1 338 ? -15.868 -2.311 21.562 1.00 95.94 338 ASN A CA 1
ATOM 2621 C C . ASN A 1 338 ? -15.609 -1.159 22.540 1.00 95.94 338 ASN A C 1
ATOM 2623 O O . ASN A 1 338 ? -16.547 -0.651 23.151 1.00 95.94 338 ASN A O 1
ATOM 2627 N N . THR A 1 339 ? -14.363 -0.691 22.645 1.00 97.25 339 THR A N 1
ATOM 2628 C CA . THR A 1 339 ? -14.012 0.491 23.449 1.00 97.25 339 THR A CA 1
ATOM 2629 C C . THR A 1 339 ? -14.730 1.739 22.925 1.00 97.25 339 THR A C 1
ATOM 2631 O O . THR A 1 339 ? -15.329 2.488 23.699 1.00 97.25 339 THR A O 1
ATOM 2634 N N . LEU A 1 340 ? -14.745 1.946 21.605 1.00 95.06 340 LEU A N 1
ATOM 2635 C CA . LEU A 1 340 ? -15.467 3.056 20.976 1.00 95.06 340 LEU A CA 1
ATOM 2636 C C . LEU A 1 340 ? -16.981 2.949 21.197 1.00 9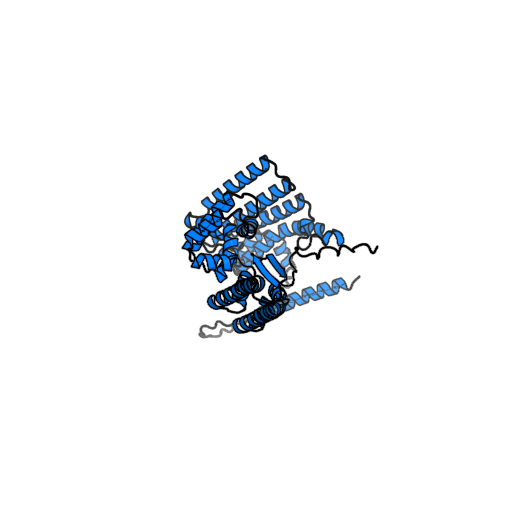5.06 340 LEU A C 1
ATOM 2638 O O . LEU A 1 340 ? -17.606 3.924 21.621 1.00 95.06 340 LEU A O 1
ATOM 2642 N N . LYS A 1 341 ? -17.575 1.769 20.972 1.00 94.50 341 LYS A N 1
ATOM 2643 C CA . LYS A 1 341 ? -18.999 1.501 21.250 1.00 94.50 341 LYS A CA 1
ATOM 2644 C C . LYS A 1 341 ? -19.352 1.812 22.705 1.00 94.50 341 LYS A C 1
ATOM 2646 O O . LYS A 1 341 ? -20.241 2.627 22.947 1.00 94.50 341 LYS A O 1
ATOM 2651 N N . ARG A 1 342 ? -18.578 1.287 23.658 1.00 96.81 342 ARG A N 1
ATOM 2652 C CA . ARG A 1 342 ? -18.811 1.500 25.089 1.00 96.81 342 ARG A CA 1
ATOM 2653 C C . ARG A 1 342 ? -18.664 2.963 25.505 1.00 96.81 342 ARG A C 1
ATOM 2655 O O . ARG A 1 342 ? -19.422 3.432 26.349 1.00 96.81 342 ARG A O 1
ATOM 2662 N N . SER A 1 343 ? -17.747 3.711 24.887 1.00 97.06 343 SER A N 1
ATOM 2663 C CA . SER A 1 343 ? -17.609 5.150 25.152 1.00 97.06 343 SER A CA 1
ATOM 2664 C C . SER A 1 343 ? -18.880 5.933 24.794 1.00 97.06 343 SER A C 1
ATOM 2666 O O . SER A 1 343 ? -19.275 6.848 25.519 1.00 97.06 343 SER A O 1
ATOM 2668 N N . ARG A 1 344 ? -19.558 5.543 23.705 1.00 95.38 344 ARG A N 1
ATOM 2669 C CA . ARG A 1 344 ? -20.815 6.157 23.259 1.00 95.38 344 ARG A CA 1
ATOM 2670 C C . ARG A 1 344 ? -21.978 5.777 24.161 1.00 95.38 344 ARG A C 1
ATOM 2672 O O . ARG A 1 344 ? -22.756 6.655 24.516 1.00 95.38 344 ARG A O 1
ATOM 2679 N N . GLU A 1 345 ? -22.052 4.514 24.572 1.00 95.00 345 GLU A N 1
ATOM 2680 C CA . GLU A 1 345 ? -23.048 4.044 25.542 1.00 95.00 345 GLU A CA 1
ATOM 2681 C C . GLU A 1 345 ? -22.951 4.822 26.859 1.00 95.00 345 GLU A C 1
ATOM 2683 O O . GLU A 1 345 ? -23.945 5.388 27.298 1.00 95.00 345 GLU A O 1
ATOM 2688 N N . ILE A 1 346 ? -21.750 4.946 27.439 1.00 94.62 346 ILE A N 1
ATOM 2689 C CA . ILE A 1 346 ? -21.537 5.709 28.683 1.00 94.62 346 ILE A CA 1
ATOM 2690 C C . ILE A 1 346 ? -21.910 7.187 28.497 1.00 94.62 346 ILE A C 1
ATOM 2692 O O . ILE A 1 346 ? -22.529 7.799 29.369 1.00 94.62 346 ILE A O 1
ATOM 2696 N N . GLY A 1 347 ? -21.545 7.783 27.358 1.00 91.19 347 GLY A N 1
ATOM 2697 C CA . GLY A 1 347 ? -21.901 9.169 27.060 1.00 91.19 347 GLY A CA 1
ATOM 2698 C C . GLY A 1 347 ? -23.411 9.393 26.969 1.00 91.19 347 GLY A C 1
ATOM 2699 O O . GLY A 1 347 ? -23.920 10.364 27.536 1.00 91.19 347 GLY A O 1
ATOM 2700 N N . GLY A 1 348 ? -24.112 8.480 26.293 1.00 91.06 348 GLY A N 1
ATOM 2701 C CA . GLY A 1 348 ? -25.555 8.527 26.057 1.00 91.06 348 GLY A CA 1
ATOM 2702 C C . GLY A 1 348 ? -26.423 8.058 27.227 1.00 91.06 348 GLY A C 1
ATOM 2703 O O . GLY A 1 348 ? -27.623 8.316 27.208 1.00 91.06 348 GLY A O 1
ATOM 2704 N N . ASP A 1 349 ? -25.850 7.413 28.245 1.00 92.19 349 ASP A N 1
ATOM 2705 C CA . ASP A 1 349 ? -26.607 6.879 29.380 1.00 92.19 349 ASP A CA 1
ATOM 2706 C C . ASP A 1 349 ? -27.212 8.004 30.238 1.00 92.19 349 ASP A C 1
ATOM 2708 O O . ASP A 1 349 ? -26.508 8.714 30.954 1.00 92.19 349 ASP A O 1
ATOM 2712 N N . GLY A 1 350 ? -28.528 8.199 30.169 1.00 88.94 350 GLY A N 1
ATOM 2713 C CA . GLY A 1 350 ? -29.228 9.228 30.942 1.00 88.94 350 GLY A CA 1
ATOM 2714 C C . GLY A 1 350 ? -29.301 8.957 32.449 1.00 88.94 350 GLY A C 1
ATOM 2715 O O . GLY A 1 350 ? -29.618 9.878 33.195 1.00 88.94 350 GLY A O 1
ATOM 2716 N N . ALA A 1 351 ? -29.018 7.731 32.899 1.00 92.12 351 ALA A N 1
ATOM 2717 C CA . ALA A 1 351 ? -29.088 7.344 34.306 1.00 92.12 351 ALA A CA 1
ATOM 2718 C C . ALA A 1 351 ? -27.780 7.606 35.074 1.00 92.12 351 ALA A C 1
ATOM 2720 O O . ALA A 1 351 ? -27.785 7.609 36.303 1.00 92.12 351 ALA A O 1
ATOM 2721 N N . MET A 1 352 ? -26.663 7.821 34.371 1.00 91.06 352 MET A N 1
ATOM 2722 C CA . MET A 1 352 ? -25.367 8.092 34.996 1.00 91.06 352 MET A CA 1
ATOM 2723 C C . MET A 1 352 ? -25.147 9.588 35.243 1.00 91.06 352 MET A C 1
ATOM 2725 O O . MET A 1 352 ? -25.286 10.416 34.339 1.00 91.06 352 MET A O 1
ATOM 2729 N N . GLU A 1 353 ? -24.679 9.927 36.443 1.00 92.31 353 GLU A N 1
ATOM 2730 C CA . GLU A 1 353 ? -24.261 11.291 36.778 1.00 92.31 353 GLU A CA 1
ATOM 2731 C C . GLU A 1 353 ? -22.952 11.672 36.067 1.00 92.31 353 GLU A C 1
ATOM 2733 O O . GLU A 1 353 ? -22.089 10.825 35.812 1.00 92.31 353 GLU A O 1
ATOM 2738 N N . VAL A 1 354 ? -22.748 12.965 35.786 1.00 91.75 354 VAL A N 1
ATOM 2739 C CA . VAL A 1 354 ? -21.562 13.444 35.043 1.00 91.75 354 VAL A CA 1
ATOM 2740 C C . VAL A 1 354 ? -20.237 12.963 35.663 1.00 91.75 354 VAL A C 1
ATOM 2742 O O . VAL A 1 354 ? -19.417 12.418 34.920 1.00 91.75 354 VAL A O 1
ATOM 2745 N N . PRO A 1 355 ? -20.000 13.055 36.989 1.00 93.00 355 PRO A N 1
ATOM 2746 C CA . PRO A 1 355 ? -18.766 12.542 37.591 1.00 93.00 355 PRO A CA 1
ATOM 2747 C C . PRO A 1 355 ? -18.580 11.026 37.417 1.00 93.00 355 PRO A C 1
ATOM 2749 O O . PRO A 1 355 ? -17.457 10.561 37.214 1.00 93.00 355 PRO A O 1
ATOM 2752 N N . GLN A 1 356 ? -19.673 10.254 37.447 1.00 94.06 356 GLN A N 1
ATOM 2753 C CA . GLN A 1 356 ? -19.633 8.804 37.238 1.00 94.06 356 GLN A CA 1
ATOM 2754 C C . GLN A 1 356 ? -19.243 8.475 35.797 1.00 94.06 356 GLN A C 1
ATOM 2756 O O . GLN A 1 356 ? -18.399 7.610 35.571 1.00 94.06 356 GLN A O 1
ATOM 2761 N N . LYS A 1 357 ? -19.796 9.204 34.820 1.00 95.62 357 LYS A N 1
ATOM 2762 C CA . LYS A 1 357 ? -19.432 9.045 33.408 1.00 95.62 357 LYS A CA 1
ATOM 2763 C C . LYS A 1 357 ? -17.965 9.378 33.148 1.00 95.62 357 LYS A C 1
ATOM 2765 O O . LYS A 1 357 ? -17.296 8.625 32.446 1.00 95.62 357 LYS A O 1
ATOM 2770 N N . LEU A 1 358 ? -17.449 10.464 33.732 1.00 94.44 358 LEU A N 1
ATOM 2771 C CA . LEU A 1 358 ? -16.034 10.839 33.602 1.00 94.44 358 LEU A CA 1
ATOM 2772 C C . LEU A 1 358 ? -15.113 9.731 34.131 1.00 94.44 358 LEU A C 1
ATOM 2774 O O . LEU A 1 358 ? -14.182 9.324 33.438 1.00 94.44 358 LEU A O 1
ATOM 2778 N N . SER A 1 359 ? -15.407 9.196 35.322 1.00 95.81 359 SER A N 1
ATOM 2779 C CA . SER A 1 359 ? -14.643 8.082 35.898 1.00 95.81 359 SER A CA 1
ATOM 2780 C C . SER A 1 359 ? -14.741 6.811 35.046 1.00 95.81 359 SER A C 1
ATOM 2782 O O . SER A 1 359 ? -13.724 6.172 34.779 1.00 95.81 359 SER A O 1
ATOM 2784 N N . ALA A 1 360 ? -15.936 6.468 34.556 1.00 96.94 360 ALA A N 1
ATOM 2785 C CA . ALA A 1 360 ? -16.148 5.290 33.720 1.00 96.94 360 ALA A CA 1
ATOM 2786 C C . ALA A 1 360 ? -15.387 5.370 32.385 1.00 96.94 360 ALA A C 1
ATOM 2788 O O . ALA A 1 360 ? -14.773 4.386 31.976 1.00 96.94 360 ALA A O 1
ATOM 2789 N N . LEU A 1 361 ? -15.371 6.536 31.730 1.00 96.94 361 LEU A N 1
ATOM 2790 C CA . LEU A 1 361 ? -14.621 6.744 30.487 1.00 96.94 361 LEU A CA 1
ATOM 2791 C C . LEU A 1 361 ? -13.102 6.710 30.714 1.00 96.94 361 LEU A C 1
ATOM 2793 O O . LEU A 1 361 ? -12.381 6.082 29.936 1.00 96.94 361 LEU A O 1
ATOM 2797 N N . ALA A 1 362 ? -12.608 7.309 31.802 1.00 97.19 362 ALA A N 1
ATOM 2798 C CA . ALA A 1 362 ? -11.195 7.228 32.168 1.00 97.19 362 ALA A CA 1
ATOM 2799 C C . ALA A 1 362 ? -10.749 5.774 32.407 1.00 97.19 362 ALA A C 1
ATOM 2801 O O . ALA A 1 362 ? -9.732 5.339 31.859 1.00 97.19 362 ALA A O 1
ATOM 2802 N N . ASN A 1 363 ? -11.550 5.001 33.149 1.00 98.06 363 ASN A N 1
ATOM 2803 C CA . ASN A 1 363 ? -11.294 3.583 33.406 1.00 98.06 363 ASN A CA 1
ATOM 2804 C C . ASN A 1 363 ? -11.337 2.750 32.119 1.00 98.06 363 ASN A C 1
ATOM 2806 O O . ASN A 1 363 ? -10.445 1.935 31.895 1.00 98.06 363 ASN A O 1
ATOM 2810 N N . LEU A 1 364 ? -12.317 2.997 31.245 1.00 98.00 364 LEU A N 1
ATOM 2811 C CA . LEU A 1 364 ? -12.436 2.332 29.946 1.00 98.00 364 LEU A CA 1
ATOM 2812 C C . LEU A 1 364 ? -11.177 2.541 29.090 1.00 98.00 364 LEU A C 1
ATOM 2814 O O . LEU A 1 364 ? -10.627 1.588 28.539 1.00 98.00 364 LEU A O 1
ATOM 2818 N N . ALA A 1 365 ? -10.682 3.778 29.013 1.00 97.56 365 ALA A N 1
ATOM 2819 C CA . ALA A 1 365 ? -9.475 4.087 28.257 1.00 97.56 365 ALA A CA 1
ATOM 2820 C C . ALA A 1 365 ? -8.215 3.460 28.886 1.00 97.56 365 ALA A C 1
ATOM 2822 O O . ALA A 1 365 ? -7.320 3.017 28.164 1.00 97.56 365 ALA A O 1
ATOM 2823 N N . ALA A 1 366 ? -8.113 3.418 30.219 1.00 97.94 366 ALA A N 1
ATOM 2824 C CA . ALA A 1 366 ? -7.002 2.768 30.917 1.00 97.94 366 ALA A CA 1
ATOM 2825 C C . ALA A 1 366 ? -6.995 1.246 30.694 1.00 97.94 366 ALA A C 1
ATOM 2827 O O . ALA A 1 366 ? -5.951 0.676 30.368 1.00 97.94 366 ALA A O 1
ATOM 2828 N N . GLN A 1 367 ? -8.165 0.606 30.789 1.00 98.19 367 GLN A N 1
ATOM 2829 C CA . GLN A 1 367 ? -8.338 -0.820 30.527 1.00 98.19 367 GLN A CA 1
ATOM 2830 C C . GLN A 1 367 ? -7.955 -1.168 29.086 1.00 98.19 367 GLN A C 1
ATOM 2832 O O . GLN A 1 367 ? -7.143 -2.065 28.872 1.00 98.19 367 GLN A O 1
ATOM 2837 N N . ALA A 1 368 ? -8.445 -0.407 28.103 1.00 97.94 368 ALA A N 1
ATOM 2838 C CA . ALA A 1 368 ? -8.099 -0.618 26.701 1.00 97.94 368 ALA A CA 1
ATOM 2839 C C . ALA A 1 368 ? -6.580 -0.523 26.457 1.00 97.94 368 ALA A C 1
ATOM 2841 O O . ALA A 1 368 ? -6.013 -1.390 25.793 1.00 97.94 368 ALA A O 1
ATOM 2842 N N . ARG A 1 369 ? -5.885 0.472 27.037 1.00 98.06 369 ARG A N 1
ATOM 2843 C CA . ARG A 1 369 ? -4.412 0.574 26.937 1.00 98.06 369 ARG A CA 1
ATOM 2844 C C . ARG A 1 369 ? -3.714 -0.644 27.538 1.00 98.06 369 ARG A C 1
ATOM 2846 O O . ARG A 1 369 ? -2.774 -1.164 26.935 1.00 98.06 369 ARG A O 1
ATOM 2853 N N . SER A 1 370 ? -4.163 -1.091 28.710 1.00 98.00 370 SER A N 1
ATOM 2854 C CA . SER A 1 370 ? -3.600 -2.256 29.395 1.00 98.00 370 SER A CA 1
ATOM 2855 C C . SER A 1 370 ? -3.772 -3.530 28.566 1.00 98.00 370 SER A C 1
ATOM 2857 O O . SER A 1 370 ? -2.794 -4.232 28.315 1.00 98.00 370 SER A O 1
ATOM 2859 N N . GLU A 1 371 ? -4.973 -3.783 28.046 1.00 97.69 371 GLU A N 1
ATOM 2860 C CA . GLU A 1 371 ? -5.266 -4.972 27.243 1.00 97.69 371 GLU A CA 1
ATOM 2861 C C . GLU A 1 371 ? -4.544 -4.970 25.888 1.00 97.69 371 GLU A C 1
ATOM 2863 O O . GLU A 1 371 ? -4.026 -6.005 25.463 1.00 97.69 371 GLU A O 1
ATOM 2868 N N . VAL A 1 372 ? -4.439 -3.812 25.225 1.00 97.44 372 VAL A N 1
ATOM 2869 C CA . VAL A 1 372 ? -3.620 -3.662 24.010 1.00 97.44 372 VAL A CA 1
ATOM 2870 C C . VAL A 1 372 ? -2.154 -3.971 24.320 1.00 97.44 372 VAL A C 1
ATOM 2872 O O . VAL A 1 372 ? -1.512 -4.713 23.577 1.00 97.44 372 VAL A O 1
ATOM 2875 N N . THR A 1 373 ? -1.632 -3.461 25.438 1.00 96.94 373 THR A N 1
ATOM 2876 C CA . THR A 1 373 ? -0.250 -3.716 25.879 1.00 96.94 373 THR A CA 1
ATOM 2877 C C . THR A 1 373 ? -0.013 -5.185 26.204 1.00 96.94 373 THR A C 1
ATOM 2879 O O . THR A 1 373 ? 1.011 -5.735 25.808 1.00 96.94 373 THR A O 1
ATOM 2882 N N . ALA A 1 374 ? -0.973 -5.849 26.847 1.00 96.75 374 ALA A N 1
ATOM 2883 C CA . ALA A 1 374 ? -0.893 -7.273 27.150 1.00 96.75 374 ALA A CA 1
ATOM 2884 C C . ALA A 1 374 ? -0.866 -8.143 25.880 1.00 96.75 374 ALA A C 1
ATOM 2886 O O . ALA A 1 374 ? -0.153 -9.142 25.841 1.00 96.75 374 ALA A O 1
ATOM 2887 N N . ARG A 1 375 ? -1.611 -7.762 24.830 1.00 95.69 375 ARG A N 1
ATOM 2888 C CA . ARG A 1 375 ? -1.710 -8.533 23.575 1.00 95.69 375 ARG A CA 1
ATOM 2889 C C . ARG A 1 375 ? -0.576 -8.260 22.586 1.00 95.69 375 ARG A C 1
ATOM 2891 O O . ARG A 1 375 ? -0.194 -9.166 21.853 1.00 95.69 375 ARG A O 1
ATOM 2898 N N . LEU A 1 376 ? -0.070 -7.027 22.529 1.00 94.94 376 LEU A N 1
ATOM 2899 C CA . LEU A 1 376 ? 0.932 -6.597 21.539 1.00 94.94 376 LEU A CA 1
ATOM 2900 C C . LEU A 1 376 ? 2.347 -6.440 22.109 1.00 94.94 376 LEU A C 1
ATOM 2902 O O . LEU A 1 376 ? 3.294 -6.199 21.357 1.00 94.94 376 LEU A O 1
ATOM 2906 N N . GLY A 1 377 ? 2.494 -6.520 23.431 1.00 94.50 377 GLY A N 1
ATOM 2907 C CA . GLY A 1 377 ? 3.714 -6.135 24.126 1.00 94.50 377 GLY A CA 1
ATOM 2908 C C . GLY A 1 377 ? 3.951 -4.616 24.116 1.00 94.50 377 GLY A C 1
ATOM 2909 O O . GLY A 1 377 ? 3.274 -3.866 23.407 1.00 94.50 377 GLY A O 1
ATOM 2910 N N . PRO A 1 378 ? 4.936 -4.128 24.890 1.00 93.38 378 PRO A N 1
ATOM 2911 C CA . PRO A 1 378 ? 5.180 -2.696 25.066 1.00 93.38 378 PRO A CA 1
ATOM 2912 C C . PRO A 1 378 ? 5.567 -1.992 23.759 1.00 93.38 378 PRO A C 1
ATOM 2914 O O . PRO A 1 378 ? 5.093 -0.891 23.488 1.00 93.38 378 PRO A O 1
ATOM 2917 N N . THR A 1 379 ? 6.378 -2.632 22.912 1.00 91.88 379 THR A N 1
ATOM 2918 C CA . THR A 1 379 ? 6.808 -2.061 21.627 1.00 91.88 379 THR A CA 1
ATOM 2919 C C . THR A 1 379 ? 5.645 -1.939 20.645 1.00 91.88 379 THR A C 1
ATOM 2921 O O . THR A 1 379 ? 5.432 -0.869 20.074 1.00 91.88 379 THR A O 1
ATOM 2924 N N . GLY A 1 380 ? 4.861 -3.010 20.472 1.00 92.06 380 GLY A N 1
ATOM 2925 C CA . GLY A 1 380 ? 3.715 -3.007 19.565 1.00 92.06 380 GLY A CA 1
ATOM 2926 C C . GLY A 1 380 ? 2.604 -2.071 20.030 1.00 92.06 380 GLY A C 1
ATOM 2927 O O . GLY A 1 380 ? 2.046 -1.319 19.229 1.00 92.06 380 GLY A O 1
ATOM 2928 N N . ALA A 1 381 ? 2.340 -2.045 21.337 1.00 94.56 381 ALA A N 1
ATOM 2929 C CA . ALA A 1 381 ? 1.385 -1.120 21.923 1.00 94.56 381 ALA A CA 1
ATOM 2930 C C . ALA A 1 381 ? 1.841 0.335 21.807 1.00 94.56 381 ALA A C 1
ATOM 2932 O O . ALA A 1 381 ? 1.030 1.171 21.437 1.00 94.56 381 ALA A O 1
ATOM 2933 N N . GLY A 1 382 ? 3.119 0.656 22.030 1.00 93.81 382 GLY A N 1
ATOM 2934 C CA . GLY A 1 382 ? 3.627 2.017 21.829 1.00 93.81 382 GLY A CA 1
ATOM 2935 C C . GLY A 1 382 ? 3.433 2.513 20.389 1.00 93.81 382 GLY A C 1
ATOM 2936 O O . GLY A 1 382 ? 2.940 3.624 20.167 1.00 93.81 382 GLY A O 1
ATOM 2937 N N . ALA A 1 383 ? 3.742 1.666 19.403 1.00 92.94 383 ALA A N 1
ATOM 2938 C CA . ALA A 1 383 ? 3.560 1.989 17.988 1.00 92.94 383 ALA A CA 1
ATOM 2939 C C . ALA A 1 383 ? 2.083 2.200 17.613 1.00 92.94 383 ALA A C 1
ATOM 2941 O O . ALA A 1 383 ? 1.768 3.130 16.874 1.00 92.94 383 ALA A O 1
ATOM 2942 N N . LEU A 1 384 ? 1.175 1.372 18.137 1.00 94.12 384 LEU A N 1
ATOM 2943 C CA . LEU A 1 384 ? -0.254 1.501 17.861 1.00 94.12 384 LEU A CA 1
ATOM 2944 C C . LEU A 1 384 ? -0.897 2.659 18.632 1.00 94.12 384 LEU A C 1
ATOM 2946 O O . LEU A 1 384 ? -1.539 3.510 18.026 1.00 94.12 384 LEU A O 1
ATOM 2950 N N . LEU A 1 385 ? -0.735 2.697 19.958 1.00 94.56 385 LEU A N 1
ATOM 2951 C CA . LEU A 1 385 ? -1.401 3.652 20.850 1.00 94.56 385 LEU A CA 1
ATOM 2952 C C . LEU A 1 385 ? -1.022 5.101 20.529 1.00 94.56 385 LEU A C 1
ATOM 2954 O O . LEU A 1 385 ? -1.876 5.975 20.633 1.00 94.56 385 LEU A O 1
ATOM 2958 N N . SER A 1 386 ? 0.206 5.357 20.065 1.00 92.56 386 SER A N 1
ATOM 2959 C CA . SER A 1 386 ? 0.621 6.694 19.606 1.00 92.56 386 SER A CA 1
ATOM 2960 C C . SER A 1 386 ? -0.194 7.225 18.417 1.00 92.56 386 SER A C 1
ATOM 2962 O O . SER A 1 386 ? -0.226 8.431 18.185 1.00 92.56 386 SER A O 1
ATOM 2964 N N . GLN A 1 387 ? -0.886 6.349 17.682 1.00 90.31 387 GLN A N 1
ATOM 2965 C CA . GLN A 1 387 ? -1.768 6.707 16.568 1.00 90.31 387 GLN A CA 1
ATOM 2966 C C . GLN A 1 387 ? -3.245 6.819 16.987 1.00 90.31 387 GLN A C 1
ATOM 2968 O O . GLN A 1 387 ? -4.079 7.233 16.183 1.00 90.31 387 GLN A O 1
ATOM 2973 N N . LEU A 1 388 ? -3.593 6.459 18.229 1.00 93.12 388 LEU A N 1
ATOM 2974 C CA . LEU A 1 388 ? -4.968 6.430 18.739 1.00 93.12 388 LEU A CA 1
ATOM 2975 C C . LEU A 1 388 ? -5.266 7.644 19.627 1.00 93.12 388 LEU A C 1
ATOM 2977 O O . LEU A 1 388 ? -5.660 7.496 20.782 1.00 93.12 388 LEU A O 1
ATOM 2981 N N . SER A 1 389 ? -5.130 8.857 19.084 1.00 92.25 389 SER A N 1
ATOM 2982 C CA . SER A 1 389 ? -5.422 10.104 19.820 1.00 92.25 389 SER A CA 1
ATOM 2983 C C . SER A 1 389 ? -6.845 10.155 20.393 1.00 92.25 389 SER A C 1
ATOM 2985 O O . SER A 1 389 ? -7.109 10.789 21.414 1.00 92.25 389 SER A O 1
ATOM 2987 N N . TRP A 1 390 ? -7.778 9.432 19.777 1.00 94.19 390 TRP A N 1
ATOM 2988 C CA . TRP A 1 390 ? -9.148 9.298 20.251 1.00 94.19 390 TRP A CA 1
ATOM 2989 C C . TRP A 1 390 ? -9.264 8.595 21.613 1.00 94.19 390 TRP A C 1
ATOM 2991 O O . TRP A 1 390 ? -10.216 8.842 22.350 1.00 94.19 390 TRP A O 1
ATOM 3001 N N . LEU A 1 391 ? -8.290 7.767 21.997 1.00 95.75 391 LEU A N 1
ATOM 3002 C CA . LEU A 1 391 ? -8.263 7.104 23.301 1.00 95.75 391 LEU A CA 1
ATOM 3003 C C . LEU A 1 391 ? -7.937 8.094 24.432 1.00 95.75 391 LEU A C 1
ATOM 3005 O O . LEU A 1 391 ? -8.378 7.920 25.571 1.00 95.75 391 LEU A O 1
ATOM 3009 N N . ASP A 1 392 ? -7.193 9.158 24.123 1.00 95.06 392 ASP A N 1
ATOM 3010 C CA . ASP A 1 392 ? -6.970 10.275 25.043 1.00 95.06 392 ASP A CA 1
ATOM 3011 C C . ASP A 1 392 ? -8.239 11.119 25.188 1.00 95.06 392 ASP A C 1
ATOM 3013 O O . ASP A 1 392 ? -8.578 11.524 26.297 1.00 95.06 392 ASP A O 1
ATOM 3017 N N . LEU A 1 393 ? -9.005 11.304 24.106 1.00 94.88 393 LEU A N 1
ATOM 3018 C CA . LEU A 1 393 ? -10.307 11.980 24.168 1.00 94.88 393 LEU A CA 1
ATOM 3019 C C . LEU A 1 393 ? -11.298 11.222 25.059 1.00 94.88 393 LEU A C 1
ATOM 3021 O O . LEU A 1 393 ? -11.993 11.856 25.854 1.00 94.88 393 LEU A O 1
ATOM 3025 N N . ILE A 1 394 ? -11.337 9.887 24.981 1.00 95.69 394 ILE A N 1
ATOM 3026 C CA . ILE A 1 394 ? -12.139 9.067 25.905 1.00 95.69 394 ILE A CA 1
ATOM 3027 C C . ILE A 1 394 ? -11.658 9.280 27.344 1.00 95.69 394 ILE A C 1
ATOM 3029 O O . ILE A 1 394 ? -12.470 9.562 28.220 1.00 95.69 394 ILE A O 1
ATOM 3033 N N . ALA A 1 395 ? -10.344 9.230 27.591 1.00 94.81 395 ALA A N 1
ATOM 3034 C CA . ALA A 1 395 ? -9.789 9.449 28.930 1.00 94.81 395 ALA A CA 1
ATOM 3035 C C . ALA A 1 395 ? -10.120 10.841 29.508 1.00 94.81 395 ALA A C 1
ATOM 3037 O O . ALA A 1 395 ? -10.258 10.990 30.718 1.00 94.81 395 ALA A O 1
ATOM 3038 N N . GLN A 1 396 ? -10.294 11.845 28.644 1.00 93.88 396 GLN A N 1
ATOM 3039 C CA . GLN A 1 396 ? -10.720 13.204 28.998 1.00 93.88 396 GLN A CA 1
ATOM 3040 C C . GLN A 1 396 ? -12.241 13.345 29.198 1.00 93.88 396 GLN A C 1
ATOM 3042 O O . GLN A 1 396 ? -12.727 14.450 29.434 1.00 93.88 396 GLN A O 1
ATOM 3047 N N . GLY A 1 397 ? -13.006 12.252 29.113 1.00 92.88 397 GLY A N 1
ATOM 3048 C CA . GLY A 1 397 ? -14.444 12.257 29.377 1.00 92.88 397 GLY A CA 1
ATOM 3049 C C . GLY A 1 397 ? -15.320 12.570 28.165 1.00 92.88 397 GLY A C 1
ATOM 3050 O O . GLY A 1 397 ? -16.413 13.120 28.319 1.00 92.88 397 GLY A O 1
ATOM 3051 N N . ASN A 1 398 ? -14.855 12.242 26.958 1.00 93.88 398 ASN A N 1
ATOM 3052 C CA . ASN A 1 398 ? -15.630 12.413 25.733 1.00 93.88 398 ASN A CA 1
ATOM 3053 C C . ASN A 1 398 ? -16.189 11.077 25.231 1.00 93.88 398 ASN A C 1
ATOM 3055 O O . ASN A 1 398 ? -15.501 10.057 25.236 1.00 93.88 398 ASN A O 1
ATOM 3059 N N . ALA A 1 399 ? -17.423 11.106 24.729 1.00 92.81 399 ALA A N 1
ATOM 3060 C CA . ALA A 1 399 ? -17.958 10.034 23.899 1.00 92.81 399 ALA A CA 1
ATOM 3061 C C . ALA A 1 399 ? -17.427 10.206 22.476 1.00 92.81 399 ALA A C 1
ATOM 3063 O O . ALA A 1 399 ? -17.525 11.299 21.913 1.00 92.81 399 ALA A O 1
ATOM 3064 N N . VAL A 1 400 ? -16.862 9.150 21.896 1.00 92.44 400 VAL A N 1
ATOM 3065 C CA . VAL A 1 400 ? -16.092 9.235 20.652 1.00 92.44 400 VAL A CA 1
ATOM 3066 C C . VAL A 1 400 ? -16.704 8.348 19.575 1.00 92.44 400 VAL A C 1
ATOM 3068 O O . VAL A 1 400 ? -17.097 7.213 19.830 1.00 92.44 400 VAL A O 1
ATOM 3071 N N . THR A 1 401 ? -16.741 8.854 18.344 1.00 87.62 401 THR A N 1
ATOM 3072 C CA . THR A 1 401 ? -17.017 8.068 17.139 1.00 87.62 401 THR A CA 1
ATOM 3073 C C . THR A 1 401 ? -15.818 8.152 16.203 1.00 87.62 401 THR A C 1
ATOM 3075 O O . THR A 1 401 ? -15.271 9.232 15.980 1.00 87.62 401 THR A O 1
ATOM 3078 N N . VAL A 1 402 ? -15.414 7.012 15.648 1.00 84.44 402 VAL A N 1
ATOM 3079 C CA . VAL A 1 402 ? -14.381 6.934 14.612 1.00 84.44 402 VAL A CA 1
ATOM 3080 C C . VAL A 1 402 ? -15.005 6.323 13.367 1.00 84.44 402 VAL A C 1
ATOM 3082 O O . VAL A 1 402 ? -15.634 5.269 13.450 1.00 84.44 402 VAL A O 1
ATOM 3085 N N . THR A 1 403 ? -14.823 6.989 12.229 1.00 77.50 403 THR A N 1
ATOM 3086 C CA . THR A 1 403 ? -15.287 6.512 10.923 1.00 77.50 403 THR A CA 1
ATOM 3087 C C . THR A 1 403 ? -14.126 6.607 9.942 1.00 77.50 403 THR A C 1
ATOM 3089 O O . THR A 1 403 ? -13.706 7.702 9.556 1.00 77.50 403 THR A O 1
ATOM 3092 N N . GLY A 1 404 ? -13.545 5.459 9.582 1.00 74.25 404 GLY A N 1
ATOM 3093 C CA . GLY A 1 404 ? -12.326 5.415 8.774 1.00 74.25 404 GLY A CA 1
ATOM 3094 C C . GLY A 1 404 ? -11.157 6.069 9.516 1.00 74.25 404 GLY A C 1
ATOM 3095 O O . GLY A 1 404 ? -10.647 5.510 10.487 1.00 74.25 404 GLY A O 1
ATOM 3096 N N . HIS A 1 405 ? -10.743 7.261 9.075 1.00 74.19 405 HIS A N 1
ATOM 3097 C CA . HIS A 1 405 ? -9.699 8.068 9.728 1.00 74.19 405 HIS A CA 1
ATOM 3098 C C . HIS A 1 405 ? -10.241 9.296 10.475 1.00 74.19 405 HIS A C 1
ATOM 3100 O O . HIS A 1 405 ? -9.485 9.970 11.174 1.00 74.19 405 HIS A O 1
ATOM 3106 N N . ALA A 1 406 ? -11.528 9.614 10.327 1.00 78.75 406 ALA A N 1
ATOM 3107 C CA . ALA A 1 406 ? -12.130 10.761 10.988 1.00 78.75 406 ALA A CA 1
ATOM 3108 C C . ALA A 1 406 ? -12.510 10.402 12.429 1.00 78.75 406 ALA A C 1
ATOM 3110 O O . ALA A 1 406 ? -13.084 9.345 12.682 1.00 78.75 406 ALA A O 1
ATOM 3111 N N . THR A 1 407 ? -12.208 11.302 13.365 1.00 85.69 407 THR A N 1
ATOM 3112 C CA . THR A 1 407 ? -12.630 11.201 14.767 1.00 85.69 407 THR A CA 1
ATOM 3113 C C . THR A 1 407 ? -13.581 12.350 15.074 1.00 85.69 407 THR A C 1
ATOM 3115 O O . THR A 1 407 ? -13.225 13.513 14.889 1.00 85.69 407 THR A O 1
ATOM 3118 N N . SER A 1 408 ? -14.775 12.036 15.564 1.00 87.38 408 SER A N 1
ATOM 3119 C CA . SER A 1 408 ? -15.720 13.003 16.120 1.00 87.38 408 SER A CA 1
ATOM 3120 C C . SER A 1 408 ? -15.997 12.670 17.582 1.00 87.38 408 SER A C 1
ATOM 3122 O O . SER A 1 408 ? -15.835 11.531 18.024 1.00 87.38 408 SER A O 1
ATOM 3124 N N . TRP A 1 409 ? -16.365 13.675 18.372 1.00 89.31 409 TRP A N 1
ATOM 3125 C CA . TRP A 1 409 ? -16.565 13.490 19.803 1.00 89.31 409 TRP A CA 1
ATOM 3126 C C . TRP A 1 409 ? -17.606 14.450 20.369 1.00 89.31 409 TRP A C 1
ATOM 3128 O O . TRP A 1 409 ? -17.886 15.506 19.802 1.00 89.31 409 TRP A O 1
ATOM 3138 N N . SER A 1 410 ? -18.191 14.063 21.499 1.00 88.75 410 SER A N 1
ATOM 3139 C CA . SER A 1 410 ? -19.119 14.882 22.276 1.00 88.75 410 SER A CA 1
ATOM 3140 C C . SER A 1 410 ? -18.710 14.872 23.749 1.00 88.75 410 SER A C 1
ATOM 3142 O O . SER A 1 410 ? -18.562 13.789 24.324 1.00 88.75 410 SER A O 1
ATOM 3144 N N . PRO A 1 411 ? -18.520 16.046 24.380 1.00 86.62 411 PRO A N 1
ATOM 3145 C CA . PRO A 1 411 ? -18.186 16.106 25.793 1.00 86.62 411 PRO A CA 1
ATOM 3146 C C . PRO A 1 411 ? -19.403 15.711 26.615 1.00 86.62 411 PRO A C 1
ATOM 3148 O O . PRO A 1 411 ? -20.504 16.222 26.402 1.00 86.62 411 PRO A O 1
ATOM 3151 N N . VAL A 1 412 ? -19.190 14.860 27.612 1.00 85.69 412 VAL A N 1
ATOM 3152 C CA . VAL A 1 412 ? -20.262 14.439 28.519 1.00 85.69 412 VAL A CA 1
ATOM 3153 C C . VAL A 1 412 ? -20.733 15.584 29.428 1.00 85.69 412 VAL A C 1
ATOM 3155 O O . VAL A 1 412 ? -21.869 15.586 29.890 1.00 85.69 412 VAL A O 1
ATOM 3158 N N . ASN A 1 413 ? -19.897 16.605 29.631 1.00 78.69 413 ASN A N 1
ATOM 3159 C CA . ASN A 1 413 ? -20.212 17.776 30.455 1.00 78.69 413 ASN A CA 1
ATOM 3160 C C . ASN A 1 413 ? -20.957 18.899 29.695 1.00 78.69 413 ASN A C 1
ATOM 3162 O O . ASN A 1 413 ? -21.008 20.042 30.150 1.00 78.69 413 ASN A O 1
ATOM 3166 N N . ARG A 1 414 ? -21.504 18.637 28.499 1.00 67.50 414 ARG A N 1
ATOM 3167 C CA . ARG A 1 414 ? -22.325 19.643 27.807 1.00 67.50 414 ARG A CA 1
ATOM 3168 C C . ARG A 1 414 ? -23.689 19.740 28.484 1.00 67.50 414 ARG A C 1
ATOM 3170 O O . ARG A 1 414 ? -24.541 18.873 28.318 1.00 67.50 414 ARG A O 1
ATOM 3177 N N . VAL A 1 415 ? -23.907 20.842 29.198 1.00 52.94 415 VAL A N 1
ATOM 3178 C CA . VAL A 1 415 ? -25.249 21.283 29.597 1.00 52.94 415 VAL A CA 1
ATOM 3179 C C . VAL A 1 415 ? -26.093 21.428 28.319 1.00 52.94 415 VAL A C 1
ATOM 3181 O O . VAL A 1 415 ? -25.658 22.135 27.403 1.00 52.94 415 VAL A O 1
ATOM 3184 N N . PRO A 1 416 ? -27.268 20.778 28.208 1.00 51.75 416 PRO A N 1
ATOM 3185 C CA . PRO A 1 416 ? -28.111 20.899 27.026 1.00 51.75 416 PRO A CA 1
ATOM 3186 C C . PRO A 1 416 ? -28.450 22.372 26.744 1.00 51.75 416 PRO A C 1
ATOM 3188 O O . PRO A 1 416 ? -28.808 23.100 27.679 1.00 51.75 416 PRO A O 1
ATOM 3191 N N . PRO A 1 417 ? -28.377 22.841 25.486 1.00 45.47 417 PRO A N 1
ATOM 3192 C CA . PRO A 1 417 ? -28.827 24.179 25.120 1.00 45.47 417 PRO A CA 1
ATOM 3193 C C . PRO A 1 417 ? -30.358 24.245 25.250 1.00 45.47 417 PRO A C 1
ATOM 3195 O O . PRO A 1 417 ? -31.088 23.979 24.305 1.00 45.47 417 PRO A O 1
ATOM 3198 N N . GLY A 1 418 ? -30.854 24.532 26.456 1.00 50.50 418 GLY A N 1
ATOM 3199 C CA . GLY A 1 418 ? -32.296 24.532 26.737 1.00 50.50 418 GLY A CA 1
ATOM 3200 C C . GLY A 1 418 ? -32.729 25.003 28.127 1.00 50.50 418 GLY A C 1
ATOM 3201 O O . GLY A 1 418 ? -33.923 25.114 28.379 1.00 50.50 418 GLY A O 1
ATOM 3202 N N . ARG A 1 419 ? -31.806 25.334 29.037 1.00 46.06 419 ARG A N 1
ATOM 3203 C CA . ARG A 1 419 ? -32.144 25.989 30.313 1.00 46.06 419 ARG A CA 1
ATOM 3204 C C . ARG A 1 419 ? -31.251 27.202 30.542 1.00 46.06 419 ARG A C 1
ATOM 3206 O O . ARG A 1 419 ? -30.390 27.194 31.414 1.00 46.06 419 ARG A O 1
ATOM 3213 N N . ARG A 1 420 ? -31.458 28.271 29.764 1.00 43.84 420 ARG A N 1
ATOM 3214 C CA . ARG A 1 420 ? -31.153 29.601 30.310 1.00 43.84 420 ARG A CA 1
ATOM 3215 C C . ARG A 1 420 ? -32.189 29.847 31.413 1.00 43.84 420 ARG A C 1
ATOM 3217 O O . ARG A 1 420 ? -33.376 29.775 31.096 1.00 43.84 420 ARG A O 1
ATOM 3224 N N . PRO A 1 421 ? -31.800 30.085 32.677 1.00 46.09 421 PRO A N 1
ATOM 3225 C CA . PRO A 1 421 ? -32.749 30.589 33.659 1.00 46.09 421 PRO A CA 1
ATOM 3226 C C . PRO A 1 421 ? -33.353 31.875 33.090 1.00 46.09 421 PRO A C 1
ATOM 3228 O O . PRO A 1 421 ? -32.621 32.736 32.594 1.00 46.09 421 PRO A O 1
ATOM 3231 N N . ALA A 1 422 ? -34.684 31.963 33.077 1.00 47.53 422 ALA A N 1
ATOM 3232 C CA . ALA A 1 422 ? -35.365 33.183 32.674 1.00 47.53 422 ALA A CA 1
ATOM 3233 C C . ALA A 1 422 ? -34.794 34.350 33.502 1.00 47.53 422 ALA A C 1
ATOM 3235 O O . ALA A 1 422 ? -34.592 34.179 34.709 1.00 47.53 422 ALA A O 1
ATOM 3236 N N . PRO A 1 423 ? -34.474 35.502 32.886 1.00 45.38 423 PRO A N 1
ATOM 3237 C CA . PRO A 1 423 ? -34.007 36.657 33.633 1.00 45.38 423 PRO A CA 1
ATOM 3238 C C . PRO A 1 423 ? -35.056 36.996 34.691 1.00 45.38 423 PRO A C 1
ATOM 3240 O O . PRO A 1 423 ? -36.234 37.161 34.378 1.00 45.38 423 PRO A O 1
ATOM 3243 N N . ASN A 1 424 ? -34.612 37.027 35.946 1.00 43.16 424 ASN A N 1
ATOM 3244 C CA . ASN A 1 424 ? -35.425 37.357 37.106 1.00 43.16 424 ASN A CA 1
ATOM 3245 C C . ASN A 1 424 ? -36.127 38.696 36.834 1.00 43.16 424 ASN A C 1
ATOM 3247 O O . ASN A 1 424 ? -35.472 39.739 36.781 1.00 43.16 424 ASN A O 1
ATOM 3251 N N . VAL A 1 425 ? -37.442 38.664 36.614 1.00 45.50 425 VAL A N 1
ATOM 3252 C CA . VAL A 1 425 ? -38.257 39.873 36.500 1.00 45.50 425 VAL A CA 1
ATOM 3253 C C . VAL A 1 425 ? -38.259 40.511 37.883 1.00 45.50 425 VAL A C 1
ATOM 3255 O O . VAL A 1 425 ? -38.912 40.026 38.804 1.00 45.50 425 VAL A O 1
ATOM 3258 N N . GLN A 1 426 ? -37.461 41.563 38.050 1.00 43.59 426 GLN A N 1
ATOM 3259 C CA . GLN A 1 426 ? -37.493 42.395 39.243 1.00 43.59 426 GLN A CA 1
ATOM 3260 C C . GLN A 1 426 ? -38.874 43.053 39.324 1.00 43.59 426 GLN A C 1
ATOM 3262 O O . GLN A 1 426 ? -39.219 43.909 38.513 1.00 43.59 426 GLN A O 1
ATOM 3267 N N . THR A 1 427 ? -39.674 42.634 40.301 1.00 43.16 427 THR A N 1
ATOM 3268 C CA . THR A 1 427 ? -40.882 43.345 40.732 1.00 43.16 427 THR A CA 1
ATOM 3269 C C . THR A 1 427 ? -40.521 44.781 41.131 1.00 43.16 427 THR A C 1
ATOM 3271 O O . THR A 1 427 ? -39.613 44.956 41.952 1.00 43.16 427 THR A O 1
ATOM 3274 N N . PRO A 1 428 ? -41.209 45.810 40.603 1.00 45.44 428 PRO A N 1
ATOM 3275 C CA . PRO A 1 428 ? -40.990 47.185 41.025 1.00 45.44 428 PRO A CA 1
ATOM 3276 C C . PRO A 1 428 ? -41.495 47.362 42.462 1.00 45.44 428 PRO A C 1
ATOM 3278 O O . PRO A 1 428 ? -42.628 47.000 42.781 1.00 45.44 428 PRO A O 1
ATOM 3281 N N . ARG A 1 429 ? -40.641 47.901 43.338 1.00 46.72 429 ARG A N 1
ATOM 3282 C CA . ARG A 1 429 ? -41.067 48.404 44.650 1.00 46.72 429 ARG A CA 1
ATOM 3283 C C . ARG A 1 429 ? -41.936 49.643 44.427 1.00 46.72 429 ARG A C 1
ATOM 3285 O O . ARG A 1 429 ? -41.502 50.551 43.719 1.00 46.72 429 ARG A O 1
ATOM 3292 N N . GLN A 1 430 ? -43.137 49.629 45.002 1.00 52.03 430 GLN A N 1
ATOM 3293 C CA . GLN A 1 430 ? -43.944 50.827 45.240 1.00 52.03 430 GLN A CA 1
ATOM 3294 C C . GLN A 1 430 ? -43.399 51.605 46.433 1.00 52.03 430 GLN A C 1
ATOM 3296 O O . GLN A 1 430 ? -42.840 50.946 47.345 1.00 52.03 430 GLN A O 1
#

Secondary structure (DSSP, 8-state):
--HHHHHHHHHHHHHHHHHHHHHH-------------------------------TTHHHHHHHS-HHHHHHHHGGGT--HHHHHHHHHHHHHHHHHHHHHHHHHHHHSS-HHHHSTT-S-GGGGS-HHHHHHHHHHHHHHHHHHHHHH-GGGG-TTSHHHHHTTTS-HHHHHHHHHHHHHHHHHH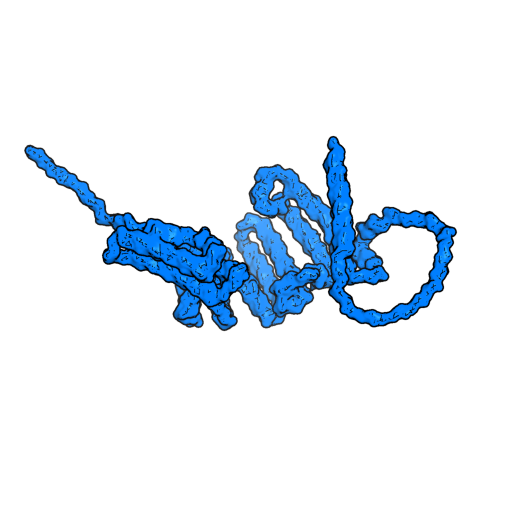HHHHHHHTT---HHHHHHHHHHHHHHHHHHHHHS-HHHHHHHHHHHSHHHHHHHTTHHHH---HHHHHHHHHHHHHHHHHSTTS-HHHHHHHHTTSGGGHHHHHHHHHHHHHHHHHHHHHHTSHHHHHHHHHTTTTT--HHHHHHHHHHHHHHHHHHHHHHH-TTS-HHHHHHHHHHHHHHHHHHHHHHHHHHHHHHHHTT-HHHHHHHTTEEEEEETTEEEEEETT---TT-PPPP---PPP-

Radius of gyration: 33.31 Å; chains: 1; bounding box: 109×87×77 Å